Protein 5TQB (pdb70)

Foldseek 3Di:
DDKDFAAELQLHTPPDIGRQFCLLVADADFQLLVVLVWCPPDDFDSFFDFDDQDPHDAADLGRHDDWDDADDDPVVVVCCRHHGNRDTHTSDDPPVVVSVVSQLSNLSNLVNQQQDVVLLCLPADCPQQPHPVAEYELVCQQDLNQLAQVRLLSSCVSRRQVVQLVVQVPDVPQLSGEEEEEACVGSNCSNVNRCVPRPNYHYDYLLPDHCCNSAPVSGGHHNYYYYSVSSVCNNVSSVVD/DDQLLVLLVVLVVCVVVVNLVVSLVSLVVSCVVADLQGQQLQQSLLSNLVSCVVVVNLVSNLVSLVSLCVSPVQQPDDCSRSVGLVSLQSNLVSPPLHAPSSLVSLVSSLNRLVVVLVVLCVLVVDHPDNVVSVVVSLVSLQVNLVSLLVVLVSLVVVVVDPCSLVSNVVSLVSSVSCVLALLSLQSVLVSCVVVVNLVSSVVSLVSSCVNPVPDDPPPPRDDDLVSLLSSLVSDLSSDAPVSLVSLVVSCVVPVLDLSSLLSNLVSLLSVLVVLQVCLVVDPNNCVSLVSNVVSLVSLVSSLVSCVVVVPDPVVSNVVSVVSNVVSVVVD

Secondary structure (DSSP, 8-state):
--EEEEE-TTSSEEEEEEE--GGGGS---TTHHHHHT-----SS-TTEEPP--TTSPPPTTTT--S----PPP--TTT---S------EE-----HHHHHHHHHHHHHHHHHHTT-TTT---S---SS-SSSSEEE-GGGSSSTTS-SHHHHHHHHHHHT-HHHHHHHT------SS-EEEE-HHHH-SHHHHHHTTSSS-EEEEGGG--HHHHSGGG-----EEEEHHHHHHHHHHHHH-/---HHHHHHHHHHHHHTT-HHHHHHHHHHHHHTT-TTSTTHHHHHHHHHHHHHHTT-HHHHHHHHHHHHHHSTT--S-HHHH--THHHHHHHHH-SS-THHHHHHHHHHHHHHHHHHHH--TTTS--S-HHHHHHHHHHHHHHHHHHHHHHHHH--TTTT-TTHHHHHHHHHHHH---TT-HHHHHHHHHHHHHTT-HHHHHHHHHHHHTTTTTS-TT-TTSPPHHHHHHHHHHHHHT--HHHHHHHHHHHHH-TT-HHHHHHHHHHHHHHHHHHHHGGGTSS-TTHHHHHHHHHHHHHHHHHHHHHHHT---HHHHHHHHHHHHHHHHT-

Sequence (572 aa):
RPTVTVFGADGKPTGATEVLPKVFSAPIRPDIVKHVHTGAKNKRQPYAVSEKAGHQTSAESWGTGRAVARIPRVGAFGNCRSGRFAPTKIWRKWHVKINQGQKRFATASALAASAVAPLLARGHQVSTVPEVPLVVDSAAVAGDAVAKTAAAYKLLKAIGAGPDVEKVKKSHRQRRGPLIVYSPEHDGKELVKGFRNIPGVETCPVDALNLLQLAPGGHLGRFIVWTSAAIKQLDAVYESKSINPKELLDRATTLLEEGDIETAAKVARTAYEHIGENGRHAGAALTLLGQIHVELGDIDAARNYYAAAVKVDEDGSLPEELGGGPEKFLWLAQLSEEGGHDSVAWFERGATVLRAQIQSLDSLEQRPLSRGQVEAAIADKRRRLAETLCAVVEVYTDLSWEDDAEQRCEALITEATIAPEWPETWQTVANVRISQERTEEAREALRRSLGLWTHLPPEEDPGVPPFPSRVSLVRLLIEVDEEEALEVTERLIAEDDLSVEVWYLGGYARYRLGEKEREASGQASEPEAWKDTWRSSRKWLRQCLKVFEAEEYEDERLGEHAKELIASIIGEL

CATH classification: 1.25.40.10

Solvent-accessible surface area: 25660 Å² total

Radius of gyration: 25.78 Å; Cα contacts (8 Å, |Δi|>4): 983; chains: 2; bounding box: 70×64×56 Å

B-factor: mean 91.19, std 26.18, range [48.93, 215.61]

Organism: Chaetomium thermophilum (strain DSM 1495 / CBS 144.50 / IMI 039719) (NCBI:txid759272)

Nearest PDB structures (foldseek):
  5tqb-assembly1_A  TM=1.004E+00  e=6.049E-49  Thermochaetoides thermophila DSM 1495
  8pv2-assembly1_LC  TM=7.299E-01  e=1.194E-33  Thermochaetoides thermophila DSM 1495
  7r81-assembly1_F1  TM=7.187E-01  e=2.095E-29  Neurospora crassa
  9e7f-assembly1_AC  TM=6.862E-01  e=3.173E-18  Pyrobaculum calidifontis JCM 11548
  3jbn-assembly1_AF  TM=6.683E-01  e=9.476E-17  Plasmodium falciparum 3D7

InterPro domains:
  IPR002136 Large ribosomal subunit protein uL4 [PF00573] (21-267)
  IPR013000 Large ribosomal subunit protein uL4, eukaryota/archaea, conserved site [PS00939] (115-141)
  IPR023574 Large ribosomal subunit protein uL4 domain superfamily [G3DSA:3.40.1370.10] (1-301)
  IPR023574 Large ribosomal subunit protein uL4 domain superfamily [SSF52166] (6-267)
  IPR025755 Large ribosomal subunit protein uL4, C-terminal domain [PF14374] (273-348)
  IPR045240 Large ribosomal subunit protein uL4, eukaryota/archaea [PTHR19431] (1-345)

Structure (mmCIF, N/CA/C/O backbone):
data_5TQB
#
_entry.id   5TQB
#
_cell.length_a   121.000
_cell.length_b   127.900
_cell.length_c   42.700
_cell.angle_alpha   90.00
_cell.angle_beta   90.00
_cell.angle_gamma   90.00
#
_symmetry.space_group_name_H-M   'P 21 21 2'
#
loop_
_entity.id
_entity.type
_entity.pdbx_description
1 polymer '60S ribosomal protein L4-like protein'
2 polymer 'Assembly chaperone of ribosomal protein L4 (Acl4)'
3 non-polymer 1,2-ETHANEDIOL
4 non-polymer DI(HYDROXYETHYL)ETHER
5 water water
#
loop_
_atom_site.group_PDB
_atom_site.id
_atom_site.type_symbol
_atom_site.label_atom_id
_atom_site.label_alt_id
_atom_site.label_comp_id
_atom_site.label_asym_id
_atom_site.label_entity_id
_atom_site.label_seq_id
_atom_site.pdbx_PDB_ins_code
_atom_site.Cartn_x
_atom_site.Cartn_y
_atom_site.Cartn_z
_atom_site.occupancy
_atom_site.B_iso_or_equiv
_atom_site.auth_seq_id
_atom_site.auth_comp_id
_atom_site.auth_asym_id
_atom_site.auth_atom_id
_atom_site.pdbx_PDB_model_num
ATOM 1 N N . ARG A 1 4 ? 56.134 -9.146 8.046 1.00 127.29 4 ARG A N 1
ATOM 2 C CA . ARG A 1 4 ? 55.139 -9.538 9.039 1.00 125.68 4 ARG A CA 1
ATOM 3 C C . ARG A 1 4 ? 54.040 -8.483 9.167 1.00 117.89 4 ARG A C 1
ATOM 4 O O . ARG A 1 4 ? 54.261 -7.437 9.779 1.00 117.25 4 ARG A O 1
ATOM 24 N N . PRO A 1 5 ? 52.850 -8.749 8.596 1.00 110.10 5 PRO A N 1
ATOM 25 C CA . PRO A 1 5 ? 51.757 -7.777 8.729 1.00 104.58 5 PRO A CA 1
ATOM 26 C C . PRO A 1 5 ? 51.174 -7.754 10.141 1.00 101.01 5 PRO A C 1
ATOM 27 O O . PRO A 1 5 ? 50.946 -8.811 10.728 1.00 99.79 5 PRO A O 1
ATOM 38 N N . THR A 1 6 ? 50.942 -6.556 10.672 1.00 100.36 6 THR A N 1
ATOM 39 C CA . THR A 1 6 ? 50.408 -6.402 12.023 1.00 99.08 6 THR A CA 1
ATOM 40 C C . THR A 1 6 ? 49.234 -5.414 12.077 1.00 97.30 6 THR A C 1
ATOM 41 O O . THR A 1 6 ? 49.142 -4.484 11.270 1.00 95.20 6 THR A O 1
ATOM 52 N N . VAL A 1 7 ? 48.343 -5.639 13.039 1.00 95.03 7 VAL A N 1
ATOM 53 C CA . VAL A 1 7 ? 47.165 -4.802 13.239 1.00 93.70 7 VAL A CA 1
ATOM 54 C C . VAL A 1 7 ? 47.273 -4.106 14.591 1.00 92.32 7 VAL A C 1
ATOM 55 O O . VAL A 1 7 ? 47.675 -4.717 15.582 1.00 89.86 7 VAL A O 1
ATOM 68 N N . THR A 1 8 ? 46.926 -2.823 14.630 1.00 94.44 8 THR A N 1
ATOM 69 C CA . THR A 1 8 ? 47.025 -2.059 15.869 1.00 95.75 8 THR A CA 1
ATOM 70 C C . THR A 1 8 ? 45.816 -2.313 16.761 1.00 89.76 8 THR A C 1
ATOM 71 O O . THR A 1 8 ? 44.705 -2.515 16.278 1.00 85.42 8 THR A O 1
ATOM 82 N N . VAL A 1 9 ? 46.057 -2.307 18.068 1.00 91.49 9 VAL A N 1
ATOM 83 C CA . VAL A 1 9 ? 45.009 -2.510 19.059 1.00 91.98 9 VAL A CA 1
ATOM 84 C C . VAL A 1 9 ? 44.649 -1.173 19.697 1.00 94.51 9 VAL A C 1
ATOM 85 O O . VAL A 1 9 ? 45.522 -0.356 19.987 1.00 97.95 9 VAL A O 1
ATOM 98 N N . PHE A 1 10 ? 43.353 -0.961 19.905 1.00 92.76 10 PHE A N 1
ATOM 99 C CA . PHE A 1 10 ? 42.847 0.296 20.444 1.00 93.39 10 PHE A CA 1
ATOM 100 C C . PHE A 1 10 ? 42.335 0.106 21.868 1.00 96.35 10 PHE A C 1
ATOM 101 O O . PHE A 1 10 ? 41.860 -0.969 22.230 1.00 97.44 10 PHE A O 1
ATOM 118 N N . GLY A 1 11 ? 42.436 1.160 22.670 1.00 99.52 11 GLY A N 1
ATOM 119 C CA . GLY A 1 11 ? 41.976 1.125 24.045 1.00 102.72 11 GLY A CA 1
ATOM 120 C C . GLY A 1 11 ? 40.539 1.590 24.146 1.00 104.25 11 GLY A C 1
ATOM 121 O O . GLY A 1 11 ? 39.904 1.886 23.134 1.00 104.09 11 GLY A O 1
ATOM 125 N N . ALA A 1 12 ? 40.028 1.656 25.372 1.00 106.84 12 ALA A N 1
ATOM 126 C CA . ALA A 1 12 ? 38.657 2.091 25.616 1.00 107.97 12 ALA A CA 1
ATOM 127 C C . ALA A 1 12 ? 38.460 3.540 25.185 1.00 111.53 12 ALA A C 1
ATOM 128 O O . ALA A 1 12 ? 37.388 3.918 24.710 1.00 111.87 12 ALA A O 1
ATOM 135 N N . ASP A 1 13 ? 39.505 4.344 25.362 1.00 115.26 13 ASP A N 1
ATOM 136 C CA . ASP A 1 13 ? 39.475 5.760 24.998 1.00 116.87 13 ASP A CA 1
ATOM 137 C C . ASP A 1 13 ? 39.197 5.964 23.509 1.00 114.35 13 ASP A C 1
ATOM 138 O O . ASP A 1 13 ? 38.593 6.963 23.116 1.00 115.26 13 ASP A O 1
ATOM 147 N N . GLY A 1 14 ? 39.637 5.010 22.693 1.00 112.44 14 GLY A N 1
ATOM 148 C CA . GLY A 1 14 ? 39.435 5.062 21.255 1.00 109.48 14 GLY A CA 1
ATOM 149 C C . GLY A 1 14 ? 40.729 5.281 20.490 1.00 109.80 14 GLY A C 1
ATOM 150 O O . GLY A 1 14 ? 40.742 5.217 19.260 1.00 108.68 14 GLY A O 1
ATOM 154 N N . LYS A 1 15 ? 41.816 5.543 21.215 1.00 110.27 15 LYS A N 1
ATOM 155 C CA . LYS A 1 15 ? 43.125 5.759 20.600 1.00 108.46 15 LYS A CA 1
ATOM 156 C C . LYS A 1 15 ? 43.990 4.504 20.686 1.00 105.96 15 LYS A C 1
ATOM 157 O O . LYS A 1 15 ? 43.761 3.651 21.543 1.00 103.44 15 LYS A O 1
ATOM 176 N N . PRO A 1 16 ? 44.989 4.386 19.794 1.00 107.11 16 PRO A N 1
ATOM 177 C CA . PRO A 1 16 ? 45.931 3.263 19.866 1.00 107.95 16 PRO A CA 1
ATOM 178 C C . PRO A 1 16 ? 46.666 3.211 21.204 1.00 112.28 16 PRO A C 1
ATOM 179 O O . PRO A 1 16 ? 47.176 4.233 21.665 1.00 113.60 16 PRO A O 1
ATOM 190 N N . THR A 1 17 ? 46.718 2.028 21.810 1.00 114.53 17 THR A N 1
ATOM 191 C CA . THR A 1 17 ? 47.380 1.846 23.099 1.00 118.23 17 THR A CA 1
ATOM 192 C C . THR A 1 17 ? 48.892 1.714 22.938 1.00 121.81 17 THR A C 1
ATOM 193 O O . THR A 1 17 ? 49.615 1.551 23.922 1.00 123.32 17 THR A O 1
ATOM 204 N N . GLY A 1 18 ? 49.366 1.781 21.696 1.00 122.26 18 GLY A N 1
ATOM 205 C CA . GLY A 1 18 ? 50.775 1.599 21.400 1.00 122.78 18 GLY A CA 1
ATOM 206 C C . GLY A 1 18 ? 51.088 0.146 21.096 1.00 120.18 18 GLY A C 1
ATOM 207 O O . GLY A 1 18 ? 52.018 -0.156 20.347 1.00 119.94 18 GLY A O 1
ATOM 211 N N . ALA A 1 19 ? 50.300 -0.755 21.678 1.00 119.90 19 ALA A N 1
ATOM 212 C CA . ALA A 1 19 ? 50.469 -2.189 21.466 1.00 118.81 19 ALA A CA 1
ATOM 213 C C . ALA A 1 19 ? 50.023 -2.591 20.064 1.00 117.42 19 ALA A C 1
ATOM 214 O O . ALA A 1 19 ? 49.464 -1.782 19.322 1.00 116.46 19 ALA A O 1
ATOM 221 N N . THR A 1 20 ? 50.264 -3.851 19.715 1.00 115.95 20 THR A N 1
ATOM 222 C CA . THR A 1 20 ? 50.012 -4.342 18.366 1.00 112.39 20 THR A CA 1
ATOM 223 C C . THR A 1 20 ? 49.887 -5.862 18.383 1.00 109.12 20 THR A C 1
ATOM 224 O O . THR A 1 20 ? 50.445 -6.529 19.255 1.00 109.11 20 THR A O 1
ATOM 235 N N . GLU A 1 21 ? 49.140 -6.398 17.423 1.00 106.60 21 GLU A N 1
ATOM 236 C CA . GLU A 1 21 ? 48.962 -7.838 17.287 1.00 104.01 21 GLU A CA 1
ATOM 237 C C . GLU A 1 21 ? 49.349 -8.301 15.888 1.00 101.99 21 GLU A C 1
ATOM 238 O O . GLU A 1 21 ? 49.269 -7.538 14.923 1.00 100.26 21 GLU A O 1
ATOM 250 N N . VAL A 1 22 ? 49.785 -9.552 15.792 1.00 101.19 22 VAL A N 1
ATOM 251 C CA . VAL A 1 22 ? 50.074 -10.165 14.505 1.00 99.37 22 VAL A CA 1
ATOM 252 C C . VAL A 1 22 ? 48.758 -10.413 13.787 1.00 98.88 22 VAL A C 1
ATO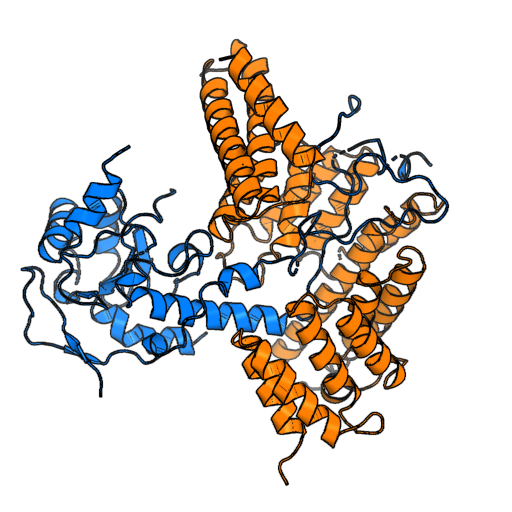M 253 O O . VAL A 1 22 ? 47.810 -10.934 14.376 1.00 96.44 22 VAL A O 1
ATOM 266 N N . LEU A 1 23 ? 48.700 -10.032 12.517 1.00 99.70 23 LEU A N 1
ATOM 267 C CA . LEU A 1 23 ? 47.525 -10.296 11.702 1.00 97.76 23 LEU A CA 1
ATOM 268 C C . LEU A 1 23 ? 47.440 -11.797 11.436 1.00 95.84 23 LEU A C 1
ATOM 269 O O . LEU A 1 23 ? 48.308 -12.346 10.756 1.00 94.59 23 LEU A O 1
ATOM 285 N N . PRO A 1 24 ? 46.402 -12.474 11.973 1.00 93.32 24 PRO A N 1
ATOM 286 C CA . PRO A 1 24 ? 46.347 -13.923 11.740 1.00 90.25 24 PRO A CA 1
ATOM 287 C C . PRO A 1 24 ? 46.222 -14.266 10.261 1.00 87.96 24 PRO A C 1
ATOM 288 O O . PRO A 1 24 ? 45.664 -13.494 9.484 1.00 85.15 24 PRO A O 1
ATOM 299 N N . LYS A 1 25 ? 46.757 -15.420 9.885 1.00 90.37 25 LYS A N 1
ATOM 300 C CA . LYS A 1 25 ? 46.927 -15.769 8.481 1.00 91.09 25 LYS A CA 1
ATOM 301 C C . LYS A 1 25 ? 45.598 -15.972 7.755 1.00 83.47 25 LYS A C 1
ATOM 302 O O . LYS A 1 25 ? 45.522 -15.802 6.538 1.00 80.63 25 LYS A O 1
ATOM 321 N N . VAL A 1 26 ? 44.553 -16.320 8.501 1.00 80.40 26 VAL A N 1
ATOM 322 C CA . VAL A 1 26 ? 43.250 -16.616 7.904 1.00 76.84 26 VAL A CA 1
ATOM 323 C C . VAL A 1 26 ? 42.700 -15.424 7.115 1.00 75.87 26 VAL A C 1
ATOM 324 O O . VAL A 1 26 ? 41.945 -15.598 6.156 1.00 77.62 26 VAL A O 1
ATOM 337 N N . PHE A 1 27 ? 43.086 -14.215 7.512 1.00 72.46 27 PHE A N 1
ATOM 338 C CA . PHE A 1 27 ? 42.642 -13.014 6.813 1.00 71.59 27 PHE A CA 1
ATOM 339 C C . PHE A 1 27 ? 43.228 -12.920 5.401 1.00 72.90 27 PHE A C 1
ATOM 340 O O . PHE A 1 27 ? 42.796 -12.092 4.595 1.00 71.76 27 PHE A O 1
ATOM 357 N N . SER A 1 28 ? 44.190 -13.790 5.099 1.00 73.93 28 SER A N 1
ATOM 358 C CA . SER A 1 28 ? 44.835 -13.811 3.791 1.00 76.60 28 SER A CA 1
ATOM 359 C C . SER A 1 28 ? 44.082 -14.686 2.793 1.00 75.29 28 SER A C 1
ATOM 360 O O . SER A 1 28 ? 44.347 -14.628 1.592 1.00 74.95 28 SER A O 1
ATOM 368 N N . ALA A 1 29 ? 43.145 -15.489 3.296 1.00 75.60 29 ALA A N 1
ATOM 369 C CA . ALA A 1 29 ? 42.395 -16.430 2.469 1.00 72.49 29 ALA A CA 1
ATOM 370 C C . ALA A 1 29 ? 41.717 -15.715 1.306 1.00 72.45 29 ALA A C 1
ATOM 371 O O . ALA A 1 29 ? 41.268 -14.580 1.456 1.00 74.24 29 ALA A O 1
ATOM 378 N N . PRO A 1 30 ? 41.639 -16.375 0.139 1.00 72.31 30 PRO A N 1
ATOM 379 C CA . PRO A 1 30 ? 40.995 -15.755 -1.025 1.00 72.25 30 PRO A CA 1
ATOM 380 C C . PRO A 1 30 ? 39.489 -15.601 -0.842 1.00 73.56 30 PRO A C 1
ATOM 381 O O . PRO A 1 30 ? 38.817 -16.521 -0.367 1.00 71.42 30 PRO A O 1
ATOM 392 N N . ILE A 1 31 ? 38.974 -14.439 -1.228 1.00 73.86 31 ILE A N 1
ATOM 393 C CA . ILE A 1 31 ? 37.567 -14.121 -1.063 1.00 72.20 31 ILE A CA 1
ATOM 394 C C . ILE A 1 31 ? 36.768 -14.532 -2.296 1.00 74.24 31 ILE A C 1
ATOM 395 O O . ILE A 1 31 ? 36.962 -13.987 -3.386 1.00 74.52 31 ILE A O 1
ATOM 411 N N . ARG A 1 32 ? 35.878 -15.504 -2.106 1.00 71.38 32 ARG A N 1
ATOM 412 C CA . ARG A 1 32 ? 34.995 -15.979 -3.163 1.00 71.47 32 ARG A CA 1
ATOM 413 C C . ARG A 1 32 ? 33.555 -15.644 -2.769 1.00 69.87 32 ARG A C 1
ATOM 414 O O . ARG A 1 32 ? 32.957 -16.345 -1.958 1.00 64.46 32 ARG A O 1
ATOM 435 N N . PRO A 1 33 ? 33.006 -14.551 -3.327 1.00 74.65 33 PRO A N 1
ATOM 436 C CA . PRO A 1 33 ? 31.723 -13.986 -2.887 1.00 77.23 33 PRO A CA 1
ATOM 437 C C . PRO A 1 33 ? 30.560 -14.974 -2.728 1.00 77.76 33 PRO A C 1
ATOM 438 O O . PRO A 1 33 ? 29.812 -14.850 -1.756 1.00 75.98 33 PRO A O 1
ATOM 449 N N . ASP A 1 34 ? 30.409 -15.925 -3.646 1.00 79.25 34 ASP A N 1
ATOM 450 C CA . ASP A 1 34 ? 29.256 -16.823 -3.611 1.00 83.76 34 ASP A CA 1
ATOM 451 C C . ASP A 1 34 ? 29.592 -18.237 -3.134 1.00 78.07 34 ASP A C 1
ATOM 452 O O . ASP A 1 34 ? 28.911 -19.193 -3.496 1.00 76.26 34 ASP A O 1
ATOM 461 N N . ILE A 1 35 ? 30.618 -18.371 -2.300 1.00 75.16 35 ILE A N 1
ATOM 462 C CA . ILE A 1 35 ? 30.999 -19.686 -1.799 1.00 73.42 35 ILE A CA 1
ATOM 463 C C . ILE A 1 35 ? 29.927 -20.252 -0.861 1.00 72.83 35 ILE A C 1
ATOM 464 O O . ILE A 1 35 ? 29.641 -21.449 -0.892 1.00 71.50 35 ILE A O 1
ATOM 480 N N . VAL A 1 36 ? 29.330 -19.397 -0.035 1.00 72.15 36 VAL A N 1
ATOM 481 C CA . VAL A 1 36 ? 28.316 -19.856 0.912 1.00 70.49 36 VAL A CA 1
ATOM 482 C C . VAL A 1 36 ? 27.033 -20.239 0.186 1.00 68.65 36 VAL A C 1
ATOM 483 O O . VAL A 1 36 ? 26.377 -21.214 0.549 1.00 68.25 36 VAL A O 1
ATOM 496 N N . LYS A 1 37 ? 26.674 -19.468 -0.837 1.00 69.77 37 LYS A N 1
ATOM 497 C CA . LYS A 1 37 ? 25.505 -19.792 -1.646 1.00 71.76 37 LYS A CA 1
ATOM 498 C C . LYS A 1 37 ? 25.745 -21.104 -2.382 1.00 70.28 37 LYS A C 1
ATOM 499 O O . LYS A 1 37 ? 24.818 -21.887 -2.592 1.00 72.39 37 LYS A O 1
ATOM 518 N N . HIS A 1 38 ? 26.993 -21.342 -2.770 1.00 65.71 38 HIS A N 1
ATOM 519 C CA . HIS A 1 38 ? 27.340 -22.573 -3.458 1.00 62.42 38 HIS A CA 1
ATOM 520 C C . HIS A 1 38 ? 27.183 -23.782 -2.544 1.00 56.48 38 HIS A C 1
ATOM 521 O O . HIS A 1 38 ? 26.714 -24.828 -2.972 1.00 55.38 38 HIS A O 1
ATOM 536 N N . VAL A 1 39 ? 27.584 -23.640 -1.288 1.00 54.48 39 VAL A N 1
ATOM 537 C CA . VAL A 1 39 ? 27.458 -24.727 -0.326 1.00 56.40 39 VAL A CA 1
ATOM 538 C C . VAL A 1 39 ? 26.004 -25.180 -0.172 1.00 57.75 39 VAL A C 1
ATOM 539 O O . VAL A 1 39 ? 25.740 -26.365 0.025 1.00 57.70 39 VAL A O 1
ATOM 552 N N . HIS A 1 40 ? 25.074 -24.232 -0.257 1.00 59.24 40 HIS A N 1
ATOM 553 C CA . HIS A 1 40 ? 23.663 -24.505 0.001 1.00 63.01 40 HIS A CA 1
ATOM 554 C C . HIS A 1 40 ? 22.852 -24.695 -1.278 1.00 65.72 40 HIS A C 1
ATOM 555 O O . HIS A 1 40 ? 21.639 -24.857 -1.225 1.00 65.80 40 HIS A O 1
ATOM 570 N N . THR A 1 41 ? 23.510 -24.674 -2.429 1.00 69.06 41 THR A N 1
ATOM 571 C CA . THR A 1 41 ? 22.791 -24.776 -3.689 1.00 72.97 41 THR A CA 1
ATOM 572 C C . THR A 1 41 ? 22.282 -26.196 -3.914 1.00 73.61 41 THR A C 1
ATOM 573 O O . THR A 1 41 ? 22.875 -27.165 -3.432 1.00 72.42 41 THR A O 1
ATOM 584 N N . GLY A 1 42 ? 21.174 -26.312 -4.638 1.00 71.52 42 GLY A N 1
ATOM 585 C CA . GLY A 1 42 ? 20.736 -27.598 -5.146 1.00 70.65 42 GLY A CA 1
ATOM 586 C C . GLY A 1 42 ? 21.483 -27.876 -6.435 1.00 71.64 42 GLY A C 1
ATOM 587 O O . GLY A 1 42 ? 22.707 -28.007 -6.436 1.00 75.79 42 GLY A O 1
ATOM 608 N N . ALA A 1 44 ? 23.076 -26.584 -9.694 1.00 73.96 44 ALA A N 1
ATOM 609 C CA . ALA A 1 44 ? 23.634 -25.336 -10.209 1.00 75.80 44 ALA A CA 1
ATOM 610 C C . ALA A 1 44 ? 22.873 -24.815 -11.431 1.00 79.34 44 ALA A C 1
ATOM 611 O O . ALA A 1 44 ? 22.443 -25.588 -12.293 1.00 79.73 44 ALA A O 1
ATOM 618 N N . LYS A 1 45 ? 22.723 -23.492 -11.474 1.00 81.69 45 LYS A N 1
ATOM 619 C CA . LYS A 1 45 ? 22.006 -22.766 -12.529 1.00 86.11 45 LYS A CA 1
ATOM 620 C C . LYS A 1 45 ? 20.685 -23.401 -12.983 1.00 85.11 45 LYS A C 1
ATOM 621 O O . LYS A 1 45 ? 20.368 -23.418 -14.174 1.00 86.78 45 LYS A O 1
ATOM 640 N N . ASN A 1 46 ? 19.917 -23.900 -12.016 1.00 81.21 46 ASN A N 1
ATOM 641 C CA . ASN A 1 46 ? 18.566 -24.388 -12.264 1.00 78.37 46 ASN A CA 1
ATOM 642 C C . ASN A 1 46 ? 17.555 -23.372 -11.753 1.00 75.60 46 ASN A C 1
ATOM 643 O O . ASN A 1 46 ? 17.588 -22.996 -10.580 1.00 72.28 46 ASN A O 1
ATOM 654 N N . LYS A 1 47 ? 16.656 -22.945 -12.636 1.00 76.95 47 LYS A N 1
ATOM 655 C CA . LYS A 1 47 ? 15.712 -21.873 -12.333 1.00 78.25 47 LYS A CA 1
ATOM 656 C C . LYS A 1 47 ? 14.266 -22.357 -12.209 1.00 79.91 47 LYS A C 1
ATOM 657 O O . LYS A 1 47 ? 13.359 -21.553 -11.987 1.00 82.91 47 LYS A O 1
ATOM 676 N N . ARG A 1 48 ? 14.051 -23.662 -12.353 1.00 77.94 48 ARG A N 1
ATOM 677 C CA . ARG A 1 48 ? 12.702 -24.227 -12.316 1.00 75.89 48 ARG A CA 1
ATOM 678 C C . ARG A 1 48 ? 12.408 -24.891 -10.973 1.00 72.04 48 ARG A C 1
ATOM 679 O O . ARG A 1 48 ? 11.510 -24.464 -10.243 1.00 70.72 48 ARG A O 1
ATOM 700 N N . GLN A 1 49 ? 13.161 -25.940 -10.662 1.00 72.42 49 GLN A N 1
ATOM 701 C CA . GLN A 1 49 ? 13.111 -26.581 -9.350 1.00 72.98 49 GLN A CA 1
ATOM 702 C C . GLN A 1 49 ? 14.526 -26.997 -8.955 1.00 72.61 49 GLN A C 1
ATOM 703 O O . GLN A 1 49 ? 14.944 -28.125 -9.208 1.00 73.14 49 GLN A O 1
ATOM 717 N N . PRO A 1 50 ? 15.280 -26.072 -8.345 1.00 70.72 50 PRO A N 1
ATOM 718 C CA . PRO A 1 50 ? 16.680 -26.370 -8.036 1.00 68.28 50 PRO A CA 1
ATOM 719 C C . PRO A 1 50 ? 16.891 -27.403 -6.929 1.00 64.01 50 PRO A C 1
ATOM 720 O O . PRO A 1 50 ? 17.981 -27.977 -6.875 1.00 63.16 50 PRO A O 1
ATOM 731 N N . TYR A 1 51 ? 15.896 -27.651 -6.079 1.00 57.48 51 TYR A N 1
ATOM 732 C CA . TYR A 1 51 ? 16.115 -28.529 -4.926 1.00 55.42 51 TYR A CA 1
ATOM 733 C C . TYR A 1 51 ? 15.567 -29.941 -5.125 1.00 56.83 51 TYR A C 1
ATOM 734 O O . TYR A 1 51 ? 15.571 -30.750 -4.196 1.00 58.25 51 TYR A O 1
ATOM 752 N N . ALA A 1 52 ? 15.143 -30.248 -6.347 1.00 56.94 52 ALA A N 1
ATOM 753 C CA . ALA A 1 52 ? 14.480 -31.516 -6.625 1.00 59.73 52 ALA A CA 1
ATOM 754 C C . ALA A 1 52 ? 14.795 -32.028 -8.015 1.00 62.42 52 ALA A C 1
ATOM 755 O O . ALA A 1 52 ? 14.841 -31.261 -8.971 1.00 68.89 52 ALA A O 1
ATOM 762 N N . VAL A 1 53 ? 14.993 -33.335 -8.125 1.00 61.55 53 VAL A N 1
ATOM 763 C CA . VAL A 1 53 ? 15.126 -33.972 -9.423 1.00 62.67 53 VAL A CA 1
ATOM 764 C C . VAL A 1 53 ? 13.751 -33.981 -10.074 1.00 63.95 53 VAL A C 1
ATOM 765 O O . VAL A 1 53 ? 12.765 -34.360 -9.445 1.00 64.05 53 VAL A O 1
ATOM 778 N N . SER A 1 54 ? 13.689 -33.568 -11.332 1.00 65.40 54 SER A N 1
ATOM 779 C CA . SER A 1 54 ? 12.417 -33.430 -12.016 1.00 67.75 54 SER A CA 1
ATOM 780 C C . SER A 1 54 ? 11.729 -34.785 -12.151 1.00 70.39 54 SER A C 1
ATOM 781 O O . SER A 1 54 ? 12.385 -35.818 -12.308 1.00 68.20 54 SER A O 1
ATOM 789 N N . GLU A 1 55 ? 10.401 -34.768 -12.075 1.00 68.21 55 GLU A N 1
ATOM 790 C CA . GLU A 1 55 ? 9.609 -35.984 -12.165 1.00 64.82 55 GLU A CA 1
ATOM 791 C C . GLU A 1 55 ? 9.556 -36.441 -13.617 1.00 67.13 55 GLU A C 1
ATOM 792 O O . GLU A 1 55 ? 9.404 -35.622 -14.525 1.00 67.26 55 GLU A O 1
ATOM 804 N N . LYS A 1 56 ? 9.702 -37.747 -13.829 1.00 69.99 56 LYS A N 1
ATOM 805 C CA . LYS A 1 56 ? 9.614 -38.333 -15.163 1.00 74.09 56 LYS A CA 1
ATOM 806 C C . LYS A 1 56 ? 8.334 -39.163 -15.247 1.00 79.09 56 LYS A C 1
ATOM 807 O O . LYS A 1 56 ? 8.226 -40.224 -14.631 1.00 76.72 56 LYS A O 1
ATOM 826 N N . ALA A 1 57 ? 7.362 -38.668 -16.007 1.00 86.48 57 ALA A N 1
ATOM 827 C CA . ALA A 1 57 ? 6.047 -39.295 -16.080 1.00 92.93 57 ALA A CA 1
ATOM 828 C C . ALA A 1 57 ? 6.043 -40.513 -16.996 1.00 98.51 57 ALA A C 1
ATOM 829 O O . ALA A 1 57 ? 5.185 -41.386 -16.870 1.00 100.54 57 ALA A O 1
ATOM 836 N N . GLY A 1 58 ? 7.001 -40.569 -17.916 1.00 100.32 58 GLY A N 1
ATOM 837 C CA . GLY A 1 58 ? 7.058 -41.641 -18.892 1.00 102.83 58 GLY A CA 1
ATOM 838 C C . GLY A 1 58 ? 5.868 -41.585 -19.831 1.00 106.99 58 GLY A C 1
ATOM 839 O O . GLY A 1 58 ? 5.491 -40.510 -20.299 1.00 108.16 58 GLY A O 1
ATOM 843 N N . HIS A 1 59 ? 5.270 -42.743 -20.097 1.00 107.75 59 HIS A N 1
ATOM 844 C CA . HIS A 1 59 ? 4.113 -42.827 -20.982 1.00 110.58 59 HIS A CA 1
ATOM 845 C C . HIS A 1 59 ? 2.819 -42.422 -20.277 1.00 109.36 59 HIS A C 1
ATOM 846 O O . HIS A 1 59 ? 1.739 -42.484 -20.867 1.00 111.43 59 HIS A O 1
ATOM 861 N N . GLN A 1 60 ? 2.934 -42.007 -19.018 1.00 105.85 60 GLN A N 1
ATOM 862 C CA . GLN A 1 60 ? 1.782 -41.571 -18.234 1.00 103.24 60 GLN A CA 1
ATOM 863 C C . GLN A 1 60 ? 1.625 -40.055 -18.312 1.00 102.57 60 GLN A C 1
ATOM 864 O O . GLN A 1 60 ? 2.431 -39.371 -18.944 1.00 101.63 60 GLN A O 1
ATOM 878 N N . THR A 1 61 ? 0.581 -39.541 -17.667 1.00 103.26 61 THR A N 1
ATOM 879 C CA . THR A 1 61 ? 0.329 -38.105 -17.618 1.00 104.09 61 THR A CA 1
ATOM 880 C C . THR A 1 61 ? 0.813 -37.544 -16.283 1.00 103.39 61 THR A C 1
ATOM 881 O O . THR A 1 61 ? 0.487 -38.080 -15.223 1.00 103.80 61 THR A O 1
ATOM 892 N N . SER A 1 62 ? 1.593 -36.466 -16.347 1.00 101.70 62 SER A N 1
ATOM 893 C CA . SER A 1 62 ? 2.223 -35.885 -15.161 1.00 97.77 62 SER A CA 1
ATOM 894 C C . SER A 1 62 ? 1.199 -35.371 -14.162 1.00 94.18 62 SER A C 1
ATOM 895 O O . SER A 1 62 ? 0.165 -34.830 -14.545 1.00 94.76 62 SER A O 1
ATOM 903 N N . ALA A 1 63 ? 1.496 -35.541 -12.878 1.00 90.72 63 ALA A N 1
ATOM 904 C CA . ALA A 1 63 ? 0.612 -35.066 -11.825 1.00 89.90 63 ALA A CA 1
ATOM 905 C C . ALA A 1 63 ? 0.644 -33.546 -11.776 1.00 92.70 63 ALA A C 1
ATOM 906 O O . ALA A 1 63 ? 1.547 -32.917 -12.331 1.00 95.04 63 ALA A O 1
ATOM 913 N N . GLU A 1 64 ? -0.342 -32.963 -11.103 1.00 94.29 64 GLU A N 1
ATOM 914 C CA . GLU A 1 64 ? -0.519 -31.518 -11.089 1.00 96.72 64 GLU A CA 1
ATOM 915 C C . GLU A 1 64 ? 0.631 -30.808 -10.376 1.00 93.58 64 GLU A C 1
ATOM 916 O O . GLU A 1 64 ? 1.196 -29.848 -10.900 1.00 92.96 64 GLU A O 1
ATOM 928 N N . SER A 1 65 ? 0.982 -31.294 -9.189 1.00 90.03 65 SER A N 1
ATOM 929 C CA . SER A 1 65 ? 1.952 -30.618 -8.331 1.00 86.49 65 SER A CA 1
ATOM 930 C C . SER A 1 65 ? 3.400 -30.738 -8.838 1.00 83.01 65 SER A C 1
ATOM 931 O O . SER A 1 65 ? 4.308 -30.110 -8.289 1.00 81.67 65 SER A O 1
ATOM 939 N N . TRP A 1 66 ? 3.611 -31.529 -9.887 1.00 79.77 66 TRP A N 1
ATOM 940 C CA . TRP A 1 66 ? 4.958 -31.758 -10.414 1.00 73.47 66 TRP A CA 1
ATOM 941 C C . TRP A 1 66 ? 5.471 -30.563 -11.214 1.00 74.39 66 TRP A C 1
ATOM 942 O O . TRP A 1 66 ? 4.715 -29.919 -11.937 1.00 78.69 66 TRP A O 1
ATOM 963 N N . GLY A 1 67 ? 6.762 -30.272 -11.080 1.00 73.17 67 GLY A N 1
ATOM 964 C CA . GLY A 1 67 ? 7.408 -29.259 -11.898 1.00 71.18 67 GLY A CA 1
ATOM 965 C C . GLY A 1 67 ? 7.267 -27.838 -11.382 1.00 68.41 67 GLY A C 1
ATOM 966 O O . GLY A 1 67 ? 7.574 -26.880 -12.093 1.00 69.12 67 GLY A O 1
ATOM 970 N N . THR A 1 68 ? 6.801 -27.698 -10.146 1.00 63.00 68 THR A N 1
ATOM 971 C CA . THR A 1 68 ? 6.659 -26.388 -9.531 1.00 60.99 68 THR A CA 1
ATOM 972 C C . THR A 1 68 ? 6.768 -26.525 -8.023 1.00 60.70 68 THR A C 1
ATOM 973 O O . THR A 1 68 ? 6.601 -27.616 -7.482 1.00 58.99 68 THR A O 1
ATOM 984 N N . GLY A 1 69 ? 7.062 -25.416 -7.353 1.00 65.10 69 GLY A N 1
ATOM 985 C CA . GLY A 1 69 ? 7.167 -25.397 -5.904 1.00 63.94 69 GLY A CA 1
ATOM 986 C C . GLY A 1 69 ? 5.882 -24.964 -5.213 1.00 61.49 69 GLY A C 1
ATOM 987 O O . GLY A 1 69 ? 5.766 -25.056 -3.992 1.00 63.23 69 GLY A O 1
ATOM 991 N N . ARG A 1 70 ? 4.906 -24.490 -5.974 1.00 58.68 70 ARG A N 1
ATOM 992 C CA . ARG A 1 70 ? 3.682 -23.999 -5.349 1.00 62.17 70 ARG A CA 1
ATOM 993 C C . ARG A 1 70 ? 2.836 -25.128 -4.758 1.00 64.65 70 ARG A C 1
ATOM 994 O O . ARG A 1 70 ? 2.808 -26.244 -5.279 1.00 63.18 70 ARG A O 1
ATOM 1015 N N . ALA A 1 71 ? 2.176 -24.825 -3.644 1.00 68.41 71 ALA A N 1
ATOM 1016 C CA . ALA A 1 71 ? 1.139 -25.684 -3.087 1.00 71.76 71 ALA A CA 1
ATOM 1017 C C . ALA A 1 71 ? -0.050 -25.726 -4.039 1.00 69.90 71 ALA A C 1
ATOM 1018 O O . ALA A 1 71 ? -0.294 -24.762 -4.768 1.00 68.05 71 ALA A O 1
ATOM 1025 N N . VAL A 1 72 ? -0.776 -26.844 -4.030 1.00 71.97 72 VAL A N 1
ATOM 1026 C CA . VAL A 1 72 ? -2.015 -26.989 -4.803 1.00 76.38 72 VAL A CA 1
ATOM 1027 C C . VAL A 1 72 ? -3.181 -27.335 -3.879 1.00 78.75 72 VAL A C 1
ATOM 1028 O O . VAL A 1 72 ? -2.968 -27.837 -2.775 1.00 78.65 72 VAL A O 1
ATOM 1041 N N . ALA A 1 73 ? -4.406 -27.067 -4.331 1.00 80.53 73 ALA A N 1
ATOM 1042 C CA . ALA A 1 73 ? -5.607 -27.368 -3.545 1.00 83.53 73 ALA A CA 1
ATOM 1043 C C . ALA A 1 73 ? -5.657 -28.837 -3.099 1.00 83.40 73 ALA A C 1
ATOM 1044 O O . ALA A 1 73 ? -5.164 -29.726 -3.801 1.00 76.67 73 ALA A O 1
ATOM 1051 N N . ARG A 1 74 ? -6.262 -29.078 -1.934 1.00 88.79 74 ARG A N 1
ATOM 1052 C CA . ARG A 1 74 ? -6.295 -30.414 -1.331 1.00 90.86 74 ARG A CA 1
ATOM 1053 C C . ARG A 1 74 ? -7.636 -30.714 -0.660 1.00 95.60 74 ARG A C 1
ATOM 1054 O O . ARG A 1 74 ? -8.248 -29.843 -0.043 1.00 97.26 74 ARG A O 1
ATOM 1075 N N . ILE A 1 75 ? -8.070 -31.966 -0.774 1.00 100.26 75 ILE A N 1
ATOM 1076 C CA . ILE A 1 75 ? -9.355 -32.416 -0.237 1.00 103.86 75 ILE A CA 1
ATOM 1077 C C . ILE A 1 75 ? -9.264 -32.637 1.278 1.00 105.53 75 ILE A C 1
ATOM 1078 O O . ILE A 1 75 ? -8.245 -33.127 1.764 1.00 107.80 75 ILE A O 1
ATOM 1094 N N . PRO A 1 76 ? -10.326 -32.280 2.033 1.00 107.92 76 PRO A N 1
ATOM 1095 C CA . PRO A 1 76 ? -10.311 -32.497 3.488 1.00 109.21 76 PRO A CA 1
ATOM 1096 C C . PRO A 1 76 ? -9.968 -33.935 3.899 1.00 110.85 76 PRO A C 1
ATOM 1097 O O . PRO A 1 76 ? -10.578 -34.886 3.403 1.00 112.51 76 PRO A O 1
ATOM 1108 N N . ARG A 1 77 ? -9.006 -34.074 4.808 1.00 108.75 77 ARG A N 1
ATOM 1109 C CA . ARG A 1 77 ? -8.500 -35.381 5.230 1.00 106.90 77 ARG A CA 1
ATOM 1110 C C . ARG A 1 77 ? -9.350 -35.987 6.349 1.00 113.25 77 ARG A C 1
ATOM 1111 O O . ARG A 1 77 ? -10.195 -35.311 6.938 1.00 113.90 77 ARG A O 1
ATOM 1132 N N . VAL A 1 78 ? -9.108 -37.262 6.645 1.00 117.74 78 VAL A N 1
ATOM 1133 C CA . VAL A 1 78 ? -9.856 -37.971 7.682 1.00 123.78 78 VAL A CA 1
ATOM 1134 C C . VAL A 1 78 ? -9.522 -37.449 9.079 1.00 124.95 78 VAL A C 1
ATOM 1135 O O . VAL A 1 78 ? -10.332 -37.556 10.003 1.00 128.34 78 VAL A O 1
ATOM 1148 N N . GLY A 1 89 ? -2.706 -48.763 -5.800 1.00 115.98 89 GLY A N 1
ATOM 1149 C CA . GLY A 1 89 ? -4.008 -48.410 -5.265 1.00 117.04 89 GLY A CA 1
ATOM 1150 C C . GLY A 1 89 ? -4.112 -46.933 -4.931 1.00 112.48 89 GLY A C 1
ATOM 1151 O O . GLY A 1 89 ? -3.566 -46.086 -5.641 1.00 111.06 89 GLY A O 1
ATOM 1154 N N . ALA A 1 90 ? -4.816 -46.627 -3.844 1.00 106.78 90 ALA A N 1
ATOM 1155 C CA . ALA A 1 90 ? -5.015 -45.248 -3.416 1.00 100.36 90 ALA A CA 1
ATOM 1156 C C . ALA A 1 90 ? -3.690 -44.566 -3.076 1.00 92.51 90 ALA A C 1
ATOM 1157 O O . ALA A 1 90 ? -3.598 -43.338 -3.089 1.00 90.01 90 ALA A O 1
ATOM 1164 N N . PHE A 1 91 ? -2.671 -45.368 -2.774 1.00 88.94 91 PHE A N 1
ATOM 1165 C CA . PHE A 1 91 ? -1.354 -44.848 -2.411 1.00 82.79 91 PHE A CA 1
ATOM 1166 C C . PHE A 1 91 ? -0.795 -43.945 -3.508 1.00 81.34 91 PHE A C 1
ATOM 1167 O O . PHE A 1 91 ? -0.454 -42.789 -3.255 1.00 78.53 91 PHE A O 1
ATOM 1184 N N . GLY A 1 92 ? -0.710 -44.478 -4.724 1.00 82.00 92 GLY A N 1
ATOM 1185 C CA . GLY A 1 92 ? -0.219 -43.720 -5.863 1.00 79.94 92 GLY A CA 1
ATOM 1186 C C . GLY A 1 92 ? -1.050 -42.484 -6.169 1.00 80.96 92 GLY A C 1
ATOM 1187 O O . GLY A 1 92 ? -0.510 -41.469 -6.611 1.00 79.48 92 GLY A O 1
ATOM 1191 N N . ASN A 1 93 ? -2.360 -42.565 -5.936 1.00 80.24 93 ASN A N 1
ATOM 1192 C CA . ASN A 1 93 ? -3.255 -41.436 -6.187 1.00 81.25 93 ASN A CA 1
ATOM 1193 C C . ASN A 1 93 ? -3.120 -40.346 -5.133 1.00 74.94 93 ASN A C 1
ATOM 1194 O O . ASN A 1 93 ? -3.213 -39.156 -5.447 1.00 72.97 93 ASN A O 1
ATOM 1222 N N . CYS A 1 95 ? -0.337 -39.687 -3.685 1.00 74.79 95 CYS A N 1
ATOM 1223 C CA . CYS A 1 95 ? 0.950 -39.071 -4.003 1.00 76.84 95 CYS A CA 1
ATOM 1224 C C . CYS A 1 95 ? 0.818 -37.978 -5.056 1.00 75.60 95 CYS A C 1
ATOM 1225 O O . CYS A 1 95 ? 1.395 -36.897 -4.920 1.00 70.21 95 CYS A O 1
ATOM 1233 N N . ARG A 1 96 ? 0.068 -38.276 -6.113 1.00 77.96 96 ARG A N 1
ATOM 1234 C CA . ARG A 1 96 ? -0.055 -37.361 -7.241 1.00 81.01 96 ARG A CA 1
ATOM 1235 C C . ARG A 1 96 ? -1.020 -36.210 -6.971 1.00 82.45 96 ARG A C 1
ATOM 1236 O O . ARG A 1 96 ? -0.684 -35.051 -7.224 1.00 85.37 96 ARG A O 1
ATOM 1257 N N . SER A 1 97 ? -2.207 -36.525 -6.454 1.00 79.68 97 SER A N 1
ATOM 1258 C CA . SER A 1 97 ? -3.275 -35.532 -6.340 1.00 81.60 97 SER A CA 1
ATOM 1259 C C . SER A 1 97 ? -3.954 -35.485 -4.970 1.00 80.70 97 SER A C 1
ATOM 1260 O O . SER A 1 97 ? -4.966 -34.807 -4.810 1.00 82.92 97 SER A O 1
ATOM 1268 N N . GLY A 1 98 ? -3.398 -36.188 -3.987 1.00 76.71 98 GLY A N 1
ATOM 1269 C CA . GLY A 1 98 ? -3.957 -36.189 -2.644 1.00 74.84 98 GLY A CA 1
ATOM 1270 C C . GLY A 1 98 ? -3.308 -35.199 -1.689 1.00 72.85 98 GLY A C 1
ATOM 1271 O O . GLY A 1 98 ? -3.765 -35.017 -0.558 1.00 69.35 98 GLY A O 1
ATOM 1275 N N . ARG A 1 99 ? -2.246 -34.546 -2.140 1.00 75.13 99 ARG A N 1
ATOM 1276 C CA . ARG A 1 99 ? -1.444 -33.724 -1.247 1.00 74.93 99 ARG A CA 1
ATOM 1277 C C . ARG A 1 99 ? -1.332 -32.279 -1.709 1.00 72.48 99 ARG A C 1
ATOM 1278 O O . ARG A 1 99 ? -1.337 -31.982 -2.904 1.00 74.80 99 ARG A O 1
ATOM 1316 N N . PHE A 1 101 ? 1.397 -30.604 -1.132 1.00 63.69 101 PHE A N 1
ATOM 1317 C CA . PHE A 1 101 ? 2.729 -30.695 -1.734 1.00 66.83 101 PHE A CA 1
ATOM 1318 C C . PHE A 1 101 ? 3.023 -32.155 -2.052 1.00 66.68 101 PHE A C 1
ATOM 1319 O O . PHE A 1 101 ? 3.112 -32.986 -1.148 1.00 65.98 101 PHE A O 1
ATOM 1336 N N . ALA A 1 102 ? 3.163 -32.473 -3.332 1.00 65.33 102 ALA A N 1
ATOM 1337 C CA . ALA A 1 102 ? 3.483 -33.836 -3.722 1.00 64.46 102 ALA A CA 1
ATOM 1338 C C . ALA A 1 102 ? 4.877 -34.215 -3.211 1.00 65.84 102 ALA A C 1
ATOM 1339 O O . ALA A 1 102 ? 5.721 -33.342 -2.981 1.00 61.87 102 ALA A O 1
ATOM 1346 N N . PRO A 1 103 ? 5.119 -35.521 -3.012 1.00 69.34 103 PRO A N 1
ATOM 1347 C CA . PRO A 1 103 ? 6.476 -35.951 -2.660 1.00 68.12 103 PRO A CA 1
ATOM 1348 C C . PRO A 1 103 ? 7.435 -35.627 -3.796 1.00 65.63 103 PRO A C 1
ATOM 1349 O O . PRO A 1 103 ? 7.034 -35.666 -4.962 1.00 65.15 103 PRO A O 1
ATOM 1360 N N . THR A 1 104 ? 8.677 -35.303 -3.455 1.00 64.86 104 THR A N 1
ATOM 1361 C CA . THR A 1 104 ? 9.680 -34.929 -4.446 1.00 63.55 104 THR A CA 1
ATOM 1362 C C . THR A 1 104 ? 10.942 -35.744 -4.266 1.00 62.10 104 THR A C 1
ATOM 1363 O O . THR A 1 104 ? 11.265 -36.172 -3.155 1.00 61.18 104 THR A O 1
ATOM 1374 N N . LYS A 1 105 ? 11.655 -35.946 -5.368 1.00 60.78 105 LYS A N 1
ATOM 1375 C CA . LYS A 1 105 ? 12.987 -36.524 -5.324 1.00 59.30 105 LYS A CA 1
ATOM 1376 C C . LYS A 1 105 ? 13.980 -35.437 -4.934 1.00 58.02 105 LYS A C 1
ATOM 1377 O O . LYS A 1 105 ? 14.317 -34.577 -5.746 1.00 56.56 105 LYS A O 1
ATOM 1396 N N . ILE A 1 106 ? 14.440 -35.474 -3.690 1.00 57.26 106 ILE A N 1
ATOM 1397 C CA . ILE A 1 106 ? 15.388 -34.485 -3.196 1.00 58.51 106 ILE A CA 1
ATOM 1398 C C . ILE A 1 106 ? 16.686 -34.524 -4.002 1.00 58.90 106 ILE A C 1
ATOM 1399 O O . ILE A 1 106 ? 17.220 -35.594 -4.293 1.00 59.80 106 ILE A O 1
ATOM 1415 N N . TRP A 1 107 ? 17.181 -33.349 -4.370 1.00 59.36 107 TRP A N 1
ATOM 1416 C CA . TRP A 1 107 ? 18.473 -33.248 -5.029 1.00 59.27 107 TRP A CA 1
ATOM 1417 C C . TRP A 1 107 ? 19.550 -33.464 -3.973 1.00 55.57 107 TRP A C 1
ATOM 1418 O O . TRP A 1 107 ? 19.751 -32.621 -3.101 1.00 54.93 107 TRP A O 1
ATOM 1439 N N . ARG A 1 108 ? 20.215 -34.613 -4.038 1.00 54.10 108 ARG A N 1
ATOM 1440 C CA . ARG A 1 108 ? 21.196 -34.996 -3.027 1.00 56.93 108 ARG A CA 1
ATOM 1441 C C . ARG A 1 108 ? 22.610 -34.919 -3.590 1.00 55.51 108 ARG A C 1
ATOM 1442 O O . ARG A 1 108 ? 22.916 -35.527 -4.616 1.00 52.64 108 ARG A O 1
ATOM 1463 N N . LYS A 1 109 ? 23.461 -34.159 -2.908 1.00 57.91 109 LYS A N 1
ATOM 1464 C CA . LYS A 1 109 ? 24.850 -33.985 -3.313 1.00 60.12 109 LYS A CA 1
ATOM 1465 C C . LYS A 1 109 ? 25.689 -35.055 -2.626 1.00 58.33 109 LYS A C 1
ATOM 1466 O O . LYS A 1 109 ? 26.105 -34.903 -1.479 1.00 61.31 109 LYS A O 1
ATOM 1485 N N . TRP A 1 110 ? 25.915 -36.151 -3.338 1.00 56.56 110 TRP A N 1
ATOM 1486 C CA . TRP A 1 110 ? 26.498 -37.349 -2.746 1.00 60.22 110 TRP A CA 1
ATOM 1487 C C . TRP A 1 110 ? 27.963 -37.198 -2.326 1.00 65.25 110 TRP A C 1
ATOM 1488 O O . TRP A 1 110 ? 28.415 -37.876 -1.404 1.00 68.16 110 TRP A O 1
ATOM 1509 N N . HIS A 1 111 ? 28.701 -36.319 -2.999 1.00 67.68 111 HIS A N 1
ATOM 1510 C CA . HIS A 1 111 ? 30.099 -36.060 -2.643 1.00 66.73 111 HIS A CA 1
ATOM 1511 C C . HIS A 1 111 ? 30.200 -35.189 -1.384 1.00 62.27 111 HIS A C 1
ATOM 1512 O O . HIS A 1 111 ? 30.587 -34.018 -1.446 1.00 64.69 111 HIS A O 1
ATOM 1527 N N . VAL A 1 112 ? 29.885 -35.791 -0.240 1.00 59.06 112 VAL A N 1
ATOM 1528 C CA . VAL A 1 112 ? 29.731 -35.067 1.022 1.00 65.19 112 VAL A CA 1
ATOM 1529 C C . VAL A 1 112 ? 30.998 -34.353 1.479 1.00 70.44 112 VAL A C 1
ATOM 1530 O O . VAL A 1 112 ? 30.942 -33.188 1.877 1.00 72.62 112 VAL A O 1
ATOM 1543 N N . LYS A 1 113 ? 32.126 -35.056 1.438 1.00 69.66 113 LYS A N 1
ATOM 1544 C CA . LYS A 1 113 ? 33.394 -34.506 1.906 1.00 70.47 113 LYS A CA 1
ATOM 1545 C C . LYS A 1 113 ? 33.792 -33.228 1.176 1.00 65.40 113 LYS A C 1
ATOM 1546 O O . LYS A 1 113 ? 34.359 -32.325 1.784 1.00 68.68 113 LYS A O 1
ATOM 1565 N N . ILE A 1 114 ? 33.501 -33.151 -0.118 1.00 61.99 114 ILE A N 1
ATOM 1566 C CA . ILE A 1 114 ? 33.756 -31.930 -0.872 1.00 65.32 114 ILE A CA 1
ATOM 1567 C C . ILE A 1 114 ? 32.939 -30.791 -0.275 1.00 65.77 114 ILE A C 1
ATOM 1568 O O . ILE A 1 114 ? 33.475 -29.727 0.035 1.00 66.64 114 ILE A O 1
ATOM 1584 N N . ASN A 1 115 ? 31.640 -31.025 -0.118 1.00 66.53 115 ASN A N 1
ATOM 1585 C CA . ASN A 1 115 ? 30.741 -30.023 0.440 1.00 67.04 115 ASN A CA 1
ATOM 1586 C C . ASN A 1 115 ? 31.186 -29.603 1.839 1.00 64.60 115 ASN A C 1
ATOM 1587 O O . ASN A 1 115 ? 31.121 -28.426 2.188 1.00 63.31 115 ASN A O 1
ATOM 1598 N N . GLN A 1 116 ? 31.646 -30.564 2.631 1.00 66.80 116 GLN A N 1
ATOM 1599 C CA . GLN A 1 116 ? 32.127 -30.272 3.975 1.00 73.32 116 GLN A CA 1
ATOM 1600 C C . GLN A 1 116 ? 33.388 -29.410 3.930 1.00 74.61 116 GLN A C 1
ATOM 1601 O O . GLN A 1 116 ? 33.542 -28.482 4.725 1.00 75.33 116 GLN A O 1
ATOM 1615 N N . GLY A 1 117 ? 34.287 -29.720 3.001 1.00 72.89 117 GLY A N 1
ATOM 1616 C CA . GLY A 1 117 ? 35.510 -28.954 2.838 1.00 71.08 117 GLY A CA 1
ATOM 1617 C C . GLY A 1 117 ? 35.212 -27.531 2.406 1.00 67.02 117 GLY A C 1
ATOM 1618 O O . GLY A 1 117 ? 35.862 -26.585 2.842 1.00 63.38 117 GLY A O 1
ATOM 1622 N N . GLN A 1 118 ? 34.214 -27.382 1.545 1.00 66.77 118 GLN A N 1
ATOM 1623 C CA . GLN A 1 118 ? 33.810 -26.066 1.071 1.00 65.55 118 GLN A CA 1
ATOM 1624 C C . GLN A 1 118 ? 33.248 -25.209 2.202 1.00 64.71 118 GLN A C 1
ATOM 1625 O O . GLN A 1 118 ? 33.462 -24.002 2.231 1.00 63.27 118 GLN A O 1
ATOM 1639 N N . LYS A 1 119 ? 32.532 -25.830 3.133 1.00 67.99 119 LYS A N 1
ATOM 1640 C CA . LYS A 1 119 ? 32.012 -25.108 4.288 1.00 69.67 119 LYS A CA 1
ATOM 1641 C C . LYS A 1 119 ? 33.155 -24.595 5.142 1.00 68.81 119 LYS A C 1
ATOM 1642 O O . LYS A 1 119 ? 33.095 -23.490 5.686 1.00 70.45 119 LYS A O 1
ATOM 1661 N N . ARG A 1 120 ? 34.195 -25.413 5.256 1.00 68.51 120 ARG A N 1
ATOM 1662 C CA . ARG A 1 120 ? 35.356 -25.081 6.064 1.00 70.59 120 ARG A CA 1
ATOM 1663 C C . ARG A 1 120 ? 36.076 -23.878 5.460 1.00 66.52 120 ARG A C 1
ATOM 1664 O O . ARG A 1 120 ? 36.438 -22.938 6.168 1.00 70.82 120 ARG A O 1
ATOM 1685 N N . PHE A 1 121 ? 36.271 -23.904 4.145 1.00 61.11 121 PHE A N 1
ATOM 1686 C CA . PHE A 1 121 ? 36.943 -22.811 3.459 1.00 62.92 121 PHE A CA 1
ATOM 1687 C C . PHE A 1 121 ? 36.096 -21.543 3.508 1.00 63.88 121 PHE A C 1
ATOM 1688 O O . PHE A 1 121 ? 36.615 -20.440 3.718 1.00 61.99 121 PHE A O 1
ATOM 1705 N N . ALA A 1 122 ? 34.793 -21.712 3.305 1.00 60.70 122 ALA A N 1
ATOM 1706 C CA . ALA A 1 122 ? 33.851 -20.603 3.328 1.00 59.90 122 ALA A CA 1
ATOM 1707 C C . ALA A 1 122 ? 33.992 -19.802 4.617 1.00 58.83 122 ALA A C 1
ATOM 1708 O O . ALA A 1 122 ? 33.909 -18.574 4.606 1.00 60.56 122 ALA A O 1
ATOM 1715 N N . THR A 1 123 ? 34.210 -20.503 5.724 1.00 57.76 123 THR A N 1
ATOM 1716 C CA . THR A 1 123 ? 34.415 -19.854 7.014 1.00 62.49 123 THR A CA 1
ATOM 1717 C C . THR A 1 123 ? 35.668 -18.977 6.999 1.00 64.71 123 THR A C 1
ATOM 1718 O O . THR A 1 123 ? 35.682 -17.892 7.576 1.00 65.84 123 THR A O 1
ATOM 1729 N N . ALA A 1 124 ? 36.720 -19.447 6.340 1.00 64.18 124 ALA A N 1
ATOM 1730 C CA . ALA A 1 124 ? 37.954 -18.673 6.247 1.00 62.45 124 ALA A CA 1
ATOM 1731 C C . ALA A 1 124 ? 37.745 -17.479 5.325 1.00 61.41 124 ALA A C 1
ATOM 1732 O O . ALA A 1 124 ? 38.254 -16.382 5.574 1.00 60.85 124 ALA A O 1
ATOM 1739 N N . SER A 1 125 ? 36.994 -17.715 4.254 1.00 56.55 125 SER A N 1
ATOM 1740 C CA . SER A 1 125 ? 36.758 -16.710 3.234 1.00 58.54 125 SER A CA 1
ATOM 1741 C C . SER A 1 125 ? 35.875 -15.595 3.799 1.00 64.06 125 SER A C 1
ATOM 1742 O O . SER A 1 125 ? 36.036 -14.425 3.452 1.00 66.63 125 SER A O 1
ATOM 1750 N N . ALA A 1 126 ? 34.958 -15.962 4.689 1.00 65.21 126 ALA A N 1
ATOM 1751 C CA . ALA A 1 126 ? 34.076 -14.992 5.325 1.00 64.09 126 ALA A CA 1
ATOM 1752 C C . ALA A 1 126 ? 34.859 -14.164 6.332 1.00 62.84 126 ALA A C 1
ATOM 1753 O O . ALA A 1 126 ? 34.579 -12.977 6.531 1.00 60.76 126 ALA A O 1
ATOM 1760 N N . LEU A 1 127 ? 35.844 -14.789 6.968 1.00 62.57 127 LEU A N 1
ATOM 1761 C CA . LEU A 1 127 ? 36.677 -14.080 7.930 1.00 63.66 127 LEU A CA 1
ATOM 1762 C C . LEU A 1 127 ? 37.498 -13.021 7.210 1.00 63.15 127 LEU A C 1
ATOM 1763 O O . LEU A 1 127 ? 37.625 -11.892 7.685 1.00 63.49 127 LEU A O 1
ATOM 1779 N N . ALA A 1 128 ? 38.039 -13.384 6.052 1.00 64.37 128 ALA A N 1
ATOM 1780 C CA . ALA A 1 128 ? 38.832 -12.456 5.255 1.00 64.47 128 ALA A CA 1
ATOM 1781 C C . ALA A 1 128 ? 37.967 -11.292 4.788 1.00 65.01 128 ALA A C 1
ATOM 1782 O O . ALA A 1 128 ? 38.381 -10.131 4.843 1.00 64.70 128 ALA A O 1
ATOM 1789 N N . ALA A 1 129 ? 36.760 -11.615 4.330 1.00 62.32 129 ALA A N 1
ATOM 1790 C CA . ALA A 1 129 ? 35.837 -10.616 3.808 1.00 59.79 129 ALA A CA 1
ATOM 1791 C C . ALA A 1 129 ? 35.507 -9.565 4.861 1.00 58.36 129 ALA A C 1
ATOM 1792 O O . ALA A 1 129 ? 35.296 -8.399 4.535 1.00 60.85 129 ALA A O 1
ATOM 1799 N N . SER A 1 130 ? 35.469 -9.983 6.122 1.00 58.30 130 SER A N 1
ATOM 1800 C CA . SER A 1 130 ? 35.141 -9.084 7.222 1.00 61.17 130 SER A CA 1
ATOM 1801 C C . SER A 1 130 ? 36.147 -7.935 7.378 1.00 64.46 130 SER A C 1
ATOM 1802 O O . SER A 1 130 ? 35.821 -6.903 7.958 1.00 63.30 130 SER A O 1
ATOM 1810 N N . ALA A 1 131 ? 37.363 -8.119 6.870 1.00 67.09 131 ALA A N 1
ATOM 1811 C CA . ALA A 1 131 ? 38.416 -7.107 7.005 1.00 66.54 131 ALA A CA 1
ATOM 1812 C C . ALA A 1 131 ? 38.635 -6.347 5.702 1.00 68.40 131 ALA A C 1
ATOM 1813 O O . ALA A 1 131 ? 39.719 -5.826 5.457 1.00 72.33 131 ALA A O 1
ATOM 1820 N N . VAL A 1 132 ? 37.601 -6.306 4.867 1.00 69.45 132 VAL A N 1
ATOM 1821 C CA . VAL A 1 132 ? 37.615 -5.524 3.633 1.00 71.83 132 VAL A CA 1
ATOM 1822 C C . VAL A 1 132 ? 36.475 -4.504 3.674 1.00 74.86 132 VAL A C 1
ATOM 1823 O O . VAL A 1 132 ? 35.299 -4.875 3.637 1.00 74.24 132 VAL A O 1
ATOM 1836 N N . ALA A 1 133 ? 36.832 -3.224 3.743 1.00 76.55 133 ALA A N 1
ATOM 1837 C CA . ALA A 1 133 ? 35.855 -2.155 3.950 1.00 78.60 133 ALA A CA 1
ATOM 1838 C C . ALA A 1 133 ? 34.793 -2.035 2.842 1.00 80.82 133 ALA A C 1
ATOM 1839 O O . ALA A 1 133 ? 33.607 -1.876 3.143 1.00 76.59 133 ALA A O 1
ATOM 1846 N N . PRO A 1 134 ? 35.208 -2.091 1.563 1.00 84.24 134 PRO A N 1
ATOM 1847 C CA . PRO A 1 134 ? 34.213 -2.089 0.481 1.00 83.20 134 PRO A CA 1
ATOM 1848 C C . PRO A 1 134 ? 33.165 -3.204 0.584 1.00 81.67 134 PRO A C 1
ATOM 1849 O O . PRO A 1 134 ? 32.004 -2.959 0.269 1.00 82.14 134 PRO A O 1
ATOM 1860 N N . LEU A 1 135 ? 33.558 -4.402 1.008 1.00 79.00 135 LEU A N 1
ATOM 1861 C CA . LEU A 1 135 ? 32.602 -5.495 1.157 1.00 77.11 135 LEU A CA 1
ATOM 1862 C C . LEU A 1 135 ? 31.641 -5.230 2.309 1.00 74.73 135 LEU A C 1
ATOM 1863 O O . LEU A 1 135 ? 30.469 -5.612 2.249 1.00 70.17 135 LEU A O 1
ATOM 1879 N N . LEU A 1 136 ? 32.141 -4.587 3.361 1.00 72.44 136 LEU A N 1
ATOM 1880 C CA . LEU A 1 136 ? 31.319 -4.299 4.528 1.00 69.54 136 LEU A CA 1
ATOM 1881 C C . LEU A 1 136 ? 30.263 -3.259 4.186 1.00 72.31 136 LEU A C 1
ATOM 1882 O O . LEU A 1 136 ? 29.113 -3.367 4.611 1.00 72.21 136 LEU A O 1
ATOM 1915 N N . ALA A 1 138 ? 29.124 -2.688 1.205 1.00 79.22 138 ALA A N 1
ATOM 1916 C CA . ALA A 1 138 ? 28.230 -3.325 0.247 1.00 78.99 138 ALA A CA 1
ATOM 1917 C C . ALA A 1 138 ? 27.139 -4.111 0.966 1.00 81.54 138 ALA A C 1
ATOM 1918 O O . ALA A 1 138 ? 26.022 -4.237 0.467 1.00 85.66 138 ALA A O 1
ATOM 1925 N N . ARG A 1 139 ? 27.470 -4.647 2.137 1.00 80.90 139 ARG A N 1
ATOM 1926 C CA . ARG A 1 139 ? 26.493 -5.352 2.956 1.00 81.19 139 ARG A CA 1
ATOM 1927 C C . ARG A 1 139 ? 25.657 -4.381 3.790 1.00 80.26 139 ARG A C 1
ATOM 1928 O O . ARG A 1 139 ? 24.734 -4.793 4.492 1.00 81.86 139 ARG A O 1
ATOM 1949 N N . GLY A 1 140 ? 25.987 -3.094 3.718 1.00 77.58 140 GLY A N 1
ATOM 1950 C CA . GLY A 1 140 ? 25.177 -2.067 4.350 1.00 75.26 140 GLY A CA 1
ATOM 1951 C C . GLY A 1 140 ? 25.656 -1.620 5.718 1.00 73.91 140 GLY A C 1
ATOM 1952 O O . GLY A 1 140 ? 24.953 -0.877 6.404 1.00 76.03 140 GLY A O 1
ATOM 1956 N N . HIS A 1 141 ? 26.840 -2.068 6.127 1.00 70.17 141 HIS A N 1
ATOM 1957 C CA . HIS A 1 141 ? 27.455 -1.554 7.347 1.00 69.82 141 HIS A CA 1
ATOM 1958 C C . HIS A 1 141 ? 27.992 -0.156 7.096 1.00 71.20 141 HIS A C 1
ATOM 1959 O O . HIS A 1 141 ? 28.458 0.148 6.000 1.00 72.86 141 HIS A O 1
ATOM 1974 N N . GLN A 1 142 ? 27.916 0.688 8.120 1.00 72.86 142 GLN A N 1
ATOM 1975 C CA . GLN A 1 142 ? 28.501 2.022 8.076 1.00 72.87 142 GLN A CA 1
ATOM 1976 C C . GLN A 1 142 ? 29.814 1.957 8.844 1.00 71.57 142 GLN A C 1
ATOM 1977 O O . GLN A 1 142 ? 29.808 1.829 10.069 1.00 73.26 142 GLN A O 1
ATOM 1991 N N . VAL A 1 143 ? 30.933 2.039 8.128 1.00 70.71 143 VAL A N 1
ATOM 1992 C CA . VAL A 1 143 ? 32.248 1.814 8.729 1.00 70.52 143 VAL A CA 1
ATOM 1993 C C . VAL A 1 143 ? 33.246 2.896 8.343 1.00 71.51 143 VAL A C 1
ATOM 1994 O O . VAL A 1 143 ? 34.452 2.695 8.451 1.00 74.73 143 VAL A O 1
ATOM 2007 N N . SER A 1 144 ? 32.740 4.040 7.896 1.00 73.03 144 SER A N 1
ATOM 2008 C CA . SER A 1 144 ? 33.593 5.157 7.501 1.00 74.86 144 SER A CA 1
ATOM 2009 C C . SER A 1 144 ? 34.346 5.750 8.694 1.00 75.06 144 SER A C 1
ATOM 2010 O O . SER A 1 144 ? 35.384 6.393 8.525 1.00 77.39 144 SER A O 1
ATOM 2018 N N . THR A 1 145 ? 33.816 5.524 9.895 1.00 73.96 145 THR A N 1
ATOM 2019 C CA . THR A 1 145 ? 34.375 6.086 11.123 1.00 75.15 145 THR A CA 1
ATOM 2020 C C . THR A 1 145 ? 35.281 5.084 11.850 1.00 74.57 145 THR A C 1
ATOM 2021 O O . THR A 1 145 ? 36.030 5.455 12.748 1.00 77.03 145 THR A O 1
ATOM 2032 N N . VAL A 1 146 ? 35.219 3.814 11.460 1.00 74.85 146 VAL A N 1
ATOM 2033 C CA . VAL A 1 146 ? 36.093 2.797 12.045 1.00 76.79 146 VAL A CA 1
ATOM 2034 C C . VAL A 1 146 ? 37.558 3.102 11.711 1.00 77.13 146 VAL A C 1
ATOM 2035 O O . VAL A 1 146 ? 37.904 3.271 10.544 1.00 76.32 146 VAL A O 1
ATOM 2048 N N . PRO A 1 147 ? 38.428 3.159 12.734 1.00 79.50 147 PRO A N 1
ATOM 2049 C CA . PRO A 1 147 ? 39.814 3.587 12.500 1.00 83.18 147 PRO A CA 1
ATOM 2050 C C . PRO A 1 147 ? 40.667 2.565 11.745 1.00 82.66 147 PRO A C 1
ATOM 2051 O O . PRO A 1 147 ? 41.596 2.957 11.038 1.00 85.19 147 PRO A O 1
ATOM 2062 N N . GLU A 1 148 ? 40.367 1.280 11.894 1.00 81.13 148 GLU A N 1
ATOM 2063 C CA . GLU A 1 148 ? 41.118 0.243 11.186 1.00 80.88 148 GLU A CA 1
ATOM 2064 C C . GLU A 1 148 ? 40.371 -1.085 11.098 1.00 75.98 148 GLU A C 1
ATOM 2065 O O . GLU A 1 148 ? 39.628 -1.448 12.010 1.00 73.35 148 GLU A O 1
ATOM 2077 N N . VAL A 1 149 ? 40.573 -1.792 9.985 1.00 76.92 149 VAL A N 1
ATOM 2078 C CA . VAL A 1 149 ? 40.103 -3.167 9.824 1.00 78.81 149 VAL A CA 1
ATOM 2079 C C . VAL A 1 149 ? 41.307 -4.097 9.603 1.00 81.49 149 VAL A C 1
ATOM 2080 O O . VAL A 1 149 ? 42.203 -3.771 8.826 1.00 81.51 149 VAL A O 1
ATOM 2093 N N . PRO A 1 150 ? 41.350 -5.248 10.302 1.00 83.25 150 PRO A N 1
ATOM 2094 C CA . PRO A 1 150 ? 40.396 -5.708 11.317 1.00 82.25 150 PRO A CA 1
ATOM 2095 C C . PRO A 1 150 ? 40.415 -4.790 12.528 1.00 81.02 150 PRO A C 1
ATOM 2096 O O . PRO A 1 150 ? 41.447 -4.202 12.848 1.00 83.05 150 PRO A O 1
ATOM 2107 N N . LEU A 1 151 ? 39.268 -4.655 13.176 1.00 78.07 151 LEU A N 1
ATOM 2108 C CA . LEU A 1 151 ? 39.127 -3.763 14.312 1.00 78.89 151 LEU A CA 1
ATOM 2109 C C . LEU A 1 151 ? 39.383 -4.530 15.599 1.00 79.93 151 LEU A C 1
ATOM 2110 O O . LEU A 1 151 ? 38.584 -5.382 15.997 1.00 81.13 151 LEU A O 1
ATOM 2126 N N . VAL A 1 152 ? 40.507 -4.225 16.237 1.00 80.52 152 VAL A N 1
ATOM 2127 C CA . VAL A 1 152 ? 40.937 -4.931 17.436 1.00 81.65 152 VAL A CA 1
ATOM 2128 C C . VAL A 1 152 ? 40.911 -3.992 18.639 1.00 85.51 152 VAL A C 1
ATOM 2129 O O . VAL A 1 152 ? 41.540 -2.930 18.626 1.00 85.17 152 VAL A O 1
ATOM 2142 N N . VAL A 1 153 ? 40.174 -4.394 19.671 1.00 88.64 153 VAL A N 1
ATOM 2143 C CA . VAL A 1 153 ? 40.136 -3.667 20.937 1.00 91.25 153 VAL A CA 1
ATOM 2144 C C . VAL A 1 153 ? 40.971 -4.412 21.982 1.00 94.87 153 VAL A C 1
ATOM 2145 O O . VAL A 1 153 ? 40.982 -5.644 22.017 1.00 94.33 153 VAL A O 1
ATOM 2158 N N . ASP A 1 154 ? 41.677 -3.657 22.822 1.00 99.75 154 ASP A N 1
ATOM 2159 C CA . ASP A 1 154 ? 42.487 -4.236 23.891 1.00 102.87 154 ASP A CA 1
ATOM 2160 C C . ASP A 1 154 ? 41.578 -4.962 24.873 1.00 102.69 154 ASP A C 1
ATOM 2161 O O . ASP A 1 154 ? 40.585 -4.402 25.342 1.00 103.13 154 ASP A O 1
ATOM 2170 N N . SER A 1 155 ? 41.919 -6.212 25.174 1.00 101.66 155 SER A N 1
ATOM 2171 C CA . SER A 1 155 ? 41.097 -7.042 26.049 1.00 103.20 155 SER A CA 1
ATOM 2172 C C . SER A 1 155 ? 41.011 -6.472 27.464 1.00 107.02 155 SER A C 1
ATOM 2173 O O . SER A 1 155 ? 40.105 -6.820 28.222 1.00 108.74 155 SER A O 1
ATOM 2181 N N . ALA A 1 156 ? 41.949 -5.595 27.814 1.00 108.21 156 ALA A N 1
ATOM 2182 C CA . ALA A 1 156 ? 41.926 -4.925 29.109 1.00 110.14 156 ALA A CA 1
ATOM 2183 C C . ALA A 1 156 ? 40.674 -4.061 29.245 1.00 110.44 156 ALA A C 1
ATOM 2184 O O . ALA A 1 156 ? 40.242 -3.748 30.355 1.00 110.92 156 ALA A O 1
ATOM 2191 N N . ALA A 1 157 ? 40.098 -3.680 28.108 1.00 112.56 157 ALA A N 1
ATOM 2192 C CA . ALA A 1 157 ? 38.878 -2.879 28.089 1.00 117.16 157 ALA A CA 1
ATOM 2193 C C . ALA A 1 157 ? 37.636 -3.736 28.335 1.00 120.84 157 ALA A C 1
ATOM 2194 O O . ALA A 1 157 ? 36.526 -3.214 28.439 1.00 120.81 157 ALA A O 1
ATOM 2201 N N . VAL A 1 158 ? 37.828 -5.049 28.421 1.00 125.22 158 VAL A N 1
ATOM 2202 C CA . VAL A 1 158 ? 36.729 -5.977 28.662 1.00 130.08 158 VAL A CA 1
ATOM 2203 C C . VAL A 1 158 ? 37.198 -7.154 29.515 1.00 134.16 158 VAL A C 1
ATOM 2204 O O . VAL A 1 158 ? 36.607 -8.233 29.481 1.00 134.07 158 VAL A O 1
ATOM 2217 N N . ALA A 1 159 ? 38.262 -6.930 30.283 1.00 137.90 159 ALA A N 1
ATOM 2218 C CA . ALA A 1 159 ? 38.915 -7.990 31.046 1.00 139.68 159 ALA A CA 1
ATOM 2219 C C . ALA A 1 159 ? 37.943 -8.738 31.953 1.00 139.94 159 ALA A C 1
ATOM 2220 O O . ALA A 1 159 ? 37.970 -9.967 32.023 1.00 138.73 159 ALA A O 1
ATOM 2227 N N . GLY A 1 160 ? 37.089 -7.989 32.643 1.00 140.49 160 GLY A N 1
ATOM 2228 C CA . GLY A 1 160 ? 36.112 -8.573 33.543 1.00 139.78 160 GLY A CA 1
ATOM 2229 C C . GLY A 1 160 ? 34.833 -7.763 33.574 1.00 137.33 160 GLY A C 1
ATOM 2230 O O . GLY A 1 160 ? 34.093 -7.714 32.590 1.00 134.90 160 GLY A O 1
ATOM 2234 N N . ASP A 1 161 ? 34.581 -7.115 34.707 1.00 139.02 161 ASP A N 1
ATOM 2235 C CA . ASP A 1 161 ? 33.390 -6.288 34.870 1.00 139.43 161 ASP A CA 1
ATOM 2236 C C . ASP A 1 161 ? 33.634 -4.864 34.368 1.00 136.86 161 ASP A C 1
ATOM 2237 O O . ASP A 1 161 ? 33.068 -3.904 34.893 1.00 136.67 161 ASP A O 1
ATOM 2246 N N . ALA A 1 162 ? 34.478 -4.737 33.348 1.00 132.97 162 ALA A N 1
ATOM 2247 C CA . ALA A 1 162 ? 34.739 -3.446 32.727 1.00 130.83 162 ALA A CA 1
ATOM 2248 C C . ALA A 1 162 ? 33.504 -3.000 31.958 1.00 128.83 162 ALA A C 1
ATOM 2249 O O . ALA A 1 162 ? 32.971 -1.915 32.190 1.00 129.37 162 ALA A O 1
ATOM 2256 N N . VAL A 1 163 ? 33.054 -3.859 31.048 1.00 129.21 163 VAL A N 1
ATOM 2257 C CA . VAL A 1 163 ? 31.874 -3.587 30.236 1.00 130.65 163 VAL A CA 1
ATOM 2258 C C . VAL A 1 163 ? 30.727 -4.525 30.608 1.00 132.14 163 VAL A C 1
ATOM 2259 O O . VAL A 1 163 ? 29.946 -4.942 29.751 1.00 131.41 163 VAL A O 1
ATOM 2272 N N . ALA A 1 164 ? 30.636 -4.858 31.892 1.00 133.90 164 ALA A N 1
ATOM 2273 C CA . ALA A 1 164 ? 29.503 -5.619 32.401 1.00 132.37 164 ALA A CA 1
ATOM 2274 C C . ALA A 1 164 ? 28.261 -4.737 32.350 1.00 130.29 164 ALA A C 1
ATOM 2275 O O . ALA A 1 164 ? 27.164 -5.200 32.037 1.00 129.18 164 ALA A O 1
ATOM 2282 N N . LYS A 1 165 ? 28.451 -3.457 32.653 1.00 128.00 165 LYS A N 1
ATOM 2283 C CA . LYS A 1 165 ? 27.370 -2.485 32.603 1.00 125.65 165 LYS A CA 1
ATOM 2284 C C . LYS A 1 165 ? 27.070 -2.134 31.149 1.00 124.21 165 LYS A C 1
ATOM 2285 O O . LYS A 1 165 ? 27.968 -2.128 30.306 1.00 122.51 165 LYS A O 1
ATOM 2304 N N . THR A 1 166 ? 25.804 -1.848 30.860 1.00 125.38 166 THR A N 1
ATOM 2305 C CA . THR A 1 166 ? 25.376 -1.532 29.501 1.00 122.80 166 THR A CA 1
ATOM 2306 C C . THR A 1 166 ? 25.820 -0.134 29.070 1.00 121.07 166 THR A C 1
ATOM 2307 O O . THR A 1 166 ? 25.985 0.134 27.881 1.00 117.60 166 THR A O 1
ATOM 2318 N N . ALA A 1 167 ? 26.008 0.755 30.039 1.00 123.89 167 ALA A N 1
ATOM 2319 C CA . ALA A 1 167 ? 26.476 2.106 29.752 1.00 125.38 167 ALA A CA 1
ATOM 2320 C C . ALA A 1 167 ? 27.939 2.083 29.314 1.00 125.37 167 ALA A C 1
ATOM 2321 O O . ALA A 1 167 ? 28.353 2.858 28.452 1.00 124.86 167 ALA A O 1
ATOM 2328 N N . ALA A 1 168 ? 28.715 1.183 29.911 1.00 126.46 168 ALA A N 1
ATOM 2329 C CA . ALA A 1 168 ? 30.138 1.057 29.605 1.00 126.62 168 ALA A CA 1
ATOM 2330 C C . ALA A 1 168 ? 30.371 0.423 28.232 1.00 125.14 168 ALA A C 1
ATOM 2331 O O . ALA A 1 168 ? 31.276 0.828 27.501 1.00 124.55 168 ALA A O 1
ATOM 2338 N N . ALA A 1 169 ? 29.560 -0.574 27.891 1.00 123.28 169 ALA A N 1
ATOM 2339 C CA . ALA A 1 169 ? 29.673 -1.242 26.598 1.00 120.45 169 ALA A CA 1
ATOM 2340 C C . ALA A 1 169 ? 29.302 -0.289 25.465 1.00 119.55 169 ALA A C 1
ATOM 2341 O O . ALA A 1 169 ? 30.014 -0.191 24.465 1.00 117.83 169 ALA A O 1
ATOM 2348 N N . TYR A 1 170 ? 28.186 0.414 25.633 1.00 120.31 170 TYR A N 1
ATOM 2349 C CA . TYR A 1 170 ? 27.698 1.343 24.621 1.00 119.12 170 TYR A CA 1
ATOM 2350 C C . TYR A 1 170 ? 28.699 2.475 24.405 1.00 116.09 170 TYR A C 1
ATOM 2351 O O . TYR A 1 170 ? 28.887 2.944 23.283 1.00 114.31 170 TYR A O 1
ATOM 2369 N N . LYS A 1 171 ? 29.342 2.907 25.487 1.00 115.59 171 LYS A N 1
ATOM 2370 C CA . LYS A 1 171 ? 30.351 3.960 25.415 1.00 114.34 171 LYS A CA 1
ATOM 2371 C C . LYS A 1 171 ? 31.586 3.482 24.656 1.00 109.83 171 LYS A C 1
ATOM 2372 O O . LYS A 1 171 ? 32.228 4.256 23.943 1.00 108.05 171 LYS A O 1
ATOM 2391 N N . LEU A 1 172 ? 31.913 2.203 24.813 1.00 107.86 172 LEU A N 1
ATOM 2392 C CA . LEU A 1 172 ? 33.057 1.611 24.131 1.00 105.93 172 LEU A CA 1
ATOM 2393 C C . LEU A 1 172 ? 32.851 1.572 22.617 1.00 103.26 172 LEU A C 1
ATOM 2394 O O . LEU A 1 172 ? 33.766 1.876 21.859 1.00 103.26 172 LEU A O 1
ATOM 2410 N N . LEU A 1 173 ? 31.650 1.202 22.179 1.00 100.17 173 LEU A N 1
ATOM 2411 C CA . LEU A 1 173 ? 31.350 1.102 20.750 1.00 96.39 173 LEU A CA 1
ATOM 2412 C C . LEU A 1 173 ? 31.416 2.451 20.027 1.00 94.94 173 LEU A C 1
ATOM 2413 O O . LEU A 1 173 ? 31.806 2.518 18.860 1.00 93.12 173 LEU A O 1
ATOM 2429 N N . LYS A 1 174 ? 31.029 3.521 20.713 1.00 95.11 174 LYS A N 1
ATOM 2430 C CA . LYS A 1 174 ? 31.073 4.846 20.111 1.00 97.24 174 LYS A CA 1
ATOM 2431 C C . LYS A 1 174 ? 32.513 5.288 19.880 1.00 94.78 174 LYS A C 1
ATOM 2432 O O . LYS A 1 174 ? 32.863 5.734 18.788 1.00 93.60 174 LYS A O 1
ATOM 2451 N N . ALA A 1 175 ? 33.344 5.157 20.909 1.00 94.83 175 ALA A N 1
ATOM 2452 C CA . ALA A 1 175 ? 34.733 5.612 20.845 1.00 96.16 175 ALA A CA 1
ATOM 2453 C C . ALA A 1 175 ? 35.552 4.832 19.815 1.00 94.01 175 ALA A C 1
ATOM 2454 O O . ALA A 1 175 ? 36.558 5.324 19.302 1.00 95.19 175 ALA A O 1
ATOM 2461 N N . ILE A 1 176 ? 35.110 3.618 19.515 1.00 91.52 176 ILE A N 1
ATOM 2462 C CA . ILE A 1 176 ? 35.816 2.732 18.594 1.00 90.72 176 ILE A CA 1
ATOM 2463 C C . ILE A 1 176 ? 35.338 2.941 17.147 1.00 89.30 176 ILE A C 1
ATOM 2464 O O . ILE A 1 176 ? 35.987 2.503 16.194 1.00 86.68 176 ILE A O 1
ATOM 2480 N N . GLY A 1 177 ? 34.207 3.628 16.995 1.00 90.15 177 GLY A N 1
ATOM 2481 C CA . GLY A 1 177 ? 33.706 4.020 15.688 1.00 87.12 177 GLY A CA 1
ATOM 2482 C C . GLY A 1 177 ? 32.530 3.181 15.228 1.00 84.09 177 GLY A C 1
ATOM 2483 O O . GLY A 1 177 ? 32.071 3.315 14.097 1.00 82.92 177 GLY A O 1
ATOM 2487 N N . ALA A 1 178 ? 32.035 2.315 16.103 1.00 83.86 178 ALA A N 1
ATOM 2488 C CA . ALA A 1 178 ? 30.920 1.450 15.749 1.00 86.51 178 ALA A CA 1
ATOM 2489 C C . ALA A 1 178 ? 29.596 2.193 15.886 1.00 89.08 178 ALA A C 1
ATOM 2490 O O . ALA A 1 178 ? 28.545 1.670 15.514 1.00 87.78 178 ALA A O 1
ATOM 2497 N N . GLY A 1 179 ? 29.662 3.415 16.411 1.00 91.78 179 GLY A N 1
ATOM 2498 C CA . GLY A 1 179 ? 28.481 4.222 16.670 1.00 90.29 179 GLY A CA 1
ATOM 2499 C C . GLY A 1 179 ? 27.475 4.286 15.532 1.00 87.27 179 GLY A C 1
ATOM 2500 O O . GLY A 1 179 ? 26.327 3.876 15.699 1.00 85.40 179 GLY A O 1
ATOM 2504 N N . PRO A 1 180 ? 27.896 4.812 14.371 1.00 86.17 180 PRO A N 1
ATOM 2505 C CA . PRO A 1 180 ? 27.000 4.969 13.218 1.00 85.82 180 PRO A CA 1
ATOM 2506 C C . PRO A 1 180 ? 26.329 3.669 12.768 1.00 89.02 180 PRO A C 1
ATOM 2507 O O . PRO A 1 180 ? 25.213 3.722 12.248 1.00 92.33 180 PRO A O 1
ATOM 2518 N N . ASP A 1 181 ? 26.981 2.527 12.969 1.00 89.14 181 ASP A N 1
ATOM 2519 C CA . ASP A 1 181 ? 26.400 1.253 12.549 1.00 88.46 181 ASP A CA 1
ATOM 2520 C C . ASP A 1 181 ? 25.385 0.747 13.572 1.00 90.21 181 ASP A C 1
ATOM 2521 O O . ASP A 1 181 ? 24.412 0.087 13.213 1.00 90.83 181 ASP A O 1
ATOM 2530 N N . VAL A 1 182 ? 25.619 1.049 14.845 1.00 91.79 182 VAL A N 1
ATOM 2531 C CA . VAL A 1 182 ? 24.680 0.678 15.897 1.00 94.46 182 VAL A CA 1
ATOM 2532 C C . VAL A 1 182 ? 23.423 1.536 15.782 1.00 97.99 182 VAL A C 1
ATOM 2533 O O . VAL A 1 182 ? 22.308 1.040 15.941 1.00 99.52 182 VAL A O 1
ATOM 2546 N N . GLU A 1 183 ? 23.609 2.824 15.503 1.00 99.85 183 GLU A N 1
ATOM 2547 C CA . GLU A 1 183 ? 22.488 3.749 15.376 1.00 100.86 183 GLU A CA 1
ATOM 2548 C C . GLU A 1 183 ? 21.659 3.444 14.132 1.00 100.98 183 GLU A C 1
ATOM 2549 O O . GLU A 1 183 ? 20.445 3.632 14.131 1.00 103.63 183 GLU A O 1
ATOM 2561 N N . LYS A 1 184 ? 22.325 2.995 13.072 1.00 99.82 184 LYS A N 1
ATOM 2562 C CA . LYS A 1 184 ? 21.649 2.597 11.842 1.00 100.64 184 LYS A CA 1
ATOM 2563 C C . LYS A 1 184 ? 20.516 1.630 12.162 1.00 103.75 184 LYS A C 1
ATOM 2564 O O . LYS A 1 184 ? 19.405 1.763 11.649 1.00 103.14 184 LYS A O 1
ATOM 2583 N N . VAL A 1 185 ? 20.815 0.659 13.021 1.00 108.91 185 VAL A N 1
ATOM 2584 C CA . VAL A 1 185 ? 19.845 -0.347 13.438 1.00 112.39 185 VAL A CA 1
ATOM 2585 C C . VAL A 1 185 ? 18.701 0.299 14.218 1.00 117.72 185 VAL A C 1
ATOM 2586 O O . VAL A 1 185 ? 17.568 -0.178 14.179 1.00 117.47 185 VAL A O 1
ATOM 2599 N N . LYS A 1 186 ? 18.998 1.395 14.911 1.00 123.33 186 LYS A N 1
ATOM 2600 C CA . LYS A 1 186 ? 18.002 2.066 15.743 1.00 129.41 186 LYS A CA 1
ATOM 2601 C C . LYS A 1 186 ? 16.823 2.588 14.916 1.00 134.33 186 LYS A C 1
ATOM 2602 O O . LYS A 1 186 ? 15.787 2.957 15.469 1.00 136.36 186 LYS A O 1
ATOM 2621 N N . LYS A 1 187 ? 16.984 2.620 13.596 1.00 136.52 187 LYS A N 1
ATOM 2622 C CA . LYS A 1 187 ? 15.891 2.987 12.702 1.00 139.49 187 LYS A CA 1
ATOM 2623 C C . LYS A 1 187 ? 15.027 1.767 12.396 1.00 141.41 187 LYS A C 1
ATOM 2624 O O . LYS A 1 187 ? 15.544 0.701 12.057 1.00 140.22 187 LYS A O 1
ATOM 2643 N N . SER A 1 188 ? 13.712 1.935 12.515 1.00 144.36 188 SER A N 1
ATOM 2644 C CA . SER A 1 188 ? 12.756 0.868 12.226 1.00 145.07 188 SER A CA 1
ATOM 2645 C C . SER A 1 188 ? 13.040 -0.385 13.049 1.00 143.48 188 SER A C 1
ATOM 2646 O O . SER A 1 188 ? 12.464 -1.445 12.803 1.00 142.10 188 SER A O 1
ATOM 2654 N N . HIS A 1 203 ? 17.958 -12.530 18.258 1.00 149.66 203 HIS A N 1
ATOM 2655 C CA . HIS A 1 203 ? 16.746 -12.483 17.449 1.00 150.45 203 HIS A CA 1
ATOM 2656 C C . HIS A 1 203 ? 17.097 -12.491 15.954 1.00 150.20 203 HIS A C 1
ATOM 2657 O O . HIS A 1 203 ? 17.453 -13.536 15.407 1.00 149.45 203 HIS A O 1
ATOM 2671 N N . ARG A 1 204 ? 17.006 -11.333 15.303 1.00 150.15 204 ARG A N 1
ATOM 2672 C CA . ARG A 1 204 ? 17.295 -11.219 13.876 1.00 147.41 204 ARG A CA 1
ATOM 2673 C C . ARG A 1 204 ? 18.081 -9.937 13.625 1.00 146.87 204 ARG A C 1
ATOM 2674 O O . ARG A 1 204 ? 17.633 -9.045 12.900 1.00 147.57 204 ARG A O 1
ATOM 2695 N N . GLN A 1 205 ? 19.256 -9.855 14.242 1.00 145.36 205 GLN A N 1
ATOM 2696 C CA . GLN A 1 205 ? 20.103 -8.675 14.142 1.00 143.75 205 GLN A CA 1
ATOM 2697 C C . GLN A 1 205 ? 21.482 -9.039 13.605 1.00 137.08 205 GLN A C 1
ATOM 2698 O O . GLN A 1 205 ? 22.496 -8.835 14.277 1.00 138.93 205 GLN A O 1
ATOM 2712 N N . ARG A 1 206 ? 21.507 -9.585 12.393 1.00 126.79 206 ARG A N 1
ATOM 2713 C CA . ARG A 1 206 ? 22.755 -9.796 11.672 1.00 116.41 206 ARG A CA 1
ATOM 2714 C C . ARG A 1 206 ? 23.129 -8.525 10.910 1.00 107.06 206 ARG A C 1
ATOM 2715 O O . ARG A 1 206 ? 24.068 -8.519 10.113 1.00 106.12 206 ARG A O 1
ATOM 2736 N N . ARG A 1 207 ? 22.393 -7.448 11.170 1.00 97.82 207 ARG A N 1
ATOM 2737 C CA . ARG A 1 207 ? 22.633 -6.174 10.510 1.00 89.79 207 ARG A CA 1
ATOM 2738 C C . ARG A 1 207 ? 23.724 -5.367 11.216 1.00 80.34 207 ARG A C 1
ATOM 2739 O O . ARG A 1 207 ? 24.383 -4.529 10.600 1.00 78.94 207 ARG A O 1
ATOM 2760 N N . GLY A 1 208 ? 23.909 -5.627 12.507 1.00 72.97 208 GLY A N 1
ATOM 2761 C CA . GLY A 1 208 ? 24.839 -4.865 13.319 1.00 72.03 208 GLY A CA 1
ATOM 2762 C C . GLY A 1 208 ? 26.187 -5.540 13.486 1.00 71.70 208 GLY A C 1
ATOM 2763 O O . GLY A 1 208 ? 26.437 -6.601 12.906 1.00 69.67 208 GLY A O 1
ATOM 2767 N N . PRO A 1 209 ? 27.068 -4.924 14.288 1.00 71.59 209 PRO A N 1
ATOM 2768 C CA . PRO A 1 209 ? 28.412 -5.457 14.538 1.00 74.31 209 PRO A CA 1
ATOM 2769 C C . PRO A 1 209 ? 28.425 -6.726 15.403 1.00 77.74 209 PRO A C 1
ATOM 2770 O O . PRO A 1 209 ? 27.602 -6.881 16.306 1.00 78.61 209 PRO A O 1
ATOM 2781 N N . LEU A 1 210 ? 29.364 -7.622 15.109 1.00 77.31 210 LEU A N 1
ATOM 2782 C CA . LEU A 1 210 ? 29.540 -8.858 15.863 1.00 75.47 210 LEU A CA 1
ATOM 2783 C C . LEU A 1 210 ? 30.742 -8.736 16.794 1.00 76.26 210 LEU A C 1
ATOM 2784 O O . LEU A 1 210 ? 31.869 -8.552 16.339 1.00 74.43 210 LEU A O 1
ATOM 2800 N N . ILE A 1 211 ? 30.498 -8.834 18.097 1.00 78.47 211 ILE A N 1
ATOM 2801 C CA . ILE A 1 211 ? 31.572 -8.771 19.082 1.00 81.60 211 ILE A CA 1
ATOM 2802 C C . ILE A 1 211 ? 32.149 -10.169 19.313 1.00 85.92 211 ILE A C 1
ATOM 2803 O O . ILE A 1 211 ? 31.479 -11.042 19.869 1.00 86.91 211 ILE A O 1
ATOM 2819 N N . VAL A 1 212 ? 33.387 -10.377 18.876 1.00 88.92 212 VAL A N 1
ATOM 2820 C CA . VAL A 1 212 ? 34.055 -11.669 19.024 1.00 90.46 212 VAL A CA 1
ATOM 2821 C C . VAL A 1 212 ? 35.067 -11.611 20.165 1.00 97.65 212 VAL A C 1
ATOM 2822 O O . VAL A 1 212 ? 35.997 -10.805 20.139 1.00 100.31 212 VAL A O 1
ATOM 2835 N N . TYR A 1 213 ? 34.877 -12.476 21.159 1.00 101.90 213 TYR A N 1
ATOM 2836 C CA . TYR A 1 213 ? 35.680 -12.453 22.380 1.00 107.81 213 TYR A CA 1
ATOM 2837 C C . TYR A 1 213 ? 36.192 -13.841 22.742 1.00 109.74 213 TYR A C 1
ATOM 2838 O O . TYR A 1 213 ? 35.579 -14.848 22.393 1.00 109.53 213 TYR A O 1
ATOM 2856 N N . SER A 1 214 ? 37.311 -13.882 23.457 1.00 112.34 214 SER A N 1
ATOM 2857 C CA . SER A 1 214 ? 37.870 -15.135 23.950 1.00 113.60 214 SER A CA 1
ATOM 2858 C C . SER A 1 214 ? 37.310 -15.463 25.340 1.00 114.43 214 SER A C 1
ATOM 2859 O O . SER A 1 214 ? 37.564 -14.726 26.293 1.00 114.12 214 SER A O 1
ATOM 2867 N N . PRO A 1 215 ? 36.544 -16.565 25.465 1.00 115.07 215 PRO A N 1
ATOM 2868 C CA . PRO A 1 215 ? 35.950 -16.902 26.768 1.00 118.47 215 PRO A CA 1
ATOM 2869 C C . PRO A 1 215 ? 36.979 -17.120 27.877 1.00 122.44 215 PRO A C 1
ATOM 2870 O O . PRO A 1 215 ? 36.760 -16.708 29.018 1.00 124.44 215 PRO A O 1
ATOM 2881 N N . GLU A 1 216 ? 38.092 -17.760 27.534 1.00 123.05 216 GLU A N 1
ATOM 2882 C CA . GLU A 1 216 ? 39.083 -18.168 28.521 1.00 126.35 216 GLU A CA 1
ATOM 2883 C C . GLU A 1 216 ? 39.752 -16.987 29.229 1.00 127.81 216 GLU A C 1
ATOM 2884 O O . GLU A 1 216 ? 40.234 -17.134 30.352 1.00 129.97 216 GLU A O 1
ATOM 2896 N N . HIS A 1 217 ? 39.775 -15.825 28.578 1.00 126.92 217 HIS A N 1
ATOM 2897 C CA . HIS A 1 217 ? 40.501 -14.661 29.098 1.00 128.54 217 HIS A CA 1
ATOM 2898 C C . HIS A 1 217 ? 39.602 -13.447 29.331 1.00 127.89 217 HIS A C 1
ATOM 2899 O O . HIS A 1 217 ? 39.703 -12.780 30.363 1.00 128.82 217 HIS A O 1
ATOM 2914 N N . ASP A 1 218 ? 38.731 -13.157 28.370 1.00 126.31 218 ASP A N 1
ATOM 2915 C CA . ASP A 1 218 ? 37.857 -11.990 28.456 1.00 127.09 218 ASP A CA 1
ATOM 2916 C C . ASP A 1 218 ? 36.709 -12.227 29.440 1.00 130.67 218 ASP A C 1
ATOM 2917 O O . ASP A 1 218 ? 36.189 -11.283 30.036 1.00 132.94 218 ASP A O 1
ATOM 2926 N N . GLY A 1 219 ? 36.318 -13.490 29.599 1.00 131.33 219 GLY A N 1
ATOM 2927 C CA . GLY A 1 219 ? 35.264 -13.863 30.528 1.00 132.65 219 GLY A CA 1
ATOM 2928 C C . GLY A 1 219 ? 33.903 -13.945 29.863 1.00 131.31 219 GLY A C 1
ATOM 2929 O O . GLY A 1 219 ? 33.810 -14.076 28.642 1.00 129.15 219 GLY A O 1
ATOM 2933 N N . LYS A 1 220 ? 32.851 -13.875 30.677 1.00 132.79 220 LYS A N 1
ATOM 2934 C CA . LYS A 1 220 ? 31.471 -13.913 30.194 1.00 131.23 220 LYS A CA 1
ATOM 2935 C C . LYS A 1 220 ? 30.724 -12.636 30.572 1.00 131.59 220 LYS A C 1
ATOM 2936 O O . LYS A 1 220 ? 29.595 -12.416 30.129 1.00 129.66 220 LYS A O 1
ATOM 2955 N N . GLU A 1 221 ? 31.354 -11.806 31.399 1.00 135.12 221 GLU A N 1
ATOM 2956 C CA . GLU A 1 221 ? 30.728 -10.587 31.910 1.00 138.67 221 GLU A CA 1
ATOM 2957 C C . GLU A 1 221 ? 30.335 -9.614 30.801 1.00 135.08 221 GLU A C 1
ATOM 2958 O O . GLU A 1 221 ? 29.262 -9.008 30.848 1.00 136.32 221 GLU A O 1
ATOM 2970 N N . LEU A 1 222 ? 31.209 -9.467 29.809 1.00 129.81 222 LEU A N 1
ATOM 2971 C CA . LEU A 1 222 ? 31.007 -8.500 28.734 1.00 124.53 222 LEU A CA 1
ATOM 2972 C C . LEU A 1 222 ? 29.728 -8.764 27.940 1.00 121.31 222 LEU A C 1
ATOM 2973 O O . LEU A 1 222 ? 29.097 -7.828 27.445 1.00 120.29 222 LEU A O 1
ATOM 2989 N N . VAL A 1 223 ? 29.346 -10.033 27.829 1.00 119.11 223 VAL A N 1
ATOM 2990 C CA . VAL A 1 223 ? 28.140 -10.410 27.098 1.00 116.00 223 VAL A CA 1
ATOM 2991 C C . VAL A 1 223 ? 26.909 -9.827 27.783 1.00 119.41 223 VAL A C 1
ATOM 2992 O O . VAL A 1 223 ? 25.959 -9.404 27.125 1.00 118.40 223 VAL A O 1
ATOM 3005 N N . LYS A 1 224 ? 26.938 -9.802 29.111 1.00 124.88 224 LYS A N 1
ATOM 3006 C CA . LYS A 1 224 ? 25.804 -9.324 29.892 1.00 129.92 224 LYS A CA 1
ATOM 3007 C C . LYS A 1 224 ? 25.583 -7.831 29.674 1.00 132.71 224 LYS A C 1
ATOM 3008 O O . LYS A 1 224 ? 24.485 -7.321 29.893 1.00 134.59 224 LYS A O 1
ATOM 3027 N N . GLY A 1 225 ? 26.631 -7.138 29.241 1.00 133.70 225 GLY A N 1
ATOM 3028 C CA . GLY A 1 225 ? 26.550 -5.713 28.980 1.00 136.10 225 GLY A CA 1
ATOM 3029 C C . GLY A 1 225 ? 26.121 -5.410 27.556 1.00 136.00 225 GLY A C 1
ATOM 3030 O O . GLY A 1 225 ? 25.370 -4.463 27.316 1.00 137.60 225 GLY A O 1
ATOM 3034 N N . PHE A 1 226 ? 26.598 -6.217 26.612 1.00 133.71 226 PHE A N 1
ATOM 3035 C CA . PHE A 1 226 ? 26.314 -6.002 25.194 1.00 130.75 226 PHE A CA 1
ATOM 3036 C C . PHE A 1 226 ? 24.928 -6.489 24.791 1.00 131.65 226 PHE A C 1
ATOM 3037 O O . PHE A 1 226 ? 24.323 -5.944 23.868 1.00 130.56 226 PHE A O 1
ATOM 3054 N N . ARG A 1 227 ? 24.433 -7.518 25.472 1.00 134.65 227 ARG A N 1
ATOM 3055 C CA . ARG A 1 227 ? 23.132 -8.092 25.145 1.00 136.29 227 ARG A CA 1
ATOM 3056 C C . ARG A 1 227 ? 22.035 -7.037 25.246 1.00 136.00 227 ARG A C 1
ATOM 3057 O O . ARG A 1 227 ? 21.025 -7.104 24.546 1.00 134.55 227 ARG A O 1
ATOM 3078 N N . ASN A 1 228 ? 22.251 -6.056 26.116 1.00 137.33 228 ASN A N 1
ATOM 3079 C CA . ASN A 1 228 ? 21.302 -4.970 26.300 1.00 138.14 228 ASN A CA 1
ATOM 3080 C C . ASN A 1 228 ? 21.197 -4.103 25.050 1.00 134.27 228 ASN A C 1
ATOM 3081 O O . ASN A 1 228 ? 20.113 -3.641 24.695 1.00 134.94 228 ASN A O 1
ATOM 3092 N N . ILE A 1 229 ? 22.328 -3.886 24.384 1.00 129.66 229 ILE A N 1
ATOM 3093 C CA . ILE A 1 229 ? 22.369 -3.026 23.203 1.00 125.72 229 ILE A CA 1
ATOM 3094 C C . ILE A 1 229 ? 21.700 -3.706 22.008 1.00 122.37 229 ILE A C 1
ATOM 3095 O O . ILE A 1 229 ? 21.977 -4.872 21.724 1.00 122.36 229 ILE A O 1
ATOM 3111 N N . PRO A 1 230 ? 20.815 -2.982 21.299 1.00 119.22 230 PRO A N 1
ATOM 3112 C CA . PRO A 1 230 ? 20.196 -3.564 20.103 1.00 115.78 230 PRO A CA 1
ATOM 3113 C C . PRO A 1 230 ? 21.101 -3.450 18.878 1.00 112.20 230 PRO A C 1
ATOM 3114 O O . PRO A 1 230 ? 21.803 -2.450 18.724 1.00 112.02 230 PRO A O 1
ATOM 3125 N N . GLY A 1 231 ? 21.078 -4.468 18.023 1.00 108.23 231 GLY A N 1
ATOM 3126 C CA . GLY A 1 231 ? 21.881 -4.473 16.814 1.00 105.09 231 GLY A CA 1
ATOM 3127 C C . GLY A 1 231 ? 23.149 -5.289 16.968 1.00 102.00 231 GLY A C 1
ATOM 3128 O O . GLY A 1 231 ? 23.454 -6.138 16.127 1.00 98.87 231 GLY A O 1
ATOM 3132 N N . VAL A 1 232 ? 23.888 -5.038 18.046 1.00 102.01 232 VAL A N 1
ATOM 3133 C CA . VAL A 1 232 ? 25.140 -5.745 18.283 1.00 100.99 232 VAL A CA 1
ATOM 3134 C C . VAL A 1 232 ? 24.855 -7.199 18.623 1.00 101.25 232 VAL A C 1
ATOM 3135 O O . VAL A 1 232 ? 23.866 -7.507 19.286 1.00 103.65 232 VAL A O 1
ATOM 3148 N N . GLU A 1 233 ? 25.727 -8.086 18.158 1.00 101.10 233 GLU A N 1
ATOM 3149 C CA . GLU A 1 233 ? 25.604 -9.508 18.437 1.00 100.54 233 GLU A CA 1
ATOM 3150 C C . GLU A 1 233 ? 26.848 -9.996 19.163 1.00 103.00 233 GLU A C 1
ATOM 3151 O O . GLU A 1 233 ? 27.939 -9.453 18.982 1.00 103.55 233 GLU A O 1
ATOM 3163 N N . THR A 1 234 ? 26.669 -11.024 19.985 1.00 105.68 234 THR A N 1
ATOM 3164 C CA . THR A 1 234 ? 27.752 -11.583 20.784 1.00 108.04 234 THR A CA 1
ATOM 3165 C C . THR A 1 234 ? 28.076 -13.000 20.324 1.00 105.02 234 THR A C 1
ATOM 3166 O O . THR A 1 234 ? 27.188 -13.748 19.913 1.00 104.86 234 THR A O 1
ATOM 3177 N N . CYS A 1 235 ? 29.352 -13.363 20.393 1.00 102.15 235 CYS A N 1
ATOM 3178 C CA . CYS A 1 235 ? 29.791 -14.695 19.991 1.00 99.21 235 CYS A CA 1
ATOM 3179 C C . CYS A 1 235 ? 31.234 -14.941 20.438 1.00 99.22 235 CYS A C 1
ATOM 3180 O O . CYS A 1 235 ? 32.068 -14.043 20.338 1.00 99.73 235 CYS A O 1
ATOM 3188 N N . PRO A 1 236 ? 31.536 -16.154 20.942 1.00 97.44 236 PRO A N 1
ATOM 3189 C CA . PRO A 1 236 ? 32.929 -16.465 21.287 1.00 96.16 236 PRO A CA 1
ATOM 3190 C C . PRO A 1 236 ? 33.716 -16.993 20.087 1.00 91.89 236 PRO A C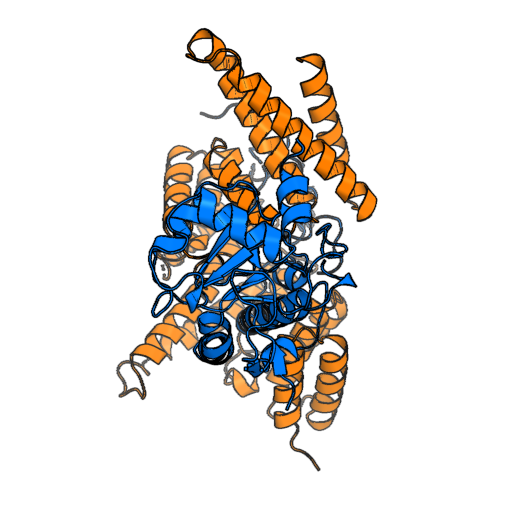 1
ATOM 3191 O O . PRO A 1 236 ? 33.111 -17.505 19.146 1.00 87.51 236 PRO A O 1
ATOM 3202 N N . VAL A 1 237 ? 35.041 -16.876 20.132 1.00 93.44 237 VAL A N 1
ATOM 3203 C CA . VAL A 1 237 ? 35.888 -17.159 18.969 1.00 94.36 237 VAL A CA 1
ATOM 3204 C C . VAL A 1 237 ? 35.708 -18.589 18.469 1.00 94.11 237 VAL A C 1
ATOM 3205 O O . VAL A 1 237 ? 35.675 -18.835 17.263 1.00 92.72 237 VAL A O 1
ATOM 3218 N N . ASP A 1 238 ? 35.603 -19.526 19.404 1.00 97.90 238 ASP A N 1
ATOM 3219 C CA . ASP A 1 238 ? 35.481 -20.944 19.072 1.00 101.21 238 ASP A CA 1
ATOM 3220 C C . ASP A 1 238 ? 34.150 -21.304 18.405 1.00 98.96 238 ASP A C 1
ATOM 3221 O O . ASP A 1 238 ? 34.074 -22.288 17.670 1.00 98.45 238 ASP A O 1
ATOM 3230 N N . ALA A 1 239 ? 33.117 -20.501 18.650 1.00 97.47 239 ALA A N 1
ATOM 3231 C CA . ALA A 1 239 ? 31.766 -20.812 18.187 1.00 95.98 239 ALA A CA 1
ATOM 3232 C C . ALA A 1 239 ? 31.357 -19.996 16.961 1.00 94.85 239 ALA A C 1
ATOM 3233 O O . ALA A 1 239 ? 30.171 -19.734 16.756 1.00 92.31 239 ALA A O 1
ATOM 3240 N N . LEU A 1 240 ? 32.332 -19.599 16.147 1.00 95.41 240 LEU A N 1
ATOM 3241 C CA . LEU A 1 240 ? 32.038 -18.815 14.949 1.00 91.85 240 LEU A CA 1
ATOM 3242 C C . LEU A 1 240 ? 31.414 -19.676 13.854 1.00 86.80 240 LEU A C 1
ATOM 3243 O O . LEU A 1 240 ? 31.940 -20.736 13.509 1.00 85.82 240 LEU A O 1
ATOM 3259 N N . ASN A 1 241 ? 30.292 -19.204 13.313 1.00 80.78 241 ASN A N 1
ATOM 3260 C CA . ASN A 1 241 ? 29.591 -19.901 12.241 1.00 73.41 241 ASN A CA 1
ATOM 3261 C C . ASN A 1 241 ? 29.261 -18.985 11.064 1.00 65.97 241 ASN A C 1
ATOM 3262 O O . ASN A 1 241 ? 29.354 -17.762 11.169 1.00 66.92 241 ASN A O 1
ATOM 3273 N N . LEU A 1 242 ? 28.868 -19.590 9.947 1.00 58.27 242 LEU A N 1
ATOM 3274 C CA . LEU A 1 242 ? 28.568 -18.852 8.722 1.00 58.81 242 LEU A CA 1
ATOM 3275 C C . LEU A 1 242 ? 27.288 -18.027 8.802 1.00 60.31 242 LEU A C 1
ATOM 3276 O O . LEU A 1 242 ? 27.064 -17.149 7.968 1.00 58.23 242 LEU A O 1
ATOM 3292 N N . LEU A 1 243 ? 26.441 -18.313 9.786 1.00 63.24 243 LEU A N 1
ATOM 3293 C CA . LEU A 1 243 ? 25.213 -17.544 9.958 1.00 66.76 243 LEU A CA 1
ATOM 3294 C C . LEU A 1 243 ? 25.535 -16.111 10.394 1.00 67.47 243 LEU A C 1
ATOM 3295 O O . LEU A 1 243 ? 24.862 -15.166 9.988 1.00 67.42 243 LEU A O 1
ATOM 3311 N N . GLN A 1 244 ? 26.581 -15.959 11.201 1.00 69.17 244 GLN A N 1
ATOM 3312 C CA . GLN A 1 244 ? 26.987 -14.653 11.712 1.00 70.25 244 GLN A CA 1
ATOM 3313 C C . GLN A 1 244 ? 28.044 -13.993 10.832 1.00 66.80 244 GLN A C 1
ATOM 3314 O O . GLN A 1 244 ? 28.061 -12.771 10.676 1.00 64.86 244 GLN A O 1
ATOM 3328 N N . LEU A 1 245 ? 28.927 -14.812 10.270 1.00 66.58 245 LEU A N 1
ATOM 3329 C CA . LEU A 1 245 ? 30.013 -14.334 9.416 1.00 65.41 245 LEU A CA 1
ATOM 3330 C C . LEU A 1 245 ? 29.536 -14.004 8.001 1.00 62.91 245 LEU A C 1
ATOM 3331 O O . LEU A 1 245 ? 30.147 -13.182 7.308 1.00 61.73 245 LEU A O 1
ATOM 3347 N N . ALA A 1 246 ? 28.455 -14.652 7.575 1.00 58.11 246 ALA A N 1
ATOM 3348 C CA . ALA A 1 246 ? 27.910 -14.437 6.240 1.00 57.81 246 ALA A CA 1
ATOM 3349 C C . ALA A 1 246 ? 26.378 -14.511 6.234 1.00 62.16 246 ALA A C 1
ATOM 3350 O O . ALA A 1 246 ? 25.799 -15.458 5.693 1.00 62.48 246 ALA A O 1
ATOM 3357 N N . PRO A 1 247 ? 25.715 -13.503 6.826 1.00 62.89 247 PRO A N 1
ATOM 3358 C CA . PRO A 1 247 ? 24.247 -13.501 6.905 1.00 60.52 247 PRO A CA 1
ATOM 3359 C C . PRO A 1 247 ? 23.601 -13.548 5.524 1.00 56.82 247 PRO A C 1
ATOM 3360 O O . PRO A 1 247 ? 23.996 -12.793 4.638 1.00 55.85 247 PRO A O 1
ATOM 3371 N N . GLY A 1 248 ? 22.636 -14.445 5.347 1.00 57.90 248 GLY A N 1
ATOM 3372 C CA . GLY A 1 248 ? 21.929 -14.584 4.084 1.00 56.50 248 GLY A CA 1
ATOM 3373 C C . GLY A 1 248 ? 22.792 -15.172 2.987 1.00 53.03 248 GLY A C 1
ATOM 3374 O O . GLY A 1 248 ? 22.398 -15.202 1.817 1.00 51.21 248 GLY A O 1
ATOM 3378 N N . GLY A 1 249 ? 23.972 -15.650 3.369 1.00 55.70 249 GLY A N 1
ATOM 3379 C CA . GLY A 1 249 ? 24.919 -16.192 2.417 1.00 58.76 249 GLY A CA 1
ATOM 3380 C C . GLY A 1 249 ? 25.719 -15.107 1.724 1.00 60.90 249 GLY A C 1
ATOM 3381 O O . GLY A 1 249 ? 26.224 -15.317 0.624 1.00 64.97 249 GLY A O 1
ATOM 3385 N N . HIS A 1 250 ? 25.832 -13.948 2.370 1.00 62.52 250 HIS A N 1
ATOM 3386 C CA . HIS A 1 250 ? 26.627 -12.831 1.851 1.00 63.26 250 HIS A CA 1
ATOM 3387 C C . HIS A 1 250 ? 27.810 -12.515 2.775 1.00 62.66 250 HIS A C 1
ATOM 3388 O O . HIS A 1 250 ? 27.627 -12.212 3.953 1.00 62.35 250 HIS A O 1
ATOM 3403 N N . LEU A 1 251 ? 29.023 -12.589 2.235 1.00 64.02 251 LEU A N 1
ATOM 3404 C CA . LEU A 1 251 ? 30.233 -12.341 3.020 1.00 62.91 251 LEU A CA 1
ATOM 3405 C C . LEU A 1 251 ? 30.375 -10.865 3.373 1.00 63.33 251 LEU A C 1
ATOM 3406 O O . LEU A 1 251 ? 30.010 -9.997 2.583 1.00 66.78 251 LEU A O 1
ATOM 3422 N N . GLY A 1 252 ? 30.896 -10.582 4.564 1.00 65.79 252 GLY A N 1
ATOM 3423 C CA . GLY A 1 252 ? 31.210 -9.217 4.953 1.00 67.20 252 GLY A CA 1
ATOM 3424 C C . GLY A 1 252 ? 30.525 -8.736 6.218 1.00 65.44 252 GLY A C 1
ATOM 3425 O O . GLY A 1 252 ? 29.741 -7.783 6.189 1.00 64.95 252 GLY A O 1
ATOM 3429 N N . ARG A 1 253 ? 30.839 -9.381 7.338 1.00 63.31 253 ARG A N 1
ATOM 3430 C CA . ARG A 1 253 ? 30.298 -8.977 8.630 1.00 62.71 253 ARG A CA 1
ATOM 3431 C C . ARG A 1 253 ? 31.220 -7.972 9.308 1.00 65.59 253 ARG A C 1
ATOM 3432 O O . ARG A 1 253 ? 32.440 -8.113 9.272 1.00 64.32 253 ARG A O 1
ATOM 3453 N N . PHE A 1 254 ? 30.622 -6.956 9.920 1.00 67.53 254 PHE A N 1
ATOM 3454 C CA . PHE A 1 254 ? 31.360 -5.999 10.729 1.00 68.92 254 PHE A CA 1
ATOM 3455 C C . PHE A 1 254 ? 31.652 -6.653 12.076 1.00 68.83 254 PHE A C 1
ATOM 3456 O O . PHE A 1 254 ? 30.734 -6.925 12.846 1.00 67.30 254 PHE A O 1
ATOM 3473 N N . ILE A 1 255 ? 32.930 -6.904 12.349 1.00 71.22 255 ILE A N 1
ATOM 3474 C CA . ILE A 1 255 ? 33.347 -7.631 13.548 1.00 70.66 255 ILE A CA 1
ATOM 3475 C C . ILE A 1 255 ? 34.257 -6.779 14.421 1.00 71.67 255 ILE A C 1
ATOM 3476 O O . ILE A 1 255 ? 35.223 -6.197 13.936 1.00 73.51 255 ILE A O 1
ATOM 3492 N N . VAL A 1 256 ? 33.944 -6.715 15.711 1.00 72.33 256 VAL A N 1
ATOM 3493 C CA . VAL A 1 256 ? 34.843 -6.110 16.684 1.00 76.80 256 VAL A CA 1
ATOM 3494 C C . VAL A 1 256 ? 35.563 -7.228 17.436 1.00 78.56 256 VAL A C 1
ATOM 3495 O O . VAL A 1 256 ? 34.941 -7.994 18.175 1.00 78.88 256 VAL A O 1
ATOM 3508 N N . TRP A 1 257 ? 36.873 -7.327 17.223 1.00 79.53 257 TRP A N 1
ATOM 3509 C CA . TRP A 1 257 ? 37.694 -8.341 17.875 1.00 79.95 257 TRP A CA 1
ATOM 3510 C C . TRP A 1 257 ? 38.276 -7.831 19.188 1.00 82.33 257 TRP A C 1
ATOM 3511 O O . TRP A 1 257 ? 38.676 -6.671 19.287 1.00 83.27 257 TRP A O 1
ATOM 3532 N N . THR A 1 258 ? 38.331 -8.704 20.191 1.00 86.16 258 THR A N 1
ATOM 3533 C CA . THR A 1 258 ? 39.131 -8.447 21.385 1.00 88.29 258 THR A CA 1
ATOM 3534 C C . THR A 1 258 ? 40.535 -8.959 21.109 1.00 90.73 258 THR A C 1
ATOM 3535 O O . THR A 1 258 ? 40.707 -9.934 20.377 1.00 88.04 258 THR A O 1
ATOM 3546 N N . SER A 1 259 ? 41.534 -8.298 21.686 1.00 97.48 259 SER A N 1
ATOM 3547 C CA . SER A 1 259 ? 42.930 -8.668 21.461 1.00 101.71 259 SER A CA 1
ATOM 3548 C C . SER A 1 259 ? 43.169 -10.145 21.764 1.00 102.03 259 SER A C 1
ATOM 3549 O O . SER A 1 259 ? 43.902 -10.826 21.043 1.00 102.07 259 SER A O 1
ATOM 3557 N N . ALA A 1 260 ? 42.533 -10.637 22.823 1.00 101.48 260 ALA A N 1
ATOM 3558 C CA . ALA A 1 260 ? 42.666 -12.034 23.216 1.00 101.61 260 ALA A CA 1
ATOM 3559 C C . ALA A 1 260 ? 42.122 -12.957 22.129 1.00 97.30 260 ALA A C 1
ATOM 3560 O O . ALA A 1 260 ? 42.669 -14.034 21.885 1.00 95.60 260 ALA A O 1
ATOM 3567 N N . ALA A 1 261 ? 41.048 -12.522 21.475 1.00 95.08 261 ALA A N 1
ATOM 3568 C CA . ALA A 1 261 ? 40.381 -13.333 20.460 1.00 92.02 261 ALA A CA 1
ATOM 3569 C C . ALA A 1 261 ? 41.232 -13.479 19.199 1.00 92.31 261 ALA A C 1
ATOM 3570 O O . ALA A 1 261 ? 41.316 -14.565 18.628 1.00 90.09 261 ALA A O 1
ATOM 3577 N N . ILE A 1 262 ? 41.853 -12.383 18.772 1.00 95.80 262 ILE A N 1
ATOM 3578 C CA . ILE A 1 262 ? 42.696 -12.375 17.574 1.00 99.11 262 ILE A CA 1
ATOM 3579 C C . ILE A 1 262 ? 43.830 -13.394 17.652 1.00 102.29 262 ILE A C 1
ATOM 3580 O O . ILE A 1 262 ? 44.082 -14.123 16.692 1.00 100.94 262 ILE A O 1
ATOM 3596 N N . LYS A 1 263 ? 44.521 -13.427 18.787 1.00 107.62 263 LYS A N 1
ATOM 3597 C CA . LYS A 1 263 ? 45.642 -14.343 18.974 1.00 111.52 263 LYS A CA 1
ATOM 3598 C C . LYS A 1 263 ? 45.218 -15.804 18.814 1.00 111.54 263 LYS A C 1
ATOM 3599 O O . LYS A 1 263 ? 45.843 -16.562 18.071 1.00 111.98 263 LYS A O 1
ATOM 3618 N N . GLN A 1 264 ? 44.156 -16.190 19.513 1.00 111.34 264 GLN A N 1
ATOM 3619 C CA . GLN A 1 264 ? 43.662 -17.561 19.470 1.00 111.70 264 GLN A CA 1
ATOM 3620 C C . GLN A 1 264 ? 43.059 -17.900 18.114 1.00 108.38 264 GLN A C 1
ATOM 3621 O O . GLN A 1 264 ? 43.117 -19.050 17.673 1.00 107.22 264 GLN A O 1
ATOM 3635 N N . LEU A 1 265 ? 42.483 -16.888 17.471 1.00 106.67 265 LEU A N 1
ATOM 3636 C CA . LEU A 1 265 ? 41.724 -17.053 16.232 1.00 103.98 265 LEU A CA 1
ATOM 3637 C C . LEU A 1 265 ? 42.406 -17.986 15.235 1.00 105.18 265 LEU A C 1
ATOM 3638 O O . LEU A 1 265 ? 41.754 -18.831 14.622 1.00 103.79 265 LEU A O 1
ATOM 3654 N N . ASP A 1 266 ? 43.718 -17.847 15.094 1.00 108.65 266 ASP A N 1
ATOM 3655 C CA . ASP A 1 266 ? 44.465 -18.627 14.115 1.00 112.31 266 ASP A CA 1
ATOM 3656 C C . ASP A 1 266 ? 44.564 -20.094 14.540 1.00 111.33 266 ASP A C 1
ATOM 3657 O O . ASP A 1 266 ? 44.550 -20.996 13.700 1.00 109.35 266 ASP A O 1
ATOM 3666 N N . ALA A 1 267 ? 44.654 -20.328 15.846 1.00 110.61 267 ALA A N 1
ATOM 3667 C CA . ALA A 1 267 ? 44.773 -21.681 16.379 1.00 107.33 267 ALA A CA 1
ATOM 3668 C C . ALA A 1 267 ? 43.433 -22.417 16.351 1.00 103.61 267 ALA A C 1
ATOM 3669 O O . ALA A 1 267 ? 43.374 -23.610 16.051 1.00 101.14 267 ALA A O 1
ATOM 3676 N N . VAL A 1 268 ? 42.362 -21.696 16.671 1.00 101.71 268 VAL A N 1
ATOM 3677 C CA . VAL A 1 268 ? 41.022 -22.276 16.745 1.00 99.22 268 VAL A CA 1
ATOM 3678 C C . VAL A 1 268 ? 40.555 -22.832 15.401 1.00 100.50 268 VAL A C 1
ATOM 3679 O O . VAL A 1 268 ? 40.003 -23.931 15.331 1.00 100.12 268 VAL A O 1
ATOM 3692 N N . TYR A 1 269 ? 40.763 -22.061 14.339 1.00 103.06 269 TYR A N 1
ATOM 3693 C CA . TYR A 1 269 ? 40.354 -22.468 13.000 1.00 104.41 269 TYR A CA 1
ATOM 3694 C C . TYR A 1 269 ? 41.137 -23.697 12.534 1.00 111.20 269 TYR A C 1
ATOM 3695 O O . TYR A 1 269 ? 40.610 -24.546 11.811 1.00 109.68 269 TYR A O 1
ATOM 3713 N N . GLU A 1 270 ? 42.393 -23.788 12.960 1.00 119.52 270 GLU A N 1
ATOM 3714 C CA . GLU A 1 270 ? 43.254 -24.912 12.609 1.00 125.86 270 GLU A CA 1
ATOM 3715 C C . GLU A 1 270 ? 42.931 -26.135 13.462 1.00 128.48 270 GLU A C 1
ATOM 3716 O O . GLU A 1 270 ? 43.213 -27.269 13.071 1.00 127.12 270 GLU A O 1
ATOM 3728 N N . SER A 1 271 ? 42.340 -25.897 14.629 1.00 132.06 271 SER A N 1
ATOM 3729 C CA . SER A 1 271 ? 41.966 -26.972 15.538 1.00 135.40 271 SER A CA 1
ATOM 3730 C C . SER A 1 271 ? 40.901 -27.859 14.903 1.00 139.65 271 SER A C 1
ATOM 3731 O O . SER A 1 271 ? 41.031 -29.083 14.881 1.00 141.27 271 SER A O 1
ATOM 3739 N N . LYS A 1 272 ? 39.852 -27.231 14.383 1.00 142.03 272 LYS A N 1
ATOM 3740 C CA . LYS A 1 272 ? 38.754 -27.959 13.760 1.00 144.25 272 LYS A CA 1
ATOM 3741 C C . LYS A 1 272 ? 39.148 -28.444 12.368 1.00 143.27 272 LYS A C 1
ATOM 3742 O O . LYS A 1 272 ? 38.442 -28.199 11.390 1.00 141.75 272 LYS A O 1
ATOM 3761 N N . SER B 2 1 ? 57.678 -37.403 -15.560 1.00 112.86 27 SER B N 1
ATOM 3762 C CA . SER B 2 1 ? 57.205 -36.107 -15.088 1.00 109.74 27 SER B CA 1
ATOM 3763 C C . SER B 2 1 ? 56.519 -36.260 -13.732 1.00 105.05 27 SER B C 1
ATOM 3764 O O . SER B 2 1 ? 56.859 -37.154 -12.961 1.00 106.00 27 SER B O 1
ATOM 3771 N N . ILE B 2 2 ? 55.561 -35.385 -13.441 1.00 101.00 28 ILE B N 1
ATOM 3772 C CA . ILE B 2 2 ? 54.848 -35.420 -12.166 1.00 98.75 28 ILE B CA 1
ATOM 3773 C C . ILE B 2 2 ? 53.855 -36.581 -12.114 1.00 91.22 28 ILE B C 1
ATOM 3774 O O . ILE B 2 2 ? 53.310 -36.984 -13.139 1.00 91.82 28 ILE B O 1
ATOM 3790 N N . ASN B 2 3 ? 53.624 -37.112 -10.917 1.00 84.48 29 ASN B N 1
ATOM 3791 C CA . ASN B 2 3 ? 52.663 -38.194 -10.726 1.00 78.14 29 ASN B CA 1
ATOM 3792 C C . ASN B 2 3 ? 51.223 -37.677 -10.867 1.00 77.46 29 ASN B C 1
ATOM 3793 O O . ASN B 2 3 ? 50.860 -36.693 -10.221 1.00 75.14 29 ASN B O 1
ATOM 3804 N N . PRO B 2 4 ? 50.395 -38.339 -11.706 1.00 77.10 30 PRO B N 1
ATOM 3805 C CA . PRO B 2 4 ? 49.003 -37.902 -11.896 1.00 70.53 30 PRO B CA 1
ATOM 3806 C C . PRO B 2 4 ? 48.149 -37.964 -10.634 1.00 69.59 30 PRO B C 1
ATOM 3807 O O . PRO B 2 4 ? 47.139 -37.261 -10.551 1.00 70.37 30 PRO B O 1
ATOM 3818 N N . LYS B 2 5 ? 48.520 -38.807 -9.677 1.00 71.03 31 LYS B N 1
ATOM 3819 C CA . LYS B 2 5 ? 47.760 -38.909 -8.434 1.00 72.65 31 LYS B CA 1
ATOM 3820 C C . LYS B 2 5 ? 47.861 -37.598 -7.653 1.00 72.08 31 LYS B C 1
ATOM 3821 O O . LYS B 2 5 ? 46.908 -37.192 -6.986 1.00 71.70 31 LYS B O 1
ATOM 3840 N N . GLU B 2 6 ? 49.011 -36.934 -7.757 1.00 69.77 32 GLU B N 1
ATOM 3841 C CA . GLU B 2 6 ? 49.213 -35.637 -7.120 1.00 67.94 32 GLU B CA 1
ATOM 3842 C C . GLU B 2 6 ? 48.303 -34.594 -7.752 1.00 66.53 32 GLU B C 1
ATOM 3843 O O . GLU B 2 6 ? 47.777 -33.719 -7.064 1.00 66.85 32 GLU B O 1
ATOM 3855 N N . LEU B 2 7 ? 48.111 -34.691 -9.064 1.00 66.96 33 LEU B N 1
ATOM 3856 C CA . LEU B 2 7 ? 47.182 -33.806 -9.763 1.00 69.24 33 LEU B CA 1
ATOM 3857 C C . LEU B 2 7 ? 45.735 -34.015 -9.321 1.00 66.77 33 LEU B C 1
ATOM 3858 O O . LEU B 2 7 ? 44.961 -33.061 -9.267 1.00 68.37 33 LEU B O 1
ATOM 3874 N N . LEU B 2 8 ? 45.364 -35.256 -9.015 1.00 65.41 34 LEU B N 1
ATOM 3875 C CA . LEU B 2 8 ? 44.013 -35.541 -8.529 1.00 65.41 34 LEU B CA 1
ATOM 3876 C C . LEU B 2 8 ? 43.791 -34.910 -7.163 1.00 66.01 34 LEU B C 1
ATOM 3877 O O . LEU B 2 8 ? 42.715 -34.384 -6.879 1.00 64.38 34 LEU B O 1
ATOM 3893 N N . ASP B 2 9 ? 44.813 -34.972 -6.317 1.00 67.93 35 ASP B N 1
ATOM 3894 C CA . ASP B 2 9 ? 44.732 -34.387 -4.990 1.00 68.78 35 ASP B CA 1
ATOM 3895 C C . ASP B 2 9 ? 44.668 -32.871 -5.099 1.00 66.56 35 ASP B C 1
ATOM 3896 O O . ASP B 2 9 ? 43.915 -32.221 -4.380 1.00 67.75 35 ASP B O 1
ATOM 3905 N N . ARG B 2 10 ? 45.450 -32.314 -6.014 1.00 65.48 36 ARG B N 1
ATOM 3906 C CA . ARG B 2 10 ? 45.457 -30.876 -6.227 1.00 68.05 36 ARG B CA 1
ATOM 3907 C C . ARG B 2 10 ? 44.081 -30.391 -6.685 1.00 64.68 36 ARG B C 1
ATOM 3908 O O . ARG B 2 10 ? 43.555 -29.413 -6.161 1.00 60.23 36 ARG B O 1
ATOM 3929 N N . ALA B 2 11 ? 43.498 -31.079 -7.659 1.00 64.74 37 ALA B N 1
ATOM 3930 C CA . ALA B 2 11 ? 42.195 -30.692 -8.178 1.00 63.90 37 ALA B CA 1
ATOM 3931 C C . ALA B 2 11 ? 41.130 -30.801 -7.089 1.00 63.39 37 ALA B C 1
ATOM 3932 O O . ALA B 2 11 ? 40.208 -29.988 -7.029 1.00 60.01 37 ALA B O 1
ATOM 3939 N N . THR B 2 12 ? 41.274 -31.793 -6.218 1.00 64.09 38 THR B N 1
ATOM 3940 C CA . THR B 2 12 ? 40.334 -31.985 -5.123 1.00 64.33 38 THR B CA 1
ATOM 3941 C C . THR B 2 12 ? 40.415 -30.838 -4.121 1.00 64.55 38 THR B C 1
ATOM 3942 O O . THR B 2 12 ? 39.388 -30.364 -3.625 1.00 63.58 38 THR B O 1
ATOM 3953 N N . THR B 2 13 ? 41.632 -30.394 -3.824 1.00 66.57 39 THR B N 1
ATOM 3954 C CA . THR B 2 13 ? 41.829 -29.251 -2.941 1.00 61.74 39 THR B CA 1
ATOM 3955 C C . THR B 2 13 ? 41.220 -28.009 -3.570 1.00 59.20 39 THR B C 1
ATOM 3956 O O . THR B 2 13 ? 40.559 -27.225 -2.891 1.00 61.20 39 THR B O 1
ATOM 3967 N N . LEU B 2 14 ? 41.441 -27.839 -4.871 1.00 56.91 40 LEU B N 1
ATOM 3968 C CA . LEU B 2 14 ? 40.898 -26.699 -5.599 1.00 61.35 40 LEU B CA 1
ATOM 3969 C C . LEU B 2 14 ? 39.372 -26.711 -5.560 1.00 61.94 40 LEU B C 1
ATOM 3970 O O . LEU B 2 14 ? 38.737 -25.670 -5.407 1.00 63.45 40 LEU B O 1
ATOM 3986 N N . LEU B 2 15 ? 38.791 -27.895 -5.694 1.00 60.51 41 LEU B N 1
ATOM 3987 C CA . LEU B 2 15 ? 37.347 -28.044 -5.658 1.00 63.41 41 LEU B CA 1
ATOM 3988 C C . LEU B 2 15 ? 36.820 -27.702 -4.265 1.00 64.78 41 LEU B C 1
ATOM 3989 O O . LEU B 2 15 ? 35.784 -27.052 -4.127 1.00 61.73 41 LEU B O 1
ATOM 4005 N N . GLU B 2 16 ? 37.549 -28.130 -3.239 1.00 67.96 42 GLU B N 1
ATOM 4006 C CA . GLU B 2 16 ? 37.154 -27.880 -1.857 1.00 68.46 42 GLU B CA 1
ATOM 4007 C C . GLU B 2 16 ? 37.350 -26.418 -1.458 1.00 70.45 42 GLU B C 1
ATOM 4008 O O . GLU B 2 16 ? 36.867 -25.992 -0.410 1.00 71.45 42 GLU B O 1
ATOM 4020 N N . GLU B 2 17 ? 38.064 -25.661 -2.288 1.00 73.00 43 GLU B N 1
ATOM 4021 C CA . GLU B 2 17 ? 38.282 -24.234 -2.046 1.00 76.12 43 GLU B CA 1
ATOM 4022 C C . GLU B 2 17 ? 37.347 -23.381 -2.894 1.00 74.48 43 GLU B C 1
ATOM 4023 O O . GLU B 2 17 ? 37.478 -22.159 -2.931 1.00 72.96 43 GLU B O 1
ATOM 4035 N N . GLY B 2 18 ? 36.414 -24.029 -3.586 1.00 72.92 44 GLY B N 1
ATOM 4036 C CA . GLY B 2 18 ? 35.453 -23.326 -4.414 1.00 71.57 44 GLY B CA 1
ATOM 4037 C C . GLY B 2 18 ? 36.039 -22.785 -5.707 1.00 74.13 44 GLY B C 1
ATOM 4038 O O . GLY B 2 18 ? 35.416 -21.957 -6.375 1.00 74.87 44 GLY B O 1
ATOM 4042 N N . ASP B 2 19 ? 37.234 -23.251 -6.064 1.00 74.73 45 ASP B N 1
ATOM 4043 C CA . ASP B 2 19 ? 37.879 -22.831 -7.307 1.00 78.75 45 ASP B CA 1
ATOM 4044 C C . ASP B 2 19 ? 37.624 -23.879 -8.388 1.00 78.03 45 ASP B C 1
ATOM 4045 O O . ASP B 2 19 ? 38.536 -24.580 -8.827 1.00 79.48 45 ASP B O 1
ATOM 4054 N N . ILE B 2 20 ? 36.370 -23.956 -8.821 1.00 76.51 46 ILE B N 1
ATOM 4055 C CA . ILE B 2 20 ? 35.902 -25.022 -9.703 1.00 75.13 46 ILE B CA 1
ATOM 4056 C C . ILE B 2 20 ? 36.523 -24.954 -11.099 1.00 75.18 46 ILE B C 1
ATOM 4057 O O . ILE B 2 20 ? 36.829 -25.985 -11.696 1.00 74.15 46 ILE B O 1
ATOM 4073 N N . GLU B 2 21 ? 36.711 -23.745 -11.614 1.00 78.67 47 GLU B N 1
ATOM 4074 C CA . GLU B 2 21 ? 37.261 -23.563 -12.955 1.00 82.69 47 GLU B CA 1
ATOM 4075 C C . GLU B 2 21 ? 38.651 -24.187 -13.079 1.00 79.94 47 GLU B C 1
ATOM 4076 O O . GLU B 2 21 ? 38.926 -24.946 -14.009 1.00 81.53 47 GLU B O 1
ATOM 4088 N N . THR B 2 22 ? 39.526 -23.865 -12.136 1.00 75.56 48 THR B N 1
ATOM 4089 C CA . THR B 2 22 ? 40.895 -24.359 -12.175 1.00 77.60 48 THR B CA 1
ATOM 4090 C C . THR B 2 22 ? 40.949 -25.860 -11.894 1.00 73.65 48 THR B C 1
ATOM 4091 O O . THR B 2 22 ? 41.805 -26.566 -12.427 1.00 73.41 48 THR B O 1
ATOM 4102 N N . ALA B 2 23 ? 40.030 -26.339 -11.061 1.00 68.09 49 ALA B N 1
ATOM 4103 C CA . ALA B 2 23 ? 39.941 -27.760 -10.747 1.00 63.15 49 ALA B CA 1
ATOM 4104 C C . ALA B 2 23 ? 39.663 -28.573 -12.003 1.00 61.93 49 ALA B C 1
ATOM 4105 O O . ALA B 2 23 ? 40.247 -29.634 -12.208 1.00 59.89 49 ALA B O 1
ATOM 4112 N N . ALA B 2 24 ? 38.762 -28.078 -12.842 1.00 66.90 50 ALA B N 1
ATOM 4113 C CA . ALA B 2 24 ? 38.423 -28.775 -14.072 1.00 68.37 50 ALA B CA 1
ATOM 4114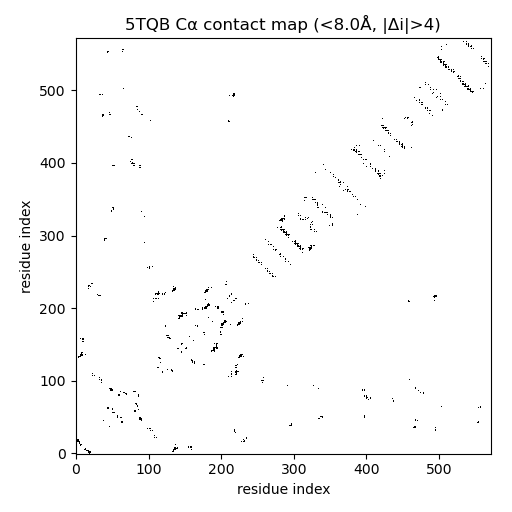 C C . ALA B 2 24 ? 39.652 -28.877 -14.963 1.00 69.28 50 ALA B C 1
ATOM 4115 O O . ALA B 2 24 ? 39.896 -29.907 -15.586 1.00 71.59 50 ALA B O 1
ATOM 4122 N N . LYS B 2 25 ? 40.429 -27.804 -15.018 1.00 72.51 51 LYS B N 1
ATOM 4123 C CA . LYS B 2 25 ? 41.635 -27.798 -15.830 1.00 76.53 51 LYS B CA 1
ATOM 4124 C C . LYS B 2 25 ? 42.640 -28.818 -15.311 1.00 73.49 51 LYS B C 1
ATOM 4125 O O . LYS B 2 25 ? 43.181 -29.605 -16.084 1.00 76.69 51 LYS B O 1
ATOM 4144 N N . VAL B 2 26 ? 42.883 -28.812 -14.003 1.00 69.98 52 VAL B N 1
ATOM 4145 C CA . VAL B 2 26 ? 43.867 -29.718 -13.413 1.00 72.06 52 VAL B CA 1
ATOM 4146 C C . VAL B 2 26 ? 43.392 -31.169 -13.478 1.00 69.60 52 VAL B C 1
ATOM 4147 O O . VAL B 2 26 ? 44.193 -32.079 -13.694 1.00 67.15 52 VAL B O 1
ATOM 4160 N N . ALA B 2 27 ? 42.091 -31.376 -13.296 1.00 68.84 53 ALA B N 1
ATOM 4161 C CA . ALA B 2 27 ? 41.505 -32.714 -13.355 1.00 67.17 53 ALA B CA 1
ATOM 4162 C C . ALA B 2 27 ? 41.558 -33.265 -14.773 1.00 70.02 53 ALA B C 1
ATOM 4163 O O . ALA B 2 27 ? 41.725 -34.467 -14.973 1.00 70.51 53 ALA B O 1
ATOM 4170 N N . ARG B 2 28 ? 41.412 -32.385 -15.757 1.00 73.00 54 ARG B N 1
ATOM 4171 C CA . ARG B 2 28 ? 41.487 -32.796 -17.152 1.00 77.09 54 ARG B CA 1
ATOM 4172 C C . ARG B 2 28 ? 42.904 -33.264 -17.481 1.00 77.48 54 ARG B C 1
ATOM 4173 O O . ARG B 2 28 ? 43.098 -34.388 -17.948 1.00 77.69 54 ARG B O 1
ATOM 4194 N N . THR B 2 29 ? 43.894 -32.413 -17.223 1.00 78.15 55 THR B N 1
ATOM 4195 C CA . THR B 2 29 ? 45.284 -32.772 -17.480 1.00 81.72 55 THR B CA 1
ATOM 4196 C C . THR B 2 29 ? 45.636 -34.072 -16.763 1.00 76.68 55 THR B C 1
ATOM 4197 O O . THR B 2 29 ? 46.286 -34.944 -17.336 1.00 79.70 55 THR B O 1
ATOM 4208 N N . ALA B 2 30 ? 45.181 -34.204 -15.519 1.00 69.88 56 ALA B N 1
ATOM 4209 C CA . ALA B 2 30 ? 45.410 -35.414 -14.734 1.00 68.51 56 ALA B CA 1
ATOM 4210 C C . ALA B 2 30 ? 44.974 -36.652 -15.510 1.00 68.51 56 ALA B C 1
ATOM 4211 O O . ALA B 2 30 ? 45.774 -37.564 -15.748 1.00 66.60 56 ALA B O 1
ATOM 4218 N N . TYR B 2 31 ? 43.706 -36.665 -15.919 1.00 66.70 57 TYR B N 1
ATOM 4219 C CA . TYR B 2 31 ? 43.125 -37.824 -16.592 1.00 69.06 57 TYR B CA 1
ATOM 4220 C C . TYR B 2 31 ? 43.833 -38.153 -17.902 1.00 72.64 57 TYR B C 1
ATOM 4221 O O . TYR B 2 31 ? 43.972 -39.324 -18.264 1.00 72.87 57 TYR B O 1
ATOM 4239 N N . GLU B 2 32 ? 44.288 -37.122 -18.608 1.00 77.22 58 GLU B N 1
ATOM 4240 C CA . GLU B 2 32 ? 45.031 -37.325 -19.850 1.00 80.06 58 GLU B CA 1
ATOM 4241 C C . GLU B 2 32 ? 46.272 -38.178 -19.618 1.00 76.92 58 GLU B C 1
ATOM 4242 O O . GLU B 2 32 ? 46.678 -38.937 -20.499 1.00 76.92 58 GLU B O 1
ATOM 4254 N N . HIS B 2 33 ? 46.868 -38.058 -18.434 1.00 74.91 59 HIS B N 1
ATOM 4255 C CA . HIS B 2 33 ? 48.064 -38.834 -18.102 1.00 78.17 59 HIS B CA 1
ATOM 4256 C C . HIS B 2 33 ? 47.707 -40.146 -17.406 1.00 75.42 59 HIS B C 1
ATOM 4257 O O . HIS B 2 33 ? 48.580 -40.837 -16.887 1.00 74.44 59 HIS B O 1
ATOM 4272 N N . ILE B 2 34 ? 46.419 -40.484 -17.407 1.00 73.47 60 ILE B N 1
ATOM 4273 C CA . ILE B 2 34 ? 45.929 -41.699 -16.766 1.00 70.31 60 ILE B CA 1
ATOM 4274 C C . ILE B 2 34 ? 45.250 -42.576 -17.809 1.00 72.91 60 ILE B C 1
ATOM 4275 O O . ILE B 2 34 ? 45.596 -43.746 -17.969 1.00 72.52 60 ILE B O 1
ATOM 4291 N N . GLY B 2 35 ? 44.280 -42.005 -18.518 1.00 76.39 61 GLY B N 1
ATOM 4292 C CA . GLY B 2 35 ? 43.559 -42.732 -19.549 1.00 76.21 61 GLY B CA 1
ATOM 4293 C C . GLY B 2 35 ? 42.585 -43.744 -18.980 1.00 77.55 61 GLY B C 1
ATOM 4294 O O . GLY B 2 35 ? 42.563 -43.992 -17.776 1.00 77.84 61 GLY B O 1
ATOM 4298 N N . GLU B 2 36 ? 41.779 -44.341 -19.853 1.00 81.00 62 GLU B N 1
ATOM 4299 C CA . GLU B 2 36 ? 40.714 -45.239 -19.417 1.00 83.05 62 GLU B CA 1
ATOM 4300 C C . GLU B 2 36 ? 41.263 -46.534 -18.826 1.00 83.16 62 GLU B C 1
ATOM 4301 O O . GLU B 2 36 ? 40.617 -47.165 -17.990 1.00 81.84 62 GLU B O 1
ATOM 4313 N N . ASN B 2 37 ? 42.460 -46.921 -19.254 1.00 85.81 63 ASN B N 1
ATOM 4314 C CA . ASN B 2 37 ? 43.093 -48.146 -18.771 1.00 85.08 63 ASN B CA 1
ATOM 4315 C C . ASN B 2 37 ? 43.922 -47.919 -17.507 1.00 79.32 63 ASN B C 1
ATOM 4316 O O . ASN B 2 37 ? 44.423 -48.867 -16.906 1.00 77.15 63 ASN B O 1
ATOM 4327 N N . GLY B 2 38 ? 44.048 -46.660 -17.103 1.00 76.44 64 GLY B N 1
ATOM 4328 C CA . GLY B 2 38 ? 44.848 -46.300 -15.948 1.00 74.25 64 GLY B CA 1
ATOM 4329 C C . GLY B 2 38 ? 44.310 -46.815 -14.626 1.00 74.97 64 GLY B C 1
ATOM 4330 O O . GLY B 2 38 ? 43.124 -47.122 -14.484 1.00 76.41 64 GLY B O 1
ATOM 4334 N N . ARG B 2 39 ? 45.208 -46.891 -13.651 1.00 75.28 65 ARG B N 1
ATOM 4335 C CA . ARG B 2 39 ? 44.904 -47.365 -12.308 1.00 73.91 65 ARG B CA 1
ATOM 4336 C C . ARG B 2 39 ? 43.840 -46.486 -11.642 1.00 68.02 65 ARG B C 1
ATOM 4337 O O . ARG B 2 39 ? 42.902 -46.993 -11.023 1.00 63.75 65 ARG B O 1
ATOM 4358 N N . HIS B 2 40 ? 43.990 -45.169 -11.785 1.00 66.72 66 HIS B N 1
ATOM 4359 C CA . HIS B 2 40 ? 43.098 -44.204 -11.134 1.00 67.42 66 HIS B CA 1
ATOM 4360 C C . HIS B 2 40 ? 42.021 -43.656 -12.069 1.00 62.67 66 HIS B C 1
ATOM 4361 O O . HIS B 2 40 ? 41.484 -42.575 -11.833 1.00 62.43 66 HIS B O 1
ATOM 4376 N N . ALA B 2 41 ? 41.704 -44.394 -13.126 1.00 63.64 67 ALA B N 1
ATOM 4377 C CA . ALA B 2 41 ? 40.724 -43.933 -14.108 1.00 66.34 67 ALA B CA 1
ATOM 4378 C C . ALA B 2 41 ? 39.360 -43.670 -13.462 1.00 62.35 67 ALA B C 1
ATOM 4379 O O . ALA B 2 41 ? 38.742 -42.632 -13.703 1.00 63.30 67 ALA B O 1
ATOM 4386 N N . GLY B 2 42 ? 38.913 -44.593 -12.619 1.00 59.60 68 GLY B N 1
ATOM 4387 C CA . GLY B 2 42 ? 37.628 -44.459 -11.961 1.00 62.87 68 GLY B CA 1
ATOM 4388 C C . GLY B 2 42 ? 37.540 -43.233 -11.076 1.00 64.23 68 GLY B C 1
ATOM 4389 O O . GLY B 2 42 ? 36.568 -42.476 -11.134 1.00 63.19 68 GLY B O 1
ATOM 4393 N N . ALA B 2 43 ? 38.557 -43.040 -10.246 1.00 65.61 69 ALA B N 1
ATOM 4394 C CA . ALA B 2 43 ? 38.599 -41.898 -9.344 1.00 61.55 69 ALA B CA 1
ATOM 4395 C C . ALA B 2 43 ? 38.702 -40.601 -10.137 1.00 57.51 69 ALA B C 1
ATOM 4396 O O . ALA B 2 43 ? 38.097 -39.598 -9.775 1.00 57.32 69 ALA B O 1
ATOM 4403 N N . ALA B 2 44 ? 39.471 -40.630 -11.222 1.00 56.12 70 ALA B N 1
ATOM 4404 C CA . ALA B 2 44 ? 39.665 -39.446 -12.053 1.00 55.40 70 ALA B CA 1
ATOM 4405 C C . ALA B 2 44 ? 38.373 -39.035 -12.758 1.00 59.64 70 ALA B C 1
ATOM 4406 O O . ALA B 2 44 ? 38.021 -37.855 -12.803 1.00 59.06 70 ALA B O 1
ATOM 4413 N N . LEU B 2 45 ? 37.676 -40.013 -13.321 1.00 61.50 71 LEU B N 1
ATOM 4414 C CA . LEU B 2 45 ? 36.416 -39.747 -13.998 1.00 59.41 71 LEU B CA 1
ATOM 4415 C C . LEU B 2 45 ? 35.351 -3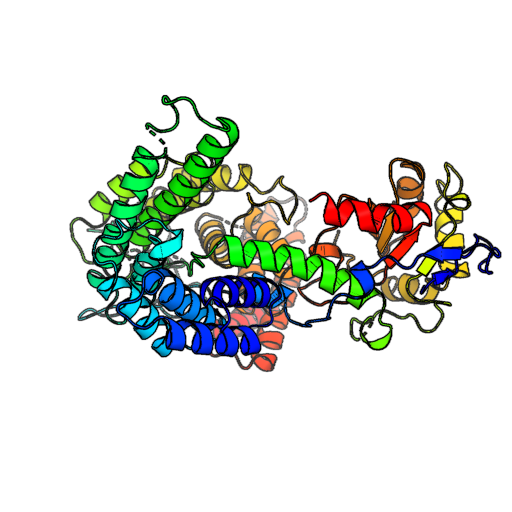9.320 -12.991 1.00 59.19 71 LEU B C 1
ATOM 4416 O O . LEU B 2 45 ? 34.527 -38.452 -13.276 1.00 58.51 71 LEU B O 1
ATOM 4432 N N . THR B 2 46 ? 35.379 -39.921 -11.807 1.00 59.13 72 THR B N 1
ATOM 4433 C CA . THR B 2 46 ? 34.466 -39.532 -10.740 1.00 55.25 72 THR B CA 1
ATOM 4434 C C . THR B 2 46 ? 34.656 -38.056 -10.412 1.00 60.63 72 THR B C 1
ATOM 4435 O O . THR B 2 46 ? 33.683 -37.303 -10.319 1.00 62.23 72 THR B O 1
ATOM 4446 N N . LEU B 2 47 ? 35.915 -37.649 -10.252 1.00 58.97 73 LEU B N 1
ATOM 4447 C CA . LEU B 2 47 ? 36.240 -36.275 -9.894 1.00 57.32 73 LEU B CA 1
ATOM 4448 C C . LEU B 2 47 ? 35.786 -35.308 -10.976 1.00 56.55 73 LEU B C 1
ATOM 4449 O O . LEU B 2 47 ? 35.196 -34.270 -10.687 1.00 55.62 73 LEU B O 1
ATOM 4465 N N . LEU B 2 48 ? 36.066 -35.653 -12.226 1.00 58.04 74 LEU B N 1
ATOM 4466 C CA . LEU B 2 48 ? 35.605 -34.851 -13.348 1.00 60.73 74 LEU B CA 1
ATOM 4467 C C . LEU B 2 48 ? 34.076 -34.770 -13.359 1.00 61.65 74 LEU B C 1
ATOM 4468 O O . LEU B 2 48 ? 33.500 -33.780 -13.811 1.00 63.07 74 LEU B O 1
ATOM 4484 N N . GLY B 2 49 ? 33.427 -35.810 -12.841 1.00 61.45 75 GLY B N 1
ATOM 4485 C CA . GLY B 2 49 ? 31.981 -35.834 -12.734 1.00 61.94 75 GLY B CA 1
ATOM 4486 C C . GLY B 2 49 ? 31.477 -34.848 -11.697 1.00 60.29 75 GLY B C 1
ATOM 4487 O O . GLY B 2 49 ? 30.571 -34.061 -11.979 1.00 58.69 75 GLY B O 1
ATOM 4491 N N . GLN B 2 50 ? 32.057 -34.906 -10.497 1.00 59.86 76 GLN B N 1
ATOM 4492 C CA . GLN B 2 50 ? 31.726 -33.977 -9.415 1.00 61.26 76 GLN B CA 1
ATOM 4493 C C . GLN B 2 50 ? 31.905 -32.534 -9.868 1.00 62.19 76 GLN B C 1
ATOM 4494 O O . GLN B 2 50 ? 31.075 -31.675 -9.579 1.00 68.02 76 GLN B O 1
ATOM 4508 N N . ILE B 2 51 ? 33.002 -32.274 -10.569 1.00 58.75 77 ILE B N 1
ATOM 4509 C CA . ILE B 2 51 ? 33.351 -30.915 -10.961 1.00 60.78 77 ILE B CA 1
ATOM 4510 C C . ILE B 2 51 ? 32.314 -30.339 -11.907 1.00 61.86 77 ILE B C 1
ATOM 4511 O O . ILE B 2 51 ? 31.884 -29.199 -11.749 1.00 59.52 77 ILE B O 1
ATOM 4527 N N . HIS B 2 52 ? 31.911 -31.132 -12.890 1.00 65.39 78 HIS B N 1
ATOM 4528 C CA . HIS B 2 52 ? 30.961 -30.660 -13.880 1.00 66.83 78 HIS B CA 1
ATOM 4529 C C . HIS B 2 52 ? 29.539 -30.595 -13.323 1.00 68.37 78 HIS B C 1
ATOM 4530 O O . HIS B 2 52 ? 28.696 -29.876 -13.854 1.00 68.25 78 HIS B O 1
ATOM 4545 N N . VAL B 2 53 ? 29.280 -31.329 -12.245 1.00 67.80 79 VAL B N 1
ATOM 4546 C CA . VAL B 2 53 ? 28.012 -31.203 -11.533 1.00 67.56 79 VAL B CA 1
ATOM 4547 C C . VAL B 2 53 ? 27.979 -29.845 -10.860 1.00 69.35 79 VAL B C 1
ATOM 4548 O O . VAL B 2 53 ? 26.995 -29.115 -10.951 1.00 70.28 79 VAL B O 1
ATOM 4561 N N . GLU B 2 54 ? 29.069 -29.513 -10.180 1.00 70.46 80 GLU B N 1
ATOM 4562 C CA . GLU B 2 54 ? 29.172 -28.243 -9.481 1.00 72.31 80 GLU B CA 1
ATOM 4563 C C . GLU B 2 54 ? 29.142 -27.077 -10.468 1.00 71.20 80 GLU B C 1
ATOM 4564 O O . GLU B 2 54 ? 28.769 -25.964 -10.104 1.00 71.29 80 GLU B O 1
ATOM 4576 N N . LEU B 2 55 ? 29.527 -27.340 -11.716 1.00 70.52 81 LEU B N 1
ATOM 4577 C CA . LEU B 2 55 ? 29.506 -26.319 -12.764 1.00 70.15 81 LEU B CA 1
ATOM 4578 C C . LEU B 2 55 ? 28.123 -26.152 -13.391 1.00 70.61 81 LEU B C 1
ATOM 4579 O O . LEU B 2 55 ? 27.876 -25.187 -14.115 1.00 70.07 81 LEU B O 1
ATOM 4595 N N . GLY B 2 56 ? 27.232 -27.101 -13.129 1.00 71.55 82 GLY B N 1
ATOM 4596 C CA . GLY B 2 56 ? 25.906 -27.079 -13.714 1.00 73.63 82 GLY B CA 1
ATOM 4597 C C . GLY B 2 56 ? 25.856 -27.706 -15.097 1.00 76.13 82 GLY B C 1
ATOM 4598 O O . GLY B 2 56 ? 24.821 -27.656 -15.763 1.00 79.65 82 GLY B O 1
ATOM 4602 N N . ASP B 2 57 ? 26.971 -28.288 -15.536 1.00 75.54 83 ASP B N 1
ATOM 4603 C CA . ASP B 2 57 ? 27.010 -29.011 -16.806 1.00 78.86 83 ASP B CA 1
ATOM 4604 C C . ASP B 2 57 ? 26.633 -30.471 -16.582 1.00 77.96 83 ASP B C 1
ATOM 4605 O O . ASP B 2 57 ? 27.493 -31.330 -16.398 1.00 77.22 83 ASP B O 1
ATOM 4614 N N . ILE B 2 58 ? 25.334 -30.737 -16.612 1.00 79.39 84 ILE B N 1
ATOM 4615 C CA . ILE B 2 58 ? 24.793 -32.049 -16.283 1.00 78.16 84 ILE B CA 1
ATOM 4616 C C . ILE B 2 58 ? 25.175 -33.104 -17.314 1.00 75.92 84 ILE B C 1
ATOM 4617 O O . ILE B 2 58 ? 25.440 -34.252 -16.967 1.00 73.12 84 ILE B O 1
ATOM 4633 N N . ASP B 2 59 ? 25.192 -32.718 -18.583 1.00 79.67 85 ASP B N 1
ATOM 4634 C CA . ASP B 2 59 ? 25.437 -33.675 -19.654 1.00 84.11 85 ASP B CA 1
ATOM 4635 C C . ASP B 2 59 ? 26.893 -34.131 -19.680 1.00 79.74 85 ASP B C 1
ATOM 4636 O O . ASP B 2 59 ? 27.184 -35.281 -20.012 1.00 79.51 85 ASP B O 1
ATOM 4645 N N . ALA B 2 60 ? 27.804 -33.227 -19.332 1.00 75.55 86 ALA B N 1
ATOM 4646 C CA . ALA B 2 60 ? 29.211 -33.580 -19.207 1.00 71.72 86 ALA B CA 1
ATOM 4647 C C . ALA B 2 60 ? 29.379 -34.480 -17.996 1.00 65.71 86 ALA B C 1
ATOM 4648 O O . ALA B 2 60 ? 30.103 -35.476 -18.039 1.00 65.31 86 ALA B O 1
ATOM 4655 N N . ALA B 2 61 ? 28.690 -34.125 -16.917 1.00 60.23 87 ALA B N 1
ATOM 4656 C CA . ALA B 2 61 ? 28.739 -34.900 -15.686 1.00 58.90 87 ALA B CA 1
ATOM 4657 C C . ALA B 2 61 ? 28.260 -36.335 -15.895 1.00 65.31 87 ALA B C 1
ATOM 4658 O O . ALA B 2 61 ? 28.839 -37.270 -15.339 1.00 67.33 87 ALA B O 1
ATOM 4665 N N . ARG B 2 62 ? 27.211 -36.510 -16.698 1.00 64.17 88 ARG B N 1
ATOM 4666 C CA . ARG B 2 62 ? 26.667 -37.841 -16.950 1.00 64.29 88 ARG B CA 1
ATOM 4667 C C . ARG B 2 62 ? 27.671 -38.705 -17.709 1.00 63.64 88 ARG B C 1
ATOM 4668 O O . ARG B 2 62 ? 27.882 -39.873 -17.373 1.00 65.86 88 ARG B O 1
ATOM 4689 N N . ASN B 2 63 ? 28.286 -38.130 -18.735 1.00 63.76 89 ASN B N 1
ATOM 4690 C CA . ASN B 2 63 ? 29.263 -38.860 -19.536 1.00 68.73 89 ASN B CA 1
ATOM 4691 C C . ASN B 2 63 ? 30.486 -39.295 -18.717 1.00 64.87 89 ASN B C 1
ATOM 4692 O O . ASN B 2 63 ? 31.001 -40.400 -18.897 1.00 67.87 89 ASN B O 1
ATOM 4703 N N . TYR B 2 64 ? 30.936 -38.437 -17.807 1.00 59.94 90 TYR B N 1
ATOM 4704 C CA . TYR B 2 64 ? 32.098 -38.745 -16.978 1.00 63.59 90 TYR B CA 1
ATOM 4705 C C . TYR B 2 64 ? 31.768 -39.839 -15.971 1.00 63.57 90 TYR B C 1
ATOM 4706 O O . TYR B 2 64 ? 32.540 -40.781 -15.783 1.00 65.32 90 TYR B O 1
ATOM 4724 N N . TYR B 2 65 ? 30.616 -39.705 -15.325 1.00 59.42 91 TYR B N 1
ATOM 4725 C CA . TYR B 2 65 ? 30.170 -40.687 -14.350 1.00 57.70 91 TYR B CA 1
ATOM 4726 C C . TYR B 2 65 ? 29.896 -42.025 -15.038 1.00 60.51 91 TYR B C 1
ATOM 4727 O O . TYR B 2 65 ? 30.158 -43.082 -14.469 1.00 63.47 91 TYR B O 1
ATOM 4745 N N . ALA B 2 66 ? 29.386 -41.974 -16.265 1.00 59.88 92 ALA B N 1
ATOM 4746 C CA . ALA B 2 66 ? 29.131 -43.185 -17.045 1.00 62.14 92 ALA B CA 1
ATOM 4747 C C . ALA B 2 66 ? 30.435 -43.893 -17.417 1.00 63.73 92 ALA B C 1
ATOM 4748 O O . ALA B 2 66 ? 30.532 -45.121 -17.349 1.00 61.20 92 ALA B O 1
ATOM 4755 N N . ALA B 2 67 ? 31.435 -43.113 -17.817 1.00 64.96 93 ALA B N 1
ATOM 4756 C CA . ALA B 2 67 ? 32.736 -43.664 -18.179 1.00 62.51 93 ALA B CA 1
ATOM 4757 C C . ALA B 2 67 ? 33.406 -44.280 -16.956 1.00 61.15 93 ALA B C 1
ATOM 4758 O O . ALA B 2 67 ? 34.112 -45.281 -17.061 1.00 66.05 93 ALA B O 1
ATOM 4765 N N . ALA B 2 68 ? 33.173 -43.684 -15.793 1.00 59.90 94 ALA B N 1
ATOM 4766 C CA . ALA B 2 68 ? 33.723 -44.208 -14.551 1.00 60.26 94 ALA B CA 1
ATOM 4767 C C . ALA B 2 68 ? 33.148 -45.589 -14.252 1.00 64.32 94 ALA B C 1
ATOM 4768 O O . ALA B 2 68 ? 33.856 -46.476 -13.765 1.00 65.61 94 ALA B O 1
ATOM 4775 N N . VAL B 2 69 ? 31.868 -45.775 -14.558 1.00 64.26 95 VAL B N 1
ATOM 4776 C CA . VAL B 2 69 ? 31.216 -47.062 -14.342 1.00 63.32 95 VAL B CA 1
ATOM 4777 C C . VAL B 2 69 ? 31.810 -48.129 -15.254 1.00 65.59 95 VAL B C 1
ATOM 4778 O O . VAL B 2 69 ? 32.076 -49.248 -14.820 1.00 67.82 95 VAL B O 1
ATOM 4791 N N . LYS B 2 70 ? 32.013 -47.781 -16.520 1.00 66.08 96 LYS B N 1
ATOM 4792 C CA . LYS B 2 70 ? 32.555 -48.728 -17.483 1.00 71.30 96 LYS B CA 1
ATOM 4793 C C . LYS B 2 70 ? 33.946 -49.203 -17.068 1.00 74.80 96 LYS B C 1
ATOM 4794 O O . LYS B 2 70 ? 34.366 -50.294 -17.440 1.00 77.53 96 LYS B O 1
ATOM 4813 N N . VAL B 2 71 ? 34.645 -48.387 -16.283 1.00 75.46 97 VAL B N 1
ATOM 4814 C CA . VAL B 2 71 ? 35.964 -48.744 -15.761 1.00 77.35 97 VAL B CA 1
ATOM 4815 C C . VAL B 2 71 ? 35.866 -49.626 -14.513 1.00 76.89 97 VAL B C 1
ATOM 4816 O O . VAL B 2 71 ? 36.772 -50.402 -14.230 1.00 77.36 97 VAL B O 1
ATOM 4829 N N . ASP B 2 72 ? 34.766 -49.500 -13.771 1.00 78.40 98 ASP B N 1
ATOM 4830 C CA . ASP B 2 72 ? 34.584 -50.215 -12.503 1.00 77.02 98 ASP B CA 1
ATOM 4831 C C . ASP B 2 72 ? 33.125 -50.663 -12.358 1.00 74.70 98 ASP B C 1
ATOM 4832 O O . ASP B 2 72 ? 32.386 -50.175 -11.496 1.00 71.29 98 ASP B O 1
ATOM 4841 N N . GLU B 2 73 ? 32.722 -51.605 -13.204 1.00 77.53 99 GLU B N 1
ATOM 4842 C CA . GLU B 2 73 ? 31.308 -51.940 -13.379 1.00 77.75 99 GLU B CA 1
ATOM 4843 C C . GLU B 2 73 ? 30.607 -52.432 -12.108 1.00 73.49 99 GLU B C 1
ATOM 4844 O O . GLU B 2 73 ? 29.432 -52.136 -11.895 1.00 72.83 99 GLU B O 1
ATOM 4856 N N . ASP B 2 74 ? 31.321 -53.180 -11.272 1.00 72.55 100 ASP B N 1
ATOM 4857 C CA . ASP B 2 74 ? 30.732 -53.753 -10.061 1.00 73.19 100 ASP B CA 1
ATOM 4858 C C . ASP B 2 74 ? 31.091 -52.969 -8.800 1.00 69.99 100 ASP B C 1
ATOM 4859 O O . ASP B 2 74 ? 30.635 -53.309 -7.708 1.00 66.14 100 ASP B O 1
ATOM 4868 N N . GLY B 2 75 ? 31.911 -51.931 -8.954 1.00 70.70 101 GLY B N 1
ATOM 4869 C CA . GLY B 2 75 ? 32.284 -51.072 -7.842 1.00 70.83 101 GLY B CA 1
ATOM 4870 C C . GLY B 2 75 ? 33.202 -51.723 -6.822 1.00 74.67 101 GLY B C 1
ATOM 4871 O O . GLY B 2 75 ? 33.370 -51.214 -5.714 1.00 74.56 101 GLY B O 1
ATOM 4875 N N . SER B 2 76 ? 33.810 -52.842 -7.196 1.00 79.96 102 SER B N 1
ATOM 4876 C CA . SER B 2 76 ? 34.632 -53.618 -6.273 1.00 83.80 102 SER B CA 1
ATOM 4877 C C . SER B 2 76 ? 35.980 -52.953 -5.957 1.00 82.45 102 SER B C 1
ATOM 4878 O O . SER B 2 76 ? 36.627 -53.289 -4.962 1.00 81.62 102 SER B O 1
ATOM 4886 N N . LEU B 2 77 ? 36.405 -52.020 -6.804 1.00 80.24 103 LEU B N 1
ATOM 4887 C CA . LEU B 2 77 ? 37.679 -51.330 -6.602 1.00 76.50 103 LEU B CA 1
ATOM 4888 C C . LEU B 2 77 ? 37.655 -50.456 -5.350 1.00 76.07 103 LEU B C 1
ATOM 4889 O O . LEU B 2 77 ? 36.604 -49.916 -4.993 1.00 75.55 103 LEU B O 1
ATOM 4905 N N . PRO B 2 78 ? 38.816 -50.308 -4.681 1.00 75.18 104 PRO B N 1
ATOM 4906 C CA . PRO B 2 78 ? 38.909 -49.383 -3.543 1.00 73.86 104 PRO B CA 1
ATOM 4907 C C . PRO B 2 78 ? 38.503 -47.982 -3.961 1.00 72.77 104 PRO B C 1
ATOM 4908 O O . PRO B 2 78 ? 38.849 -47.575 -5.072 1.00 69.88 104 PRO B O 1
ATOM 4919 N N . GLU B 2 79 ? 37.791 -47.266 -3.091 1.00 75.83 105 GLU B N 1
ATOM 4920 C CA . GLU B 2 79 ? 37.273 -45.936 -3.410 1.00 77.02 105 GLU B CA 1
ATOM 4921 C C . GLU B 2 79 ? 38.365 -45.026 -3.949 1.00 75.14 105 GLU B C 1
ATOM 4922 O O . GLU B 2 79 ? 38.114 -44.165 -4.794 1.00 73.86 105 GLU B O 1
ATOM 4934 N N . GLU B 2 80 ? 39.580 -45.229 -3.454 1.00 76.56 106 GLU B N 1
ATOM 4935 C CA . GLU B 2 80 ? 40.711 -44.377 -3.799 1.00 76.80 106 GLU B CA 1
ATOM 4936 C C . GLU B 2 80 ? 41.111 -44.539 -5.267 1.00 72.12 106 GLU B C 1
ATOM 4937 O O . GLU B 2 80 ? 41.579 -43.588 -5.898 1.00 71.90 106 GLU B O 1
ATOM 4949 N N . LEU B 2 81 ? 40.918 -45.741 -5.808 1.00 66.61 107 LEU B N 1
ATOM 4950 C CA . LEU B 2 81 ? 41.276 -46.025 -7.195 1.00 64.18 107 LEU B CA 1
ATOM 4951 C C . LEU B 2 81 ? 40.096 -45.868 -8.152 1.00 66.41 107 LEU B C 1
ATOM 4952 O O . LEU B 2 81 ? 40.243 -45.281 -9.225 1.00 67.18 107 LEU B O 1
ATOM 4968 N N . GLY B 2 82 ? 38.933 -46.391 -7.758 1.00 66.06 108 GLY B N 1
ATOM 4969 C CA . GLY B 2 82 ? 37.783 -46.490 -8.644 1.00 68.28 108 GLY B CA 1
ATOM 4970 C C . GLY B 2 82 ? 36.687 -45.452 -8.448 1.00 70.33 108 GLY B C 1
ATOM 4971 O O . GLY B 2 82 ? 35.734 -45.401 -9.231 1.00 70.93 108 GLY B O 1
ATOM 4975 N N . GLY B 2 83 ? 36.803 -44.637 -7.404 1.00 69.27 109 GLY B N 1
ATOM 4976 C CA . GLY B 2 83 ? 35.860 -43.555 -7.172 1.00 66.54 109 GLY B CA 1
ATOM 4977 C C . GLY B 2 83 ? 34.804 -43.841 -6.117 1.00 63.66 109 GLY B C 1
ATOM 4978 O O . GLY B 2 83 ? 34.372 -42.926 -5.417 1.00 62.51 109 GLY B O 1
ATOM 4982 N N . GLY B 2 84 ? 34.379 -45.098 -6.007 1.00 62.13 110 GLY B N 1
ATOM 4983 C CA . GLY B 2 84 ? 33.380 -45.484 -5.024 1.00 62.71 110 GLY B CA 1
ATOM 4984 C C . GLY B 2 84 ? 31.970 -45.523 -5.593 1.00 63.90 110 GLY B C 1
ATOM 4985 O O . GLY B 2 84 ? 31.770 -45.325 -6.790 1.00 64.14 110 GLY B O 1
ATOM 4989 N N . PRO B 2 85 ? 30.976 -45.770 -4.728 1.00 62.96 111 PRO B N 1
ATOM 4990 C CA . PRO B 2 85 ? 29.583 -45.944 -5.160 1.00 63.87 111 PRO B CA 1
ATOM 4991 C C . PRO B 2 85 ? 28.921 -44.654 -5.651 1.00 62.97 111 PRO B C 1
ATOM 4992 O O . PRO B 2 85 ? 27.834 -44.711 -6.233 1.00 63.39 111 PRO B O 1
ATOM 5003 N N . GLU B 2 86 ? 29.584 -43.522 -5.426 1.00 59.94 112 GLU B N 1
ATOM 5004 C CA . GLU B 2 86 ? 29.049 -42.198 -5.735 1.00 61.47 112 GLU B CA 1
ATOM 5005 C C . GLU B 2 86 ? 28.574 -42.085 -7.179 1.00 59.84 112 GLU B C 1
ATOM 5006 O O . GLU B 2 86 ? 27.513 -41.513 -7.448 1.00 56.31 112 GLU B O 1
ATOM 5018 N N . LYS B 2 87 ? 29.356 -42.634 -8.103 1.00 59.02 113 LYS B N 1
ATOM 5019 C CA . LYS B 2 87 ? 29.030 -42.551 -9.526 1.00 59.36 113 LYS B CA 1
ATOM 5020 C C . LYS B 2 87 ? 27.696 -43.224 -9.883 1.00 57.53 113 LYS B C 1
ATOM 5021 O O . LYS B 2 87 ? 26.993 -42.770 -10.788 1.00 60.34 113 LYS B O 1
ATOM 5040 N N . PHE B 2 88 ? 27.349 -44.302 -9.185 1.00 54.09 114 PHE B N 1
ATOM 5041 C CA . PHE B 2 88 ? 26.085 -44.987 -9.443 1.00 57.58 114 PHE B CA 1
ATOM 5042 C C . PHE B 2 88 ? 24.920 -44.112 -9.007 1.00 57.11 114 PHE B C 1
ATOM 5043 O O . PHE B 2 88 ? 23.910 -44.010 -9.704 1.00 57.60 114 PHE B O 1
ATOM 5060 N N . LEU B 2 89 ? 25.078 -43.472 -7.852 1.00 57.19 115 LEU B N 1
ATOM 5061 C CA . LEU B 2 89 ? 24.017 -42.668 -7.260 1.00 55.64 115 LEU B CA 1
ATOM 5062 C C . LEU B 2 89 ? 23.755 -41.420 -8.089 1.00 56.11 115 LEU B C 1
ATOM 5063 O O . LEU B 2 89 ? 22.606 -40.996 -8.236 1.00 54.45 115 LEU B O 1
ATOM 5079 N N . TRP B 2 90 ? 24.816 -40.833 -8.639 1.00 54.53 116 TRP B N 1
ATOM 5080 C CA . TRP B 2 90 ? 24.661 -39.646 -9.472 1.00 54.19 116 TRP B CA 1
ATOM 5081 C C . TRP B 2 90 ? 23.983 -39.967 -10.795 1.00 52.42 116 TRP B C 1
ATOM 5082 O O . TRP B 2 90 ? 23.205 -39.163 -11.301 1.00 49.20 116 TRP B O 1
ATOM 5103 N N . LEU B 2 91 ? 24.292 -41.130 -11.363 1.00 55.71 117 LEU B N 1
ATOM 5104 C CA . LEU B 2 91 ? 23.684 -41.548 -12.624 1.00 54.12 117 LEU B CA 1
ATOM 5105 C C . LEU B 2 91 ? 22.187 -41.770 -12.454 1.00 53.41 117 LEU B C 1
ATOM 5106 O O . LEU B 2 91 ? 21.411 -41.557 -13.390 1.00 52.87 117 LEU B O 1
ATOM 5122 N N . ALA B 2 92 ? 21.795 -42.191 -11.254 1.00 54.14 118 ALA B N 1
ATOM 5123 C CA . ALA B 2 92 ? 20.392 -42.405 -10.916 1.00 57.78 118 ALA B CA 1
ATOM 5124 C C . ALA B 2 92 ? 19.625 -41.084 -10.918 1.00 58.86 118 ALA B C 1
ATOM 5125 O O . ALA B 2 92 ? 18.516 -41.007 -11.445 1.00 58.99 118 ALA B O 1
ATOM 5132 N N . GLN B 2 93 ? 20.220 -40.046 -10.335 1.00 59.37 119 GLN B N 1
ATOM 5133 C CA . GLN B 2 93 ? 19.579 -38.737 -10.269 1.00 62.45 119 GLN B CA 1
ATOM 5134 C C . GLN B 2 93 ? 19.602 -38.029 -11.613 1.00 63.59 119 GLN B C 1
ATOM 5135 O O . GLN B 2 93 ? 18.673 -37.293 -11.960 1.00 64.35 119 GLN B O 1
ATOM 5149 N N . LEU B 2 94 ? 20.670 -38.259 -12.366 1.00 62.32 120 LEU B N 1
ATOM 5150 C CA . LEU B 2 94 ? 20.861 -37.603 -13.655 1.00 64.21 120 LEU B CA 1
ATOM 5151 C C . LEU B 2 94 ? 20.156 -38.339 -14.790 1.00 61.04 120 LEU B C 1
ATOM 5152 O O . LEU B 2 94 ? 20.150 -37.872 -15.928 1.00 60.99 120 LEU B O 1
ATOM 5168 N N . SER B 2 95 ? 19.556 -39.483 -14.475 1.00 60.98 121 SER B N 1
ATOM 5169 C CA . SER B 2 95 ? 18.877 -40.297 -15.478 1.00 60.30 121 SER B CA 1
ATOM 5170 C C . SER B 2 95 ? 17.789 -39.508 -16.185 1.00 59.79 121 SER B C 1
ATOM 5171 O O . SER B 2 95 ? 16.967 -38.856 -15.546 1.00 56.68 121 SER B O 1
ATOM 5179 N N . GLU B 2 96 ? 17.796 -39.579 -17.510 1.00 64.14 122 GLU B N 1
ATOM 5180 C CA . GLU B 2 96 ? 16.859 -38.827 -18.331 1.00 71.03 122 GLU B CA 1
ATOM 5181 C C . GLU B 2 96 ? 15.538 -39.583 -18.467 1.00 73.95 122 GLU B C 1
ATOM 5182 O O . GLU B 2 96 ? 14.501 -38.986 -18.741 1.00 72.66 122 GLU B O 1
ATOM 5194 N N . GLU B 2 97 ? 15.585 -40.897 -18.274 1.00 76.68 123 GLU B N 1
ATOM 5195 C CA . GLU B 2 97 ? 14.379 -41.709 -18.226 1.00 78.64 123 GLU B CA 1
ATOM 5196 C C . GLU B 2 97 ? 13.735 -41.606 -16.848 1.00 76.82 123 GLU B C 1
ATOM 5197 O O . GLU B 2 97 ? 12.515 -41.512 -16.726 1.00 77.68 123 GLU B O 1
ATOM 5209 N N . GLY B 2 98 ? 14.566 -41.614 -15.812 1.00 75.81 124 GLY B N 1
ATOM 5210 C CA . GLY B 2 98 ? 14.084 -41.684 -14.446 1.00 72.71 124 GLY B CA 1
ATOM 5211 C C . GLY B 2 98 ? 13.496 -43.052 -14.182 1.00 69.31 124 GLY B C 1
ATOM 5212 O O . GLY B 2 98 ? 13.859 -44.022 -14.844 1.00 68.53 124 GLY B O 1
ATOM 5216 N N . GLY B 2 99 ? 12.589 -43.126 -13.215 1.00 70.89 125 GLY B N 1
ATOM 5217 C CA . GLY B 2 99 ? 11.809 -44.329 -12.987 1.00 71.57 125 GLY B CA 1
ATOM 5218 C C . GLY B 2 99 ? 12.657 -45.561 -12.752 1.00 73.28 125 GLY B C 1
ATOM 5219 O O . GLY B 2 99 ? 13.545 -45.557 -11.901 1.00 73.29 125 GLY B O 1
ATOM 5223 N N . HIS B 2 100 ? 12.380 -46.614 -13.517 1.00 75.37 126 HIS B N 1
ATOM 5224 C CA . HIS B 2 100 ? 13.082 -47.889 -13.376 1.00 74.43 126 HIS B CA 1
ATOM 5225 C C . HIS B 2 100 ? 14.586 -47.731 -13.573 1.00 71.20 126 HIS B C 1
ATOM 5226 O O . HIS B 2 100 ? 15.378 -48.426 -12.938 1.00 68.96 126 HIS B O 1
ATOM 5241 N N . ASP B 2 101 ? 14.969 -46.812 -14.454 1.00 71.95 127 ASP B N 1
ATOM 5242 C CA . ASP B 2 101 ? 16.377 -46.577 -14.754 1.00 72.27 127 ASP B CA 1
ATOM 5243 C C . ASP B 2 101 ? 17.108 -45.987 -13.548 1.00 71.69 127 ASP B C 1
ATOM 5244 O O . ASP B 2 101 ? 18.263 -46.333 -13.282 1.00 70.88 127 ASP B O 1
ATOM 5253 N N . SER B 2 102 ? 16.432 -45.101 -12.819 1.00 68.20 128 SER B N 1
ATOM 5254 C CA . SER B 2 102 ? 17.008 -44.501 -11.619 1.00 62.16 128 SER B CA 1
ATOM 5255 C C . SER B 2 102 ? 17.127 -45.522 -10.499 1.00 62.06 128 SER B C 1
ATOM 5256 O O . SER B 2 102 ? 18.154 -45.595 -9.827 1.00 61.24 128 SER B O 1
ATOM 5264 N N . VAL B 2 103 ? 16.065 -46.298 -10.295 1.00 61.19 129 VAL B N 1
ATOM 5265 C CA . VAL B 2 103 ? 16.058 -47.335 -9.270 1.00 60.18 129 VAL B CA 1
ATOM 5266 C C . VAL B 2 103 ? 17.162 -48.365 -9.523 1.00 59.15 129 VAL B C 1
ATOM 5267 O O . VAL B 2 103 ? 17.813 -48.831 -8.587 1.00 58.12 129 VAL B O 1
ATOM 5280 N N . ALA B 2 104 ? 17.354 -48.720 -10.790 1.00 58.28 130 ALA B N 1
ATOM 5281 C CA . ALA B 2 104 ? 18.390 -49.670 -11.174 1.00 61.25 130 ALA B CA 1
ATOM 5282 C C . ALA B 2 104 ? 19.767 -49.143 -10.773 1.00 63.23 130 ALA B C 1
ATOM 5283 O O . ALA B 2 104 ? 20.563 -49.864 -10.175 1.00 67.58 130 ALA B O 1
ATOM 5290 N N . TRP B 2 105 ? 20.041 -47.882 -11.094 1.00 60.92 131 TRP B N 1
ATOM 5291 C CA . TRP B 2 105 ? 21.3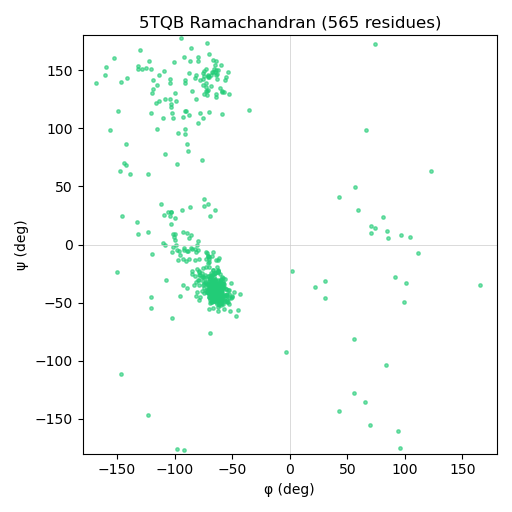05 -47.260 -10.711 1.00 60.75 131 TRP B CA 1
ATOM 5292 C C . TRP B 2 105 ? 21.454 -47.173 -9.190 1.00 58.61 131 TRP B C 1
ATOM 5293 O O . TRP B 2 105 ? 22.528 -47.444 -8.644 1.00 55.11 131 TRP B O 1
ATOM 5314 N N . PHE B 2 106 ? 20.373 -46.798 -8.511 1.00 59.79 132 PHE B N 1
ATOM 5315 C CA . PHE B 2 106 ? 20.383 -46.672 -7.058 1.00 60.89 132 PHE B CA 1
ATOM 5316 C C . PHE B 2 106 ? 20.668 -48.022 -6.414 1.00 64.23 132 PHE B C 1
ATOM 5317 O O . PHE B 2 106 ? 21.407 -48.108 -5.431 1.00 64.10 132 PHE B O 1
ATOM 5334 N N . GLU B 2 107 ? 20.069 -49.073 -6.968 1.00 67.50 133 GLU B N 1
ATOM 5335 C CA . GLU B 2 107 ? 20.238 -50.419 -6.435 1.00 70.83 133 GLU B CA 1
ATOM 5336 C C . GLU B 2 107 ? 21.686 -50.866 -6.561 1.00 66.13 133 GLU B C 1
ATOM 5337 O O . GLU B 2 107 ? 22.244 -51.450 -5.635 1.00 67.29 133 GLU B O 1
ATOM 5349 N N . ARG B 2 108 ? 22.293 -50.585 -7.708 1.00 64.01 134 ARG B N 1
ATOM 5350 C CA . ARG B 2 108 ? 23.703 -50.888 -7.913 1.00 64.33 134 ARG B CA 1
ATOM 5351 C C . ARG B 2 108 ? 24.556 -50.160 -6.883 1.00 64.26 134 ARG B C 1
ATOM 5352 O O . ARG B 2 108 ? 25.541 -50.705 -6.382 1.00 65.63 134 ARG B O 1
ATOM 5373 N N . GLY B 2 109 ? 24.165 -48.929 -6.565 1.00 61.25 135 GLY B N 1
ATOM 5374 C CA . GLY B 2 109 ? 24.885 -48.127 -5.595 1.00 59.33 135 GLY B CA 1
ATOM 5375 C C . GLY B 2 109 ? 24.717 -48.664 -4.189 1.00 59.77 135 GLY B C 1
ATOM 5376 O O . GLY B 2 109 ? 25.669 -48.702 -3.404 1.00 60.57 135 GLY B O 1
ATOM 5380 N N . ALA B 2 110 ? 23.495 -49.075 -3.868 1.00 60.57 136 ALA B N 1
ATOM 5381 C CA . ALA B 2 110 ? 23.203 -49.656 -2.565 1.00 63.77 136 ALA B CA 1
ATOM 5382 C C . ALA B 2 110 ? 23.994 -50.949 -2.365 1.00 64.82 136 ALA B C 1
ATOM 5383 O O . ALA B 2 110 ? 24.511 -51.203 -1.276 1.00 65.37 136 ALA B O 1
ATOM 5390 N N . THR B 2 111 ? 24.092 -51.756 -3.420 1.00 65.59 137 THR B N 1
ATOM 5391 C CA . THR B 2 111 ? 24.828 -53.020 -3.364 1.00 68.89 137 THR B CA 1
ATOM 5392 C C . THR B 2 111 ? 26.290 -52.791 -2.980 1.00 67.40 137 THR B C 1
ATOM 5393 O O . THR B 2 111 ? 26.827 -53.484 -2.116 1.00 65.41 137 THR B O 1
ATOM 5404 N N . VAL B 2 112 ? 26.926 -51.818 -3.627 1.00 66.38 138 VAL B N 1
ATOM 5405 C CA . VAL B 2 112 ? 28.317 -51.487 -3.337 1.00 65.58 138 VAL B CA 1
ATOM 5406 C C . VAL B 2 112 ? 28.458 -51.016 -1.896 1.00 64.73 138 VAL B C 1
ATOM 5407 O O . VAL B 2 112 ? 29.355 -51.455 -1.181 1.00 66.07 138 VAL B O 1
ATOM 5420 N N . LEU B 2 113 ? 27.564 -50.127 -1.475 1.00 63.25 139 LEU B N 1
ATOM 5421 C CA . LEU B 2 113 ? 27.584 -49.606 -0.111 1.00 64.74 139 LEU B CA 1
ATOM 5422 C C . LEU B 2 113 ? 27.423 -50.708 0.935 1.00 66.50 139 LEU B C 1
ATOM 5423 O O . LEU B 2 113 ? 28.156 -50.739 1.921 1.00 69.40 139 LEU B O 1
ATOM 5439 N N . ARG B 2 114 ? 26.466 -51.608 0.726 1.00 65.98 140 ARG B N 1
ATOM 5440 C CA . ARG B 2 114 ? 26.218 -52.680 1.688 1.00 68.50 140 ARG B CA 1
ATOM 5441 C C . ARG B 2 114 ? 27.429 -53.593 1.864 1.00 70.07 140 ARG B C 1
ATOM 5442 O O . ARG B 2 114 ? 27.706 -54.054 2.974 1.00 70.57 140 ARG B O 1
ATOM 5463 N N . ALA B 2 115 ? 28.145 -53.848 0.772 1.00 69.80 141 ALA B N 1
ATOM 5464 C CA . ALA B 2 115 ? 29.350 -54.674 0.817 1.00 70.04 141 ALA B CA 1
ATOM 5465 C C . ALA B 2 115 ? 30.469 -53.968 1.584 1.00 70.96 141 ALA B C 1
ATOM 5466 O O . ALA B 2 115 ? 31.178 -54.589 2.371 1.00 70.54 141 ALA B O 1
ATOM 5473 N N . GLN B 2 116 ? 30.616 -52.667 1.352 1.00 73.55 142 GLN B N 1
ATOM 5474 C CA . GLN B 2 116 ? 31.620 -51.868 2.050 1.00 73.56 142 GLN B CA 1
ATOM 5475 C C . GLN B 2 116 ? 31.332 -51.811 3.548 1.00 73.96 142 GLN B C 1
ATOM 5476 O O . GLN B 2 116 ? 32.240 -51.951 4.369 1.00 76.88 142 GLN B O 1
ATOM 5490 N N . ILE B 2 117 ? 30.064 -51.600 3.892 1.00 71.84 143 ILE B N 1
ATOM 5491 C CA . ILE B 2 117 ? 29.615 -51.643 5.281 1.00 71.59 143 ILE B CA 1
ATOM 5492 C C . ILE B 2 117 ? 29.999 -52.968 5.924 1.00 73.95 143 ILE B C 1
ATOM 5493 O O . ILE B 2 117 ? 30.561 -52.996 7.016 1.00 74.00 143 ILE B O 1
ATOM 5509 N N . GLN B 2 118 ? 29.682 -54.064 5.242 1.00 79.05 144 GLN B N 1
ATOM 5510 C CA . GLN B 2 118 ? 29.969 -55.403 5.753 1.00 84.77 144 GLN B CA 1
ATOM 5511 C C . GLN B 2 118 ? 31.474 -55.645 5.889 1.00 84.11 144 GLN B C 1
ATOM 5512 O O . GLN B 2 118 ? 31.916 -56.352 6.793 1.00 81.87 144 GLN B O 1
ATOM 5526 N N . SER B 2 119 ? 32.254 -55.054 4.988 1.00 85.27 145 SER B N 1
ATOM 5527 C CA . SER B 2 119 ? 33.705 -55.188 5.026 1.00 87.01 145 SER B CA 1
ATOM 5528 C C . SER B 2 119 ? 34.302 -54.416 6.201 1.00 87.55 145 SER B C 1
ATOM 5529 O O . SER B 2 119 ? 35.228 -54.892 6.854 1.00 89.95 145 SER B O 1
ATOM 5537 N N . LEU B 2 120 ? 33.775 -53.224 6.467 1.00 84.58 146 LEU B N 1
ATOM 5538 C CA . LEU B 2 120 ? 34.248 -52.425 7.593 1.00 82.94 146 LEU B CA 1
ATOM 5539 C C . LEU B 2 120 ? 33.955 -53.120 8.920 1.00 84.91 146 LEU B C 1
ATOM 5540 O O . LEU B 2 120 ? 34.732 -53.013 9.870 1.00 85.82 146 LEU B O 1
ATOM 5573 N N . ASP B 2 122 ? 33.775 -56.423 9.381 1.00 103.53 148 ASP B N 1
ATOM 5574 C CA . ASP B 2 122 ? 34.701 -57.542 9.515 1.00 108.24 148 ASP B CA 1
ATOM 5575 C C . ASP B 2 122 ? 36.061 -57.014 9.948 1.00 111.65 148 ASP B C 1
ATOM 5576 O O . ASP B 2 122 ? 36.766 -57.647 10.732 1.00 114.64 148 ASP B O 1
ATOM 5585 N N . SER B 2 123 ? 36.418 -55.842 9.432 1.00 112.42 149 SER B N 1
ATOM 5586 C CA . SER B 2 123 ? 37.665 -55.183 9.790 1.00 115.93 149 SER B CA 1
ATOM 5587 C C . SER B 2 123 ? 37.623 -54.671 11.226 1.00 122.23 149 SER B C 1
ATOM 5588 O O . SER B 2 123 ? 38.658 -54.337 11.805 1.00 123.51 149 SER B O 1
ATOM 5596 N N . LEU B 2 124 ? 36.421 -54.608 11.793 1.00 127.65 150 LEU B N 1
ATOM 5597 C CA . LEU B 2 124 ? 36.226 -54.104 13.150 1.00 132.04 150 LEU B CA 1
ATOM 5598 C C . LEU B 2 124 ? 36.609 -55.159 14.185 1.00 137.29 150 LEU B C 1
ATOM 5599 O O . LEU B 2 124 ? 37.288 -54.857 15.168 1.00 138.76 150 LEU B O 1
ATOM 5615 N N . GLU B 2 125 ? 36.166 -56.394 13.962 1.00 140.65 151 GLU B N 1
ATOM 5616 C CA . GLU B 2 125 ? 36.494 -57.506 14.852 1.00 145.66 151 GLU B CA 1
ATOM 5617 C C . GLU B 2 125 ? 37.944 -57.940 14.642 1.00 145.50 151 GLU B C 1
ATOM 5618 O O . GLU B 2 125 ? 38.586 -58.469 15.551 1.00 146.59 151 GLU B O 1
ATOM 5630 N N . GLN B 2 126 ? 38.448 -57.725 13.430 1.00 143.21 152 GLN B N 1
ATOM 5631 C CA . GLN B 2 126 ? 39.878 -57.807 13.167 1.00 142.17 152 GLN B CA 1
ATOM 5632 C C . GLN B 2 126 ? 40.512 -56.634 13.901 1.00 142.11 152 GLN B C 1
ATOM 5633 O O . GLN B 2 126 ? 39.901 -55.571 14.004 1.00 141.18 152 GLN B O 1
ATOM 5647 N N . ARG B 2 127 ? 41.723 -56.814 14.420 1.00 143.84 153 ARG B N 1
ATOM 5648 C CA . ARG B 2 127 ? 42.352 -55.765 15.217 1.00 144.59 153 ARG B CA 1
ATOM 5649 C C . ARG B 2 127 ? 42.493 -54.489 14.391 1.00 145.21 153 ARG B C 1
ATOM 5650 O O . ARG B 2 127 ? 43.262 -54.457 13.430 1.00 145.44 153 ARG B O 1
ATOM 5671 N N . PRO B 2 128 ? 41.742 -53.434 14.757 1.00 145.90 154 PRO B N 1
ATOM 5672 C CA . PRO B 2 128 ? 41.744 -52.228 13.932 1.00 143.87 154 PRO B CA 1
ATOM 5673 C C . PRO B 2 128 ? 42.804 -51.237 14.387 1.00 143.36 154 PRO B C 1
ATOM 5674 O O . PRO B 2 128 ? 43.287 -51.327 15.517 1.00 145.55 154 PRO B O 1
ATOM 5685 N N . LEU B 2 129 ? 43.162 -50.305 13.512 1.00 139.62 155 LEU B N 1
ATOM 5686 C CA . LEU B 2 129 ? 44.077 -49.234 13.878 1.00 136.78 155 LEU B CA 1
ATOM 5687 C C . LEU B 2 129 ? 43.360 -48.314 14.864 1.00 133.32 155 LEU B C 1
ATOM 5688 O O . LEU B 2 129 ? 43.946 -47.859 15.848 1.00 134.53 155 LEU B O 1
ATOM 5704 N N . SER B 2 130 ? 42.081 -48.060 14.593 1.00 127.21 156 SER B N 1
ATOM 5705 C CA . SER B 2 130 ? 41.228 -47.290 15.494 1.00 121.03 156 SER B CA 1
ATOM 5706 C C . SER B 2 130 ? 39.772 -47.743 15.391 1.00 117.97 156 SER B C 1
ATOM 5707 O O . SER B 2 130 ? 39.137 -47.578 14.348 1.00 117.15 156 SER B O 1
ATOM 5715 N N . ARG B 2 131 ? 39.249 -48.310 16.476 1.00 115.57 157 ARG B N 1
ATOM 5716 C CA . ARG B 2 131 ? 37.851 -48.733 16.528 1.00 112.28 157 ARG B CA 1
ATOM 5717 C C . ARG B 2 131 ? 36.912 -47.558 16.265 1.00 107.22 157 ARG B C 1
ATOM 5718 O O . ARG B 2 131 ? 35.876 -47.716 15.621 1.00 103.45 157 ARG B O 1
ATOM 5739 N N . GLY B 2 132 ? 37.283 -46.383 16.762 1.00 107.16 158 GLY B N 1
ATOM 5740 C CA . GLY B 2 132 ? 36.479 -45.187 16.581 1.00 106.58 158 GLY B CA 1
ATOM 5741 C C . GLY B 2 132 ? 36.398 -44.752 15.131 1.00 105.49 158 GLY B C 1
ATOM 5742 O O . GLY B 2 132 ? 35.353 -44.291 14.670 1.00 104.09 158 GLY B O 1
ATOM 5746 N N . GLN B 2 133 ? 37.507 -44.899 14.411 1.00 107.34 159 GLN B N 1
ATOM 5747 C CA . GLN B 2 133 ? 37.569 -44.527 13.000 1.00 105.38 159 GLN B CA 1
ATOM 5748 C C . GLN B 2 133 ? 36.643 -45.405 12.167 1.00 97.14 159 GLN B C 1
ATOM 5749 O O . GLN B 2 133 ? 35.921 -44.910 11.301 1.00 92.65 159 GLN B O 1
ATOM 5763 N N . VAL B 2 134 ? 36.671 -46.708 12.432 1.00 93.84 160 VAL B N 1
ATOM 5764 C CA . VAL B 2 134 ? 35.868 -47.662 11.677 1.00 92.55 160 VAL B CA 1
ATOM 5765 C C . VAL B 2 134 ? 34.378 -47.433 11.925 1.00 93.46 160 VAL B C 1
ATOM 5766 O O . VAL B 2 134 ? 33.590 -47.394 10.981 1.00 92.79 160 VAL B O 1
ATOM 5779 N N . GLU B 2 135 ? 33.999 -47.289 13.193 1.00 94.65 161 GLU B N 1
ATOM 5780 C CA . GLU B 2 135 ? 32.606 -47.038 13.556 1.00 92.77 161 GLU B CA 1
ATOM 5781 C C . GLU B 2 135 ? 32.101 -45.757 12.907 1.00 88.49 161 GLU B C 1
ATOM 5782 O O . GLU B 2 135 ? 30.943 -45.672 12.499 1.00 88.28 161 GLU B O 1
ATOM 5794 N N . ALA B 2 136 ? 32.978 -44.763 12.814 1.00 84.91 162 ALA B N 1
ATOM 5795 C CA . ALA B 2 136 ? 32.643 -43.506 12.158 1.00 81.94 162 ALA B CA 1
ATOM 5796 C C . ALA B 2 136 ? 32.445 -43.735 10.666 1.00 78.92 162 ALA B C 1
ATOM 5797 O O . ALA B 2 136 ? 31.508 -43.212 10.061 1.00 79.27 162 ALA B O 1
ATOM 5804 N N . ALA B 2 137 ? 33.342 -44.520 10.080 1.00 77.00 163 ALA B N 1
ATOM 5805 C CA . ALA B 2 137 ? 33.277 -44.845 8.662 1.00 73.84 163 ALA B CA 1
ATOM 5806 C C . ALA B 2 137 ? 32.024 -45.662 8.368 1.00 69.33 163 ALA B C 1
ATOM 5807 O O . ALA B 2 137 ? 31.355 -45.438 7.359 1.00 66.91 163 ALA B O 1
ATOM 5814 N N . ILE B 2 138 ? 31.720 -46.610 9.252 1.00 68.93 164 ILE B N 1
ATOM 5815 C CA . ILE B 2 138 ? 30.511 -47.422 9.140 1.00 69.67 164 ILE B CA 1
ATOM 5816 C C . ILE B 2 138 ? 29.269 -46.538 9.203 1.00 70.15 164 ILE B C 1
ATOM 5817 O O . ILE B 2 138 ? 28.331 -46.713 8.426 1.00 68.80 164 ILE B O 1
ATOM 5833 N N . ALA B 2 139 ? 29.271 -45.591 10.135 1.00 72.15 165 ALA B N 1
ATOM 5834 C CA . ALA B 2 139 ? 28.151 -44.675 10.306 1.00 72.68 165 ALA B CA 1
ATOM 5835 C C . ALA B 2 139 ? 27.919 -43.869 9.032 1.00 73.98 165 ALA B C 1
ATOM 5836 O O . ALA B 2 139 ? 26.793 -43.791 8.535 1.00 75.87 165 ALA B O 1
ATOM 5843 N N . ASP B 2 140 ? 28.993 -43.282 8.508 1.00 73.40 166 ASP B N 1
ATOM 5844 C CA . ASP B 2 140 ? 28.937 -42.517 7.268 1.00 72.14 166 ASP B CA 1
ATOM 5845 C C . ASP B 2 140 ? 28.344 -43.352 6.148 1.00 66.03 166 ASP B C 1
ATOM 5846 O O . ASP B 2 140 ? 27.467 -42.897 5.420 1.00 63.54 166 ASP B O 1
ATOM 5855 N N . LYS B 2 141 ? 28.836 -44.579 6.014 1.00 65.74 167 LYS B N 1
ATOM 5856 C CA . LYS B 2 141 ? 28.394 -45.466 4.947 1.00 65.39 167 LYS B CA 1
ATOM 5857 C C . LYS B 2 141 ? 26.920 -45.859 5.093 1.00 62.39 167 LYS B C 1
ATOM 5858 O O . LYS B 2 141 ? 26.192 -45.908 4.106 1.00 60.22 167 LYS B O 1
ATOM 5877 N N . ARG B 2 142 ? 26.494 -46.152 6.319 1.00 61.77 168 ARG B N 1
ATOM 5878 C CA . ARG B 2 142 ? 25.108 -46.532 6.580 1.00 64.91 168 ARG B CA 1
ATOM 5879 C C . ARG B 2 142 ? 24.157 -45.375 6.291 1.00 64.82 168 ARG B C 1
ATOM 5880 O O . ARG B 2 142 ? 23.024 -45.585 5.849 1.00 63.62 168 ARG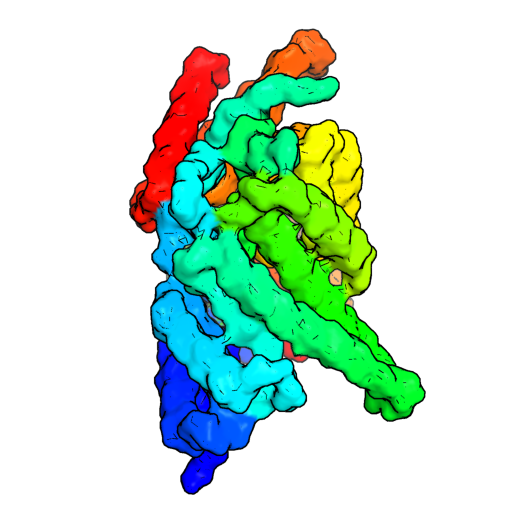 B O 1
ATOM 5901 N N . ARG B 2 143 ? 24.622 -44.155 6.541 1.00 63.75 169 ARG B N 1
ATOM 5902 C CA . ARG B 2 143 ? 23.811 -42.972 6.282 1.00 64.21 169 ARG B CA 1
ATOM 5903 C C . ARG B 2 143 ? 23.651 -42.737 4.785 1.00 62.59 169 ARG B C 1
ATOM 5904 O O . ARG B 2 143 ? 22.563 -42.391 4.328 1.00 62.74 169 ARG B O 1
ATOM 5925 N N . ARG B 2 144 ? 24.725 -42.940 4.024 1.00 58.38 170 ARG B N 1
ATOM 5926 C CA . ARG B 2 144 ? 24.654 -42.817 2.570 1.00 58.38 170 ARG B CA 1
ATOM 5927 C C . ARG B 2 144 ? 23.707 -43.871 2.007 1.00 56.67 170 ARG B C 1
ATOM 5928 O O . ARG B 2 144 ? 22.965 -43.612 1.054 1.00 52.02 170 ARG B O 1
ATOM 5949 N N . LEU B 2 145 ? 23.749 -45.067 2.591 1.00 61.77 171 LEU B N 1
ATOM 5950 C CA . LEU B 2 145 ? 22.867 -46.153 2.181 1.00 63.28 171 LEU B CA 1
ATOM 5951 C C . LEU B 2 145 ? 21.422 -45.812 2.510 1.00 64.58 171 LEU B C 1
ATOM 5952 O O . LEU B 2 145 ? 20.534 -46.006 1.684 1.00 67.18 171 LEU B O 1
ATOM 5968 N N . ALA B 2 146 ? 21.194 -45.308 3.720 1.00 62.72 172 ALA B N 1
ATOM 5969 C CA . ALA B 2 146 ? 19.853 -44.938 4.160 1.00 62.99 172 ALA B CA 1
ATOM 5970 C C . ALA B 2 146 ? 19.268 -43.881 3.232 1.00 63.87 172 ALA B C 1
ATOM 5971 O O . ALA B 2 146 ? 18.097 -43.951 2.839 1.00 64.04 172 ALA B O 1
ATOM 5978 N N . GLU B 2 147 ? 20.099 -42.907 2.875 1.00 61.36 173 GLU B N 1
ATOM 5979 C CA . GLU B 2 147 ? 19.699 -41.855 1.954 1.00 57.51 173 GLU B CA 1
ATOM 5980 C C . GLU B 2 147 ? 19.399 -42.420 0.565 1.00 54.94 173 GLU B C 1
ATOM 5981 O O . GLU B 2 147 ? 18.562 -41.889 -0.157 1.00 52.34 173 GLU B O 1
ATOM 5993 N N . THR B 2 148 ? 20.085 -43.499 0.197 1.00 56.02 174 THR B N 1
ATOM 5994 C CA . THR B 2 148 ? 19.876 -44.132 -1.102 1.00 53.78 174 THR B CA 1
ATOM 5995 C C . THR B 2 148 ? 18.521 -44.832 -1.132 1.00 56.73 174 THR B C 1
ATOM 5996 O O . THR B 2 148 ? 17.800 -44.781 -2.133 1.00 56.41 174 THR B O 1
ATOM 6007 N N . LEU B 2 149 ? 18.176 -45.488 -0.032 1.00 56.04 175 LEU B N 1
ATOM 6008 C CA . LEU B 2 149 ? 16.905 -46.184 0.046 1.00 59.75 175 LEU B CA 1
ATOM 6009 C C . LEU B 2 149 ? 15.794 -45.145 -0.001 1.00 61.72 175 LEU B C 1
ATOM 6010 O O . LEU B 2 149 ? 14.791 -45.327 -0.692 1.00 63.99 175 LEU B O 1
ATOM 6026 N N . CYS B 2 150 ? 16.002 -44.035 0.701 1.00 60.78 176 CYS B N 1
ATOM 6027 C CA . CYS B 2 150 ? 15.042 -42.940 0.705 1.00 56.15 176 CYS B CA 1
ATOM 6028 C C . CYS B 2 150 ? 14.899 -42.358 -0.691 1.00 56.69 176 CYS B C 1
ATOM 6029 O O . CYS B 2 150 ? 13.801 -41.989 -1.108 1.00 58.67 176 CYS B O 1
ATOM 6037 N N . ALA B 2 151 ? 16.005 -42.279 -1.421 1.00 56.17 177 ALA B N 1
ATOM 6038 C CA . ALA B 2 151 ? 15.945 -41.772 -2.784 1.00 56.31 177 ALA B CA 1
ATOM 6039 C C . ALA B 2 151 ? 15.040 -42.659 -3.639 1.00 55.89 177 ALA B C 1
ATOM 6040 O O . ALA B 2 151 ? 14.296 -42.162 -4.481 1.00 61.52 177 ALA B O 1
ATOM 6047 N N . VAL B 2 152 ? 15.101 -43.967 -3.412 1.00 53.46 178 VAL B N 1
ATOM 6048 C CA . VAL B 2 152 ? 14.275 -44.918 -4.153 1.00 57.81 178 VAL B CA 1
ATOM 6049 C C . VAL B 2 152 ? 12.801 -44.789 -3.759 1.00 58.72 178 VAL B C 1
ATOM 6050 O O . VAL B 2 152 ? 11.916 -44.862 -4.611 1.00 60.03 178 VAL B O 1
ATOM 6063 N N . VAL B 2 153 ? 12.547 -44.594 -2.468 1.00 59.87 179 VAL B N 1
ATOM 6064 C CA . VAL B 2 153 ? 11.198 -44.334 -1.976 1.00 62.17 179 VAL B CA 1
ATOM 6065 C C . VAL B 2 153 ? 10.543 -43.207 -2.769 1.00 63.47 179 VAL B C 1
ATOM 6066 O O . VAL B 2 153 ? 9.389 -43.322 -3.189 1.00 66.24 179 VAL B O 1
ATOM 6079 N N . GLU B 2 154 ? 11.292 -42.130 -2.984 1.00 61.33 180 GLU B N 1
ATOM 6080 C CA . GLU B 2 154 ? 10.765 -40.934 -3.634 1.00 61.03 180 GLU B CA 1
ATOM 6081 C C . GLU B 2 154 ? 10.512 -41.149 -5.131 1.00 63.03 180 GLU B C 1
ATOM 6082 O O . GLU B 2 154 ? 9.644 -40.496 -5.717 1.00 63.46 180 GLU B O 1
ATOM 6094 N N . VAL B 2 155 ? 11.254 -42.063 -5.752 1.00 62.18 181 VAL B N 1
ATOM 6095 C CA . VAL B 2 155 ? 10.979 -42.427 -7.142 1.00 61.51 181 VAL B CA 1
ATOM 6096 C C . VAL B 2 155 ? 9.638 -43.161 -7.226 1.00 62.71 181 VAL B C 1
ATOM 6097 O O . VAL B 2 155 ? 8.855 -42.941 -8.155 1.00 59.01 181 VAL B O 1
ATOM 6110 N N . TYR B 2 156 ? 9.374 -44.029 -6.251 1.00 62.81 182 TYR B N 1
ATOM 6111 C CA . TYR B 2 156 ? 8.144 -44.814 -6.252 1.00 65.75 182 TYR B CA 1
ATOM 6112 C C . TYR B 2 156 ? 6.920 -43.984 -5.880 1.00 66.56 182 TYR B C 1
ATOM 6113 O O . TYR B 2 156 ? 5.788 -44.424 -6.079 1.00 69.79 182 TYR B O 1
ATOM 6148 N N . THR B 2 158 ? 6.779 -40.845 -7.091 1.00 60.19 184 THR B N 1
ATOM 6149 C CA . THR B 2 158 ? 6.674 -39.956 -8.240 1.00 61.41 184 THR B CA 1
ATOM 6150 C C . THR B 2 158 ? 6.670 -40.762 -9.544 1.00 65.60 184 THR B C 1
ATOM 6151 O O . THR B 2 158 ? 5.610 -41.210 -9.990 1.00 64.66 184 THR B O 1
ATOM 6162 N N . ASP B 2 159 ? 7.849 -40.959 -10.135 1.00 65.90 185 ASP B N 1
ATOM 6163 C CA . ASP B 2 159 ? 7.975 -41.605 -11.448 1.00 66.79 185 ASP B CA 1
ATOM 6164 C C . ASP B 2 159 ? 7.217 -42.941 -11.556 1.00 68.64 185 ASP B C 1
ATOM 6165 O O . ASP B 2 159 ? 6.541 -43.202 -12.554 1.00 65.96 185 ASP B O 1
ATOM 6174 N N . LEU B 2 160 ? 7.344 -43.779 -10.531 1.00 69.92 186 LEU B N 1
ATOM 6175 C CA . LEU B 2 160 ? 6.789 -45.131 -10.557 1.00 71.27 186 LEU B CA 1
ATOM 6176 C C . LEU B 2 160 ? 5.594 -45.282 -9.613 1.00 72.90 186 LEU B C 1
ATOM 6177 O O . LEU B 2 160 ? 5.285 -46.386 -9.161 1.00 72.52 186 LEU B O 1
ATOM 6193 N N . SER B 2 161 ? 4.920 -44.172 -9.331 1.00 72.65 187 SER B N 1
ATOM 6194 C CA . SER B 2 161 ? 3.746 -44.186 -8.458 1.00 72.64 187 SER B CA 1
ATOM 6195 C C . SER B 2 161 ? 2.571 -44.990 -9.026 1.00 74.95 187 SER B C 1
ATOM 6196 O O . SER B 2 161 ? 1.628 -45.296 -8.298 1.00 77.68 187 SER B O 1
ATOM 6204 N N . TRP B 2 162 ? 2.629 -45.338 -10.311 1.00 77.39 188 TRP B N 1
ATOM 6205 C CA . TRP B 2 162 ? 1.579 -46.149 -10.935 1.00 81.01 188 TRP B CA 1
ATOM 6206 C C . TRP B 2 162 ? 1.817 -47.643 -10.742 1.00 85.19 188 TRP B C 1
ATOM 6207 O O . TRP B 2 162 ? 1.006 -48.461 -11.170 1.00 89.46 188 TRP B O 1
ATOM 6228 N N . GLU B 2 163 ? 2.932 -47.998 -10.116 1.00 86.71 189 GLU B N 1
ATOM 6229 C CA . GLU B 2 163 ? 3.236 -49.399 -9.848 1.00 89.48 189 GLU B CA 1
ATOM 6230 C C . GLU B 2 163 ? 2.332 -49.919 -8.734 1.00 90.71 189 GLU B C 1
ATOM 6231 O O . GLU B 2 163 ? 2.087 -49.227 -7.746 1.00 89.45 189 GLU B O 1
ATOM 6243 N N . ASP B 2 164 ? 1.839 -51.142 -8.901 1.00 93.46 190 ASP B N 1
ATOM 6244 C CA . ASP B 2 164 ? 0.930 -51.743 -7.933 1.00 97.95 190 ASP B CA 1
ATOM 6245 C C . ASP B 2 164 ? 1.615 -52.030 -6.601 1.00 95.62 190 ASP B C 1
ATOM 6246 O O . ASP B 2 164 ? 1.015 -51.860 -5.538 1.00 95.92 190 ASP B O 1
ATOM 6255 N N . ASP B 2 165 ? 2.869 -52.466 -6.664 1.00 92.60 191 ASP B N 1
ATOM 6256 C CA . ASP B 2 165 ? 3.638 -52.771 -5.464 1.00 91.51 191 ASP B CA 1
ATOM 6257 C C . ASP B 2 165 ? 4.461 -51.560 -5.023 1.00 88.56 191 ASP B C 1
ATOM 6258 O O . ASP B 2 165 ? 5.530 -51.707 -4.429 1.00 85.99 191 ASP B O 1
ATOM 6267 N N . ALA B 2 166 ? 3.956 -50.364 -5.313 1.00 85.57 192 ALA B N 1
ATOM 6268 C CA . ALA B 2 166 ? 4.650 -49.133 -4.953 1.00 81.05 192 ALA B CA 1
ATOM 6269 C C . ALA B 2 166 ? 4.693 -48.948 -3.440 1.00 79.04 192 ALA B C 1
ATOM 6270 O O . ALA B 2 166 ? 5.747 -48.653 -2.877 1.00 76.67 192 ALA B O 1
ATOM 6277 N N . GLU B 2 167 ? 3.552 -49.125 -2.779 1.00 78.32 193 GLU B N 1
ATOM 6278 C CA . GLU B 2 167 ? 3.482 -48.917 -1.336 1.00 79.18 193 GLU B CA 1
ATOM 6279 C C . GLU B 2 167 ? 4.269 -49.987 -0.592 1.00 81.36 193 GLU B C 1
ATOM 6280 O O . GLU B 2 167 ? 4.896 -49.708 0.432 1.00 83.13 193 GLU B O 1
ATOM 6292 N N . GLN B 2 168 ? 4.231 -51.209 -1.113 1.00 79.96 194 GLN B N 1
ATOM 6293 C CA . GLN B 2 168 ? 4.923 -52.335 -0.498 1.00 79.69 194 GLN B CA 1
ATOM 6294 C C . GLN B 2 168 ? 6.438 -52.125 -0.521 1.00 79.84 194 GLN B C 1
ATOM 6295 O O . GLN B 2 168 ? 7.124 -52.311 0.490 1.00 77.26 194 GLN B O 1
ATOM 6309 N N . ARG B 2 169 ? 6.955 -51.727 -1.678 1.00 80.35 195 ARG B N 1
ATOM 6310 C CA . ARG B 2 169 ? 8.383 -51.482 -1.831 1.00 81.37 195 ARG B CA 1
ATOM 6311 C C . ARG B 2 169 ? 8.858 -50.336 -0.936 1.00 77.25 195 ARG B C 1
ATOM 6312 O O . ARG B 2 169 ? 9.929 -50.423 -0.331 1.00 74.74 195 ARG B O 1
ATOM 6333 N N . CYS B 2 170 ? 8.056 -49.277 -0.842 1.00 76.03 196 CYS B N 1
ATOM 6334 C CA . CYS B 2 170 ? 8.376 -48.149 0.034 1.00 73.84 196 CYS B CA 1
ATOM 6335 C C . CYS B 2 170 ? 8.436 -48.593 1.490 1.00 75.10 196 CYS B C 1
ATOM 6336 O O . CYS B 2 170 ? 9.346 -48.209 2.223 1.00 75.86 196 CYS B O 1
ATOM 6344 N N . GLU B 2 171 ? 7.464 -49.400 1.905 1.00 76.57 197 GLU B N 1
ATOM 6345 C CA . GLU B 2 171 ? 7.416 -49.894 3.277 1.00 78.30 197 GLU B CA 1
ATOM 6346 C C . GLU B 2 171 ? 8.661 -50.702 3.635 1.00 76.97 197 GLU B C 1
ATOM 6347 O O . GLU B 2 171 ? 9.127 -50.659 4.773 1.00 77.69 197 GLU B O 1
ATOM 6359 N N . ALA B 2 172 ? 9.197 -51.433 2.662 1.00 76.26 198 ALA B N 1
ATOM 6360 C CA . ALA B 2 172 ? 10.374 -52.266 2.888 1.00 75.43 198 ALA B CA 1
ATOM 6361 C C . ALA B 2 172 ? 11.620 -51.397 2.978 1.00 75.49 198 ALA B C 1
ATOM 6362 O O . ALA B 2 172 ? 12.543 -51.684 3.744 1.00 75.62 198 ALA B O 1
ATOM 6369 N N . LEU B 2 173 ? 11.637 -50.325 2.196 1.00 73.42 199 LEU B N 1
ATOM 6370 C CA . LEU B 2 173 ? 12.773 -49.419 2.176 1.00 69.74 199 LEU B CA 1
ATOM 6371 C C . LEU B 2 173 ? 12.905 -48.655 3.491 1.00 67.23 199 LEU B C 1
ATOM 6372 O O . LEU B 2 173 ? 14.005 -48.542 4.033 1.00 63.54 199 LEU B O 1
ATOM 6388 N N . ILE B 2 174 ? 11.791 -48.150 4.017 1.00 69.54 200 ILE B N 1
ATOM 6389 C CA . ILE B 2 174 ? 11.845 -47.327 5.226 1.00 69.27 200 ILE B CA 1
ATOM 6390 C C . ILE B 2 174 ? 12.061 -48.164 6.490 1.00 69.83 200 ILE B C 1
ATOM 6391 O O . ILE B 2 174 ? 12.563 -47.654 7.490 1.00 70.00 200 ILE B O 1
ATOM 6407 N N . THR B 2 175 ? 11.689 -49.441 6.452 1.00 72.91 201 THR B N 1
ATOM 6408 C CA . THR B 2 175 ? 11.972 -50.334 7.577 1.00 73.20 201 THR B CA 1
ATOM 6409 C C . THR B 2 175 ? 13.477 -50.594 7.673 1.00 71.97 201 THR B C 1
ATOM 6410 O O . THR B 2 175 ? 14.058 -50.520 8.758 1.00 73.06 201 THR B O 1
ATOM 6421 N N . GLU B 2 176 ? 14.107 -50.885 6.537 1.00 68.21 202 GLU B N 1
ATOM 6422 C CA . GLU B 2 176 ? 15.552 -51.080 6.499 1.00 73.26 202 GLU B CA 1
ATOM 6423 C C . GLU B 2 176 ? 16.309 -49.793 6.850 1.00 73.21 202 GLU B C 1
ATOM 6424 O O . GLU B 2 176 ? 17.315 -49.835 7.553 1.00 73.67 202 GLU B O 1
ATOM 6436 N N . ALA B 2 177 ? 15.825 -48.653 6.363 1.00 69.76 203 ALA B N 1
ATOM 6437 C CA . ALA B 2 177 ? 16.507 -47.380 6.584 1.00 65.98 203 ALA B CA 1
ATOM 6438 C C . ALA B 2 177 ? 16.468 -46.953 8.053 1.00 70.03 203 ALA B C 1
ATOM 6439 O O . ALA B 2 177 ? 17.452 -46.427 8.575 1.00 68.83 203 ALA B O 1
ATOM 6446 N N . THR B 2 178 ? 15.337 -47.171 8.719 1.00 74.53 204 THR B N 1
ATOM 6447 C CA . THR B 2 178 ? 15.225 -46.846 10.140 1.00 78.71 204 THR B CA 1
ATOM 6448 C C . THR B 2 178 ? 16.053 -47.815 10.979 1.00 82.07 204 THR B C 1
ATOM 6449 O O . THR B 2 178 ? 16.474 -47.493 12.090 1.00 84.58 204 THR B O 1
ATOM 6477 N N . ILE B 2 180 ? 19.064 -49.151 9.985 1.00 77.34 206 ILE B N 1
ATOM 6478 C CA . ILE B 2 180 ? 20.493 -48.885 9.812 1.00 76.06 206 ILE B CA 1
ATOM 6479 C C . ILE B 2 180 ? 20.902 -47.475 10.246 1.00 75.07 206 ILE B C 1
ATOM 6480 O O . ILE B 2 180 ? 22.070 -47.236 10.555 1.00 76.41 206 ILE B O 1
ATOM 6496 N N . ALA B 2 181 ? 19.948 -46.547 10.264 1.00 71.62 207 ALA B N 1
ATOM 6497 C CA . ALA B 2 181 ? 20.242 -45.163 10.624 1.00 70.01 207 ALA B CA 1
ATOM 6498 C C . ALA B 2 181 ? 19.081 -44.481 11.346 1.00 74.29 207 ALA B C 1
ATOM 6499 O O . ALA B 2 181 ? 18.525 -43.500 10.841 1.00 72.18 207 ALA B O 1
ATOM 6506 N N . PRO B 2 182 ? 18.720 -44.986 12.539 1.00 78.81 208 PRO B N 1
ATOM 6507 C CA . PRO B 2 182 ? 17.614 -44.400 13.308 1.00 80.46 208 PRO B CA 1
ATOM 6508 C C . PRO B 2 182 ? 17.958 -43.029 13.889 1.00 79.95 208 PRO B C 1
ATOM 6509 O O . PRO B 2 182 ? 17.079 -42.338 14.402 1.00 81.94 208 PRO B O 1
ATOM 6520 N N . GLU B 2 183 ? 19.229 -42.648 13.802 1.00 78.22 209 GLU B N 1
ATOM 6521 C CA . GLU B 2 183 ? 19.707 -41.384 14.354 1.00 77.38 209 GLU B CA 1
ATOM 6522 C C . GLU B 2 183 ? 19.815 -40.305 13.279 1.00 70.02 209 GLU B C 1
ATOM 6523 O O . GLU B 2 183 ? 20.194 -39.172 13.566 1.00 71.28 209 GLU B O 1
ATOM 6535 N N . TRP B 2 184 ? 19.484 -40.666 12.045 1.00 65.03 210 TRP B N 1
ATOM 6536 C CA . TRP B 2 184 ? 19.607 -39.762 10.911 1.00 63.02 210 TRP B CA 1
ATOM 6537 C C . TRP B 2 184 ? 18.245 -39.137 10.587 1.00 65.48 210 TRP B C 1
ATOM 6538 O O . TRP B 2 184 ? 17.273 -39.864 10.367 1.00 66.05 210 TRP B O 1
ATOM 6559 N N . PRO B 2 185 ? 18.162 -37.790 10.574 1.00 64.28 211 PRO B N 1
ATOM 6560 C CA . PRO B 2 185 ? 16.863 -37.135 10.353 1.00 65.15 211 PRO B CA 1
ATOM 6561 C C . PRO B 2 185 ? 16.146 -37.494 9.046 1.00 63.78 211 PRO B C 1
ATOM 6562 O O . PRO B 2 185 ? 14.915 -37.517 9.027 1.00 66.28 211 PRO B O 1
ATOM 6573 N N . GLU B 2 186 ? 16.893 -37.756 7.981 1.00 60.93 212 GLU B N 1
ATOM 6574 C CA . GLU B 2 186 ? 16.300 -38.007 6.673 1.00 61.37 212 GLU B CA 1
ATOM 6575 C C . GLU B 2 186 ? 15.505 -39.315 6.620 1.00 62.78 212 GLU B C 1
ATOM 6576 O O . GLU B 2 186 ? 14.575 -39.456 5.825 1.00 61.63 212 GLU B O 1
ATOM 6588 N N . THR B 2 187 ? 15.867 -40.272 7.463 1.00 62.08 213 THR B N 1
ATOM 6589 C CA . THR B 2 187 ? 15.165 -41.539 7.472 1.00 65.70 213 THR B CA 1
ATOM 6590 C C . THR B 2 187 ? 13.742 -41.312 7.982 1.00 64.60 213 THR B C 1
ATOM 6591 O O . THR B 2 187 ? 12.779 -41.806 7.399 1.00 61.04 213 THR B O 1
ATOM 6602 N N . TRP B 2 188 ? 13.618 -40.542 9.058 1.00 64.07 214 TRP B N 1
ATOM 6603 C CA . TRP B 2 188 ? 12.322 -40.292 9.679 1.00 67.65 214 TRP B CA 1
ATOM 6604 C C . TRP B 2 188 ? 11.513 -39.284 8.877 1.00 66.74 214 TRP B C 1
ATOM 6605 O O . TRP B 2 188 ? 10.281 -39.309 8.874 1.00 64.30 214 TRP B O 1
ATOM 6626 N N . GLN B 2 189 ? 12.226 -38.412 8.179 1.00 66.26 215 GLN B N 1
ATOM 6627 C CA . GLN B 2 189 ? 11.611 -37.503 7.233 1.00 65.11 215 GLN B CA 1
ATOM 6628 C C . GLN B 2 189 ? 10.904 -38.318 6.151 1.00 63.68 215 GLN B C 1
ATOM 6629 O O . GLN B 2 189 ? 9.773 -38.015 5.756 1.00 60.07 215 GLN B O 1
ATOM 6643 N N . THR B 2 190 ? 11.577 -39.369 5.694 1.00 60.78 216 THR B N 1
ATOM 6644 C CA . THR B 2 190 ? 11.071 -40.196 4.608 1.00 59.35 216 THR B CA 1
ATOM 6645 C C . THR B 2 190 ? 9.955 -41.104 5.101 1.00 61.55 216 THR B C 1
ATOM 6646 O O . THR B 2 190 ? 9.043 -41.436 4.346 1.00 62.45 216 THR B O 1
ATOM 6657 N N . VAL B 2 191 ? 10.030 -41.504 6.366 1.00 62.21 217 VAL B N 1
ATOM 6658 C CA . VAL B 2 191 ? 8.962 -42.277 6.978 1.00 64.11 217 VAL B CA 1
ATOM 6659 C C . VAL B 2 191 ? 7.692 -41.427 6.962 1.00 66.99 217 VAL B C 1
ATOM 6660 O O . VAL B 2 191 ? 6.612 -41.913 6.631 1.00 69.52 217 VAL B O 1
ATOM 6673 N N . ALA B 2 192 ? 7.833 -40.149 7.297 1.00 67.01 218 ALA B N 1
ATOM 6674 C CA . ALA B 2 192 ? 6.694 -39.238 7.329 1.00 69.00 218 ALA B CA 1
ATOM 6675 C C . ALA B 2 192 ? 6.095 -39.068 5.936 1.00 68.12 218 ALA B C 1
ATOM 6676 O O . ALA B 2 192 ? 4.872 -39.056 5.774 1.00 66.86 218 ALA B O 1
ATOM 6683 N N . ASN B 2 193 ? 6.970 -38.940 4.941 1.00 65.41 219 ASN B N 1
ATOM 6684 C CA . ASN B 2 193 ? 6.559 -38.786 3.553 1.00 64.07 219 ASN B CA 1
ATOM 6685 C C . ASN B 2 193 ? 5.602 -39.899 3.169 1.00 66.66 219 ASN B C 1
ATOM 6686 O O . ASN B 2 193 ? 4.513 -39.642 2.657 1.00 68.04 219 ASN B O 1
ATOM 6697 N N . VAL B 2 194 ? 6.009 -41.134 3.445 1.00 67.98 220 VAL B N 1
ATOM 6698 C CA . VAL B 2 194 ? 5.180 -42.312 3.182 1.00 70.60 220 VAL B CA 1
ATOM 6699 C C . VAL B 2 194 ? 3.856 -42.250 3.943 1.00 70.55 220 VAL B C 1
ATOM 6700 O O . VAL B 2 194 ? 2.788 -42.410 3.356 1.00 74.08 220 VAL B O 1
ATOM 6713 N N . ARG B 2 195 ? 3.941 -42.020 5.250 1.00 69.39 221 ARG B N 1
ATOM 6714 C CA . ARG B 2 195 ? 2.767 -41.965 6.116 1.00 71.52 221 ARG B CA 1
ATOM 6715 C C . ARG B 2 195 ? 1.692 -40.997 5.603 1.00 73.71 221 ARG B C 1
ATOM 6716 O O . ARG B 2 195 ? 0.506 -41.346 5.568 1.00 74.92 221 ARG B O 1
ATOM 6737 N N . ILE B 2 196 ? 2.112 -39.797 5.203 1.00 69.43 222 ILE B N 1
ATOM 6738 C CA . ILE B 2 196 ? 1.202 -38.787 4.664 1.00 67.04 222 ILE B CA 1
ATOM 6739 C C . ILE B 2 196 ? 0.388 -39.366 3.514 1.00 68.60 222 ILE B C 1
ATOM 6740 O O . ILE B 2 196 ? -0.839 -39.244 3.480 1.00 69.49 222 ILE B O 1
ATOM 6756 N N . SER B 2 197 ? 1.078 -39.998 2.573 1.00 67.21 223 SER B N 1
ATOM 6757 C CA . SER B 2 197 ? 0.414 -40.606 1.432 1.00 70.44 223 SER B CA 1
ATOM 6758 C C . SER B 2 197 ? -0.362 -41.870 1.809 1.00 72.98 223 SER B C 1
ATOM 6759 O O . SER B 2 197 ? -1.090 -42.419 0.984 1.00 71.51 223 SER B O 1
ATOM 6767 N N . GLN B 2 198 ? -0.204 -42.324 3.049 1.00 74.94 224 GLN B N 1
ATOM 6768 C CA . GLN B 2 198 ? -0.981 -43.450 3.561 1.00 77.14 224 GLN B CA 1
ATOM 6769 C C . GLN B 2 198 ? -2.149 -42.962 4.407 1.00 77.35 224 GLN B C 1
ATOM 6770 O O . GLN B 2 198 ? -2.814 -43.757 5.066 1.00 80.40 224 GLN B O 1
ATOM 6784 N N . GLU B 2 199 ? -2.385 -41.653 4.391 1.00 76.82 225 GLU B N 1
ATOM 6785 C CA . GLU B 2 199 ? -3.448 -41.043 5.183 1.00 80.63 225 GLU B CA 1
ATOM 6786 C C . GLU B 2 199 ? -3.244 -41.314 6.673 1.00 80.61 225 GLU B C 1
ATOM 6787 O O . GLU B 2 199 ? -4.209 -41.398 7.436 1.00 83.32 225 GLU B O 1
ATOM 6799 N N . ARG B 2 200 ? -1.982 -41.460 7.073 1.00 76.71 226 ARG B N 1
ATOM 6800 C CA . ARG B 2 200 ? -1.620 -41.612 8.480 1.00 79.62 226 ARG B CA 1
ATOM 6801 C C . ARG B 2 200 ? -0.944 -40.343 8.979 1.00 82.99 226 ARG B C 1
ATOM 6802 O O . ARG B 2 200 ? 0.282 -40.284 9.113 1.00 85.02 226 ARG B O 1
ATOM 6823 N N . THR B 2 201 ? -1.757 -39.331 9.260 1.00 82.18 227 THR B N 1
ATOM 6824 C CA . THR B 2 201 ? -1.259 -37.998 9.563 1.00 81.45 227 THR B CA 1
ATOM 6825 C C . THR B 2 201 ? -0.573 -37.913 10.919 1.00 84.51 227 THR B C 1
ATOM 6826 O O . THR B 2 201 ? 0.470 -37.268 11.048 1.00 84.70 227 THR B O 1
ATOM 6837 N N . GLU B 2 202 ? -1.148 -38.549 11.932 1.00 86.62 228 GLU B N 1
ATOM 6838 C CA . GLU B 2 202 ? -0.596 -38.430 13.273 1.00 90.10 228 GLU B CA 1
ATOM 6839 C C . GLU B 2 202 ? 0.773 -39.095 13.352 1.00 87.28 228 GLU B C 1
ATOM 6840 O O . GLU B 2 202 ? 1.685 -38.577 13.997 1.00 87.70 228 GLU B O 1
ATOM 6852 N N . GLU B 2 203 ? 0.922 -40.232 12.681 1.00 84.02 229 GLU B N 1
ATOM 6853 C CA . GLU B 2 203 ? 2.208 -40.910 12.646 1.00 81.99 229 GLU B CA 1
ATOM 6854 C C . GLU B 2 203 ? 3.212 -40.105 11.828 1.00 77.19 229 GLU B C 1
ATOM 6855 O O . GLU B 2 203 ? 4.411 -40.159 12.089 1.00 76.25 229 GLU B O 1
ATOM 6867 N N . ALA B 2 204 ? 2.724 -39.361 10.840 1.00 74.51 230 ALA B N 1
ATOM 6868 C CA . ALA B 2 204 ? 3.593 -38.485 10.062 1.00 73.39 230 ALA B CA 1
ATOM 6869 C C . ALA B 2 204 ? 4.150 -37.377 10.949 1.00 72.85 230 ALA B C 1
ATOM 6870 O O . ALA B 2 204 ? 5.339 -37.072 10.893 1.00 70.42 230 ALA B O 1
ATOM 6877 N N . ARG B 2 205 ? 3.286 -36.783 11.768 1.00 77.53 231 ARG B N 1
ATOM 6878 C CA . ARG B 2 205 ? 3.705 -35.738 12.696 1.00 78.84 231 ARG B CA 1
ATOM 6879 C C . ARG B 2 205 ? 4.719 -36.294 13.685 1.00 79.08 231 ARG B C 1
ATOM 6880 O O . ARG B 2 205 ? 5.740 -35.665 13.961 1.00 78.65 231 ARG B O 1
ATOM 6901 N N . GLU B 2 206 ? 4.422 -37.480 14.209 1.00 79.77 232 GLU B N 1
ATOM 6902 C CA . GLU B 2 206 ? 5.293 -38.167 15.154 1.00 80.11 232 GLU B CA 1
ATOM 6903 C C . GLU B 2 206 ? 6.691 -38.365 14.569 1.00 74.84 232 GLU B C 1
ATOM 6904 O O . GLU B 2 206 ? 7.697 -38.136 15.245 1.00 73.30 232 GLU B O 1
ATOM 6916 N N . ALA B 2 207 ? 6.743 -38.778 13.306 1.00 69.90 233 ALA B N 1
ATOM 6917 C CA . ALA B 2 207 ? 8.006 -39.026 12.622 1.00 68.05 233 ALA B CA 1
ATOM 6918 C C . ALA B 2 207 ? 8.786 -37.735 12.408 1.00 68.79 233 ALA B C 1
ATOM 6919 O O . ALA B 2 207 ? 9.998 -37.694 12.619 1.00 66.66 233 ALA B O 1
ATOM 6926 N N . LEU B 2 208 ? 8.091 -36.684 11.987 1.00 71.11 234 LEU B N 1
ATOM 6927 C CA . LEU B 2 208 ? 8.737 -35.407 11.710 1.00 71.23 234 LEU B CA 1
ATOM 6928 C C . LEU B 2 208 ? 9.276 -34.758 12.983 1.00 71.81 234 LEU B C 1
ATOM 6929 O O . LEU B 2 208 ? 10.355 -34.163 12.981 1.00 71.65 234 LEU B O 1
ATOM 6945 N N . ARG B 2 209 ? 8.518 -34.876 14.067 1.00 73.39 235 ARG B N 1
ATOM 6946 C CA . ARG B 2 209 ? 8.938 -34.364 15.365 1.00 74.53 235 ARG B CA 1
ATOM 6947 C C . ARG B 2 209 ? 10.209 -35.077 15.813 1.00 76.32 235 ARG B C 1
ATOM 6948 O O . ARG B 2 209 ? 11.053 -34.497 16.500 1.00 77.72 235 ARG B O 1
ATOM 6969 N N . ARG B 2 210 ? 10.347 -36.336 15.411 1.00 76.65 236 ARG B N 1
ATOM 6970 C CA . ARG B 2 210 ? 11.523 -37.121 15.763 1.00 76.62 236 ARG B CA 1
ATOM 6971 C C . ARG B 2 210 ? 12.748 -36.702 14.956 1.00 76.25 236 ARG B C 1
ATOM 6972 O O . ARG B 2 210 ? 13.848 -36.606 15.499 1.00 78.12 236 ARG B O 1
ATOM 6993 N N . SER B 2 211 ? 12.558 -36.460 13.662 1.00 72.43 237 SER B N 1
ATOM 6994 C CA . SER B 2 211 ? 13.654 -36.045 12.800 1.00 71.36 237 SER B CA 1
ATOM 6995 C C . SER B 2 211 ? 14.198 -34.692 13.235 1.00 72.78 237 SER B C 1
ATOM 6996 O O . SER B 2 211 ? 15.403 -34.464 13.204 1.00 72.60 237 SER B O 1
ATOM 7004 N N . LEU B 2 212 ? 13.304 -33.796 13.636 1.00 73.99 238 LEU B N 1
ATOM 7005 C CA . LEU B 2 212 ? 13.702 -32.468 14.084 1.00 72.70 238 LEU B CA 1
ATOM 7006 C C . LEU B 2 212 ? 14.510 -32.541 15.375 1.00 73.27 238 LEU B C 1
ATOM 7007 O O . LEU B 2 212 ? 15.471 -31.799 15.558 1.00 74.01 238 LEU B O 1
ATOM 7023 N N . GLY B 2 213 ? 14.123 -33.448 16.265 1.00 74.75 239 GLY B N 1
ATOM 7024 C CA . GLY B 2 213 ? 14.789 -33.589 17.547 1.00 75.39 239 GLY B CA 1
ATOM 7025 C C . GLY B 2 213 ? 16.220 -34.080 17.430 1.00 75.61 239 GLY B C 1
ATOM 7026 O O . GLY B 2 213 ? 16.945 -34.129 18.422 1.00 78.07 239 GLY B O 1
ATOM 7030 N N . LEU B 2 214 ? 16.627 -34.436 16.215 1.00 73.10 240 LEU B N 1
ATOM 7031 C CA . LEU B 2 214 ? 17.963 -34.961 15.971 1.00 69.79 240 LEU B CA 1
ATOM 7032 C C . LEU B 2 214 ? 18.936 -33.906 15.453 1.00 70.59 240 LEU B C 1
ATOM 7033 O O . LEU B 2 214 ? 20.119 -34.201 15.290 1.00 75.27 240 LEU B O 1
ATOM 7049 N N . TRP B 2 215 ? 18.462 -32.687 15.194 1.00 69.04 241 TRP B N 1
ATOM 7050 C CA . TRP B 2 215 ? 19.344 -31.660 14.631 1.00 68.12 241 TRP B CA 1
ATOM 7051 C C . TRP B 2 215 ? 19.028 -30.204 14.996 1.00 72.23 241 TRP B C 1
ATOM 7052 O O . TRP B 2 215 ? 19.921 -29.358 14.941 1.00 70.40 241 TRP B O 1
ATOM 7073 N N . THR B 2 216 ? 17.787 -29.898 15.368 1.00 76.58 242 THR B N 1
ATOM 7074 C CA . THR B 2 216 ? 17.407 -28.502 15.616 1.00 78.75 242 THR B CA 1
ATOM 7075 C C . THR B 2 216 ? 18.196 -27.879 16.766 1.00 82.46 242 THR B C 1
ATOM 7076 O O . THR B 2 216 ? 18.347 -26.661 16.836 1.00 82.57 242 THR B O 1
ATOM 7087 N N . HIS B 2 217 ? 18.706 -28.724 17.655 1.00 86.90 243 HIS B N 1
ATOM 7088 C CA . HIS B 2 217 ? 19.463 -28.269 18.816 1.00 90.82 243 HIS B CA 1
ATOM 7089 C C . HIS B 2 217 ? 20.968 -28.205 18.539 1.00 87.85 243 HIS B C 1
ATOM 7090 O O . HIS B 2 217 ? 21.736 -27.760 19.389 1.00 89.13 243 HIS B O 1
ATOM 7105 N N . LEU B 2 218 ? 21.387 -28.642 17.354 1.00 84.02 244 LEU B N 1
ATOM 7106 C CA . LEU B 2 218 ? 22.805 -28.641 16.994 1.00 81.36 244 LEU B CA 1
ATOM 7107 C C . LEU B 2 218 ? 23.273 -27.260 16.554 1.00 82.16 244 LEU B C 1
ATOM 7108 O O . LEU B 2 218 ? 22.461 -26.434 16.137 1.00 83.08 244 LEU B O 1
ATOM 7124 N N . PRO B 2 219 ? 24.590 -27.002 16.643 1.00 81.62 245 PRO B N 1
ATOM 7125 C CA . PRO B 2 219 ? 25.130 -25.772 16.054 1.00 80.63 245 PRO B CA 1
ATOM 7126 C C . PRO B 2 219 ? 25.026 -25.823 14.531 1.00 79.01 245 PRO B C 1
ATOM 7127 O O . PRO B 2 219 ? 25.115 -26.910 13.961 1.00 78.49 245 PRO B O 1
ATOM 7138 N N . PRO B 2 220 ? 24.842 -24.664 13.880 1.00 78.44 246 PRO B N 1
ATOM 7139 C CA . PRO B 2 220 ? 24.427 -24.608 12.471 1.00 79.08 246 PRO B CA 1
ATOM 7140 C C . PRO B 2 220 ? 25.362 -25.269 11.450 1.00 80.51 246 PRO B C 1
ATOM 7141 O O . PRO B 2 220 ? 24.903 -25.590 10.351 1.00 83.69 246 PRO B O 1
ATOM 7152 N N A GLU B 2 221 ? 26.619 -25.480 11.835 0.50 80.03 247 GLU B N 1
ATOM 7153 N N B GLU B 2 221 ? 26.638 -25.462 11.773 0.50 79.98 247 GLU B N 1
ATOM 7154 C CA A GLU B 2 221 ? 27.629 -26.039 10.943 0.50 79.28 247 GLU B CA 1
ATOM 7155 C CA B GLU B 2 221 ? 27.558 -26.114 10.832 0.50 78.68 247 GLU B CA 1
ATOM 7156 C C A GLU B 2 221 ? 27.913 -27.510 11.243 0.50 79.69 247 GLU B C 1
ATOM 7157 C C B GLU B 2 221 ? 27.974 -27.509 11.289 0.50 79.72 247 GLU B C 1
ATOM 7158 O O A GLU B 2 221 ? 28.709 -28.143 10.550 0.50 79.03 247 GLU B O 1
ATOM 7159 O O B GLU B 2 221 ? 28.911 -28.097 10.747 0.50 79.31 247 GLU B O 1
ATOM 7182 N N . ASP B 2 222 ? 27.266 -28.050 12.274 1.00 78.85 248 ASP B N 1
ATOM 7183 C CA . ASP B 2 222 ? 27.500 -29.427 12.693 1.00 77.50 248 ASP B CA 1
ATOM 7184 C C . ASP B 2 222 ? 27.144 -30.384 11.553 1.00 72.89 248 ASP B C 1
ATOM 7185 O O . ASP B 2 222 ? 26.152 -30.171 10.856 1.00 70.56 248 ASP B O 1
ATOM 7195 N N . PRO B 2 223 ? 27.953 -31.437 11.351 1.00 72.18 249 PRO B N 1
ATOM 7196 C CA . PRO B 2 223 ? 27.659 -32.395 10.276 1.00 69.63 249 PRO B CA 1
ATOM 7197 C C . PRO B 2 223 ? 26.315 -33.112 10.436 1.00 65.88 249 PRO B C 1
ATOM 7198 O O . PRO B 2 223 ? 25.876 -33.778 9.500 1.00 62.99 249 PRO B O 1
ATOM 7209 N N . GLY B 2 224 ? 25.686 -32.989 11.601 1.00 66.50 250 GLY B N 1
ATOM 7210 C CA . GLY B 2 224 ? 24.393 -33.609 11.844 1.00 67.83 250 GLY B CA 1
ATOM 7211 C C . GLY B 2 224 ? 23.207 -32.864 11.242 1.00 66.41 250 GLY B C 1
ATOM 7212 O O . GLY B 2 224 ? 22.102 -33.404 11.179 1.00 65.06 250 GLY B O 1
ATOM 7216 N N . VAL B 2 225 ? 23.431 -31.627 10.800 1.00 65.14 251 VAL B N 1
ATOM 7217 C CA . VAL B 2 225 ? 22.368 -30.799 10.226 1.00 61.04 251 VAL B CA 1
ATOM 7218 C C . VAL B 2 225 ? 22.145 -31.173 8.765 1.00 58.35 251 VAL B C 1
ATOM 7219 O O . VAL B 2 225 ? 23.090 -31.154 7.976 1.00 60.17 251 VAL B O 1
ATOM 7232 N N . PRO B 2 226 ? 20.897 -31.507 8.392 1.00 58.22 252 PRO B N 1
ATOM 7233 C CA . PRO B 2 226 ? 20.650 -31.951 7.014 1.00 57.92 252 PRO B CA 1
ATOM 7234 C C . PRO B 2 226 ? 20.933 -30.879 5.966 1.00 60.61 252 PRO B C 1
ATOM 7235 O O . PRO B 2 226 ? 20.793 -29.692 6.257 1.00 60.50 252 PRO B O 1
ATOM 7246 N N . PRO B 2 227 ? 21.328 -31.293 4.751 1.00 61.01 253 PRO B N 1
ATOM 7247 C CA . PRO B 2 227 ? 21.605 -30.325 3.685 1.00 60.42 253 PRO B CA 1
ATOM 7248 C C . PRO B 2 227 ? 20.395 -29.459 3.345 1.00 59.91 253 PRO B C 1
ATOM 7249 O O . PRO B 2 227 ? 19.254 -29.877 3.555 1.00 59.51 253 PRO B O 1
ATOM 7260 N N . PHE B 2 228 ? 20.668 -28.267 2.818 1.00 53.32 254 PHE B N 1
ATOM 7261 C CA . PHE B 2 228 ? 19.652 -27.309 2.409 1.00 51.67 254 PHE B CA 1
ATOM 7262 C C . PHE B 2 228 ? 18.497 -27.944 1.619 1.00 53.69 254 PHE B C 1
ATOM 7263 O O . PHE B 2 228 ? 17.344 -27.821 2.026 1.00 50.73 254 PHE B O 1
ATOM 7280 N N . PRO B 2 229 ? 18.796 -28.631 0.499 1.00 55.93 255 PRO B N 1
ATOM 7281 C CA . PRO B 2 229 ? 17.692 -29.153 -0.314 1.00 57.64 255 PRO B CA 1
ATOM 7282 C C . PRO B 2 229 ? 16.809 -30.126 0.461 1.00 60.04 255 PRO B C 1
ATOM 7283 O O . PRO B 2 229 ? 15.600 -30.174 0.254 1.00 63.75 255 PRO B O 1
ATOM 7294 N N . SER B 2 230 ? 17.422 -30.884 1.359 1.00 60.71 256 SER B N 1
ATOM 7295 C CA . SER B 2 230 ? 16.701 -31.834 2.188 1.00 60.88 256 SER B CA 1
ATOM 7296 C C . SER B 2 230 ? 15.775 -31.110 3.174 1.00 60.45 256 SER B C 1
ATOM 7297 O O . SER B 2 230 ? 14.711 -31.624 3.532 1.00 59.48 256 SER B O 1
ATOM 7305 N N . ARG B 2 231 ? 16.176 -29.917 3.607 1.00 59.55 257 ARG B N 1
ATOM 7306 C CA . ARG B 2 231 ? 15.370 -29.139 4.548 1.00 56.76 257 ARG B CA 1
ATOM 7307 C C . ARG B 2 231 ? 14.236 -28.404 3.843 1.00 52.99 257 ARG B C 1
ATOM 7308 O O . ARG B 2 231 ? 13.255 -28.022 4.472 1.00 52.93 257 ARG B O 1
ATOM 7329 N N . VAL B 2 232 ? 14.371 -28.205 2.538 1.00 51.17 258 VAL B N 1
ATOM 7330 C CA . VAL B 2 232 ? 13.286 -27.648 1.750 1.00 54.10 258 VAL B CA 1
ATOM 7331 C C . VAL B 2 232 ? 12.153 -28.670 1.719 1.00 56.21 258 VAL B C 1
ATOM 7332 O O . VAL B 2 232 ? 10.999 -28.338 1.993 1.00 57.23 258 VAL B O 1
ATOM 7345 N N . SER B 2 233 ? 12.498 -29.914 1.399 1.00 54.20 259 SER B N 1
ATOM 7346 C CA . SER B 2 233 ? 11.536 -31.008 1.387 1.00 56.09 259 SER B CA 1
ATOM 7347 C C . SER B 2 233 ? 10.851 -31.118 2.740 1.00 55.15 259 SER B C 1
ATOM 7348 O O . SER B 2 233 ? 9.641 -31.375 2.825 1.00 49.79 259 SER B O 1
ATOM 7356 N N . LEU B 2 234 ? 11.627 -30.908 3.798 1.00 52.87 260 LEU B N 1
ATOM 7357 C CA . LEU B 2 234 ? 11.096 -30.969 5.153 1.00 53.34 260 LEU B CA 1
ATOM 7358 C C . LEU B 2 234 ? 9.985 -29.939 5.359 1.00 57.23 260 LEU B C 1
ATOM 7359 O O . LEU B 2 234 ? 8.931 -30.262 5.901 1.00 62.81 260 LEU B O 1
ATOM 7375 N N . VAL B 2 235 ? 10.222 -28.705 4.923 1.00 54.68 261 VAL B N 1
ATOM 7376 C CA . VAL B 2 235 ? 9.241 -27.638 5.097 1.00 55.86 261 VAL B CA 1
ATOM 7377 C C . VAL B 2 235 ? 7.910 -27.986 4.431 1.00 56.15 261 VAL B C 1
ATOM 7378 O O . VAL B 2 235 ? 6.847 -27.674 4.969 1.00 53.73 261 VAL B O 1
ATOM 7391 N N . ARG B 2 236 ? 7.977 -28.621 3.262 1.00 55.34 262 ARG B N 1
ATOM 7392 C CA . ARG B 2 236 ? 6.779 -29.016 2.530 1.00 59.48 262 ARG B CA 1
ATOM 7393 C C . ARG B 2 236 ? 6.009 -30.059 3.337 1.00 60.44 262 ARG B C 1
ATOM 7394 O O . ARG B 2 236 ? 4.781 -30.006 3.423 1.00 61.36 262 ARG B O 1
ATOM 7415 N N . LEU B 2 237 ? 6.741 -30.984 3.951 1.00 57.51 263 LEU B N 1
ATOM 7416 C CA . LEU B 2 237 ? 6.136 -31.990 4.816 1.00 60.26 263 LEU B CA 1
ATOM 7417 C C . LEU B 2 237 ? 5.495 -31.361 6.052 1.00 61.81 263 LEU B C 1
ATOM 7418 O O . LEU B 2 237 ? 4.440 -31.803 6.497 1.00 62.70 263 LEU B O 1
ATOM 7434 N N . LEU B 2 238 ? 6.141 -30.338 6.606 1.00 61.50 264 LEU B N 1
ATOM 7435 C CA . LEU B 2 238 ? 5.661 -29.682 7.823 1.00 60.18 264 LEU B CA 1
ATOM 7436 C C . LEU B 2 238 ? 4.373 -28.882 7.607 1.00 59.46 264 LEU B C 1
ATOM 7437 O O . LEU B 2 238 ? 3.493 -28.868 8.469 1.00 59.58 264 LEU B O 1
ATOM 7453 N N . ILE B 2 239 ? 4.276 -28.196 6.473 1.00 57.68 265 ILE B N 1
ATOM 7454 C CA . ILE B 2 239 ? 3.075 -27.437 6.151 1.00 61.83 265 ILE B CA 1
ATOM 7455 C C . ILE B 2 239 ? 1.943 -28.408 5.814 1.00 65.73 265 ILE B C 1
ATOM 7456 O O . ILE B 2 239 ? 0.784 -28.162 6.138 1.00 69.07 265 ILE B O 1
ATOM 7472 N N . GLU B 2 240 ? 2.302 -29.517 5.176 1.00 66.16 266 GLU B N 1
ATOM 7473 C CA . GLU B 2 240 ? 1.348 -30.546 4.796 1.00 68.52 266 GLU B CA 1
ATOM 7474 C C . GLU B 2 240 ? 0.570 -31.061 6.004 1.00 70.26 266 GLU B C 1
ATOM 7475 O O . GLU B 2 240 ? -0.659 -31.148 5.961 1.00 71.12 266 GLU B O 1
ATOM 7487 N N . VAL B 2 241 ? 1.284 -31.391 7.079 1.00 69.34 267 VAL B N 1
ATOM 7488 C CA . VAL B 2 241 ? 0.662 -31.988 8.263 1.00 68.20 267 VAL B CA 1
ATOM 7489 C C . VAL B 2 241 ? 0.480 -30.990 9.412 1.00 67.32 267 VAL B C 1
ATOM 7490 O O . VAL B 2 241 ? 0.474 -31.375 10.584 1.00 66.97 267 VAL B O 1
ATOM 7503 N N . ASP B 2 242 ? 0.344 -29.712 9.065 1.00 68.29 268 ASP B N 1
ATOM 7504 C CA . ASP B 2 242 ? -0.103 -28.673 10.000 1.00 73.32 268 ASP B CA 1
ATOM 7505 C C . ASP B 2 242 ? 0.861 -28.386 11.151 1.00 75.82 268 ASP B C 1
ATOM 7506 O O . ASP B 2 242 ? 0.428 -28.149 12.280 1.00 76.64 268 ASP B O 1
ATOM 7532 N N . GLU B 2 244 ? 3.071 -25.702 11.077 1.00 72.04 270 GLU B N 1
ATOM 7533 C CA . GLU B 2 244 ? 3.569 -24.456 10.514 1.00 72.76 270 GLU B CA 1
ATOM 7534 C C . GLU B 2 244 ? 4.528 -23.760 11.476 1.00 74.66 270 GLU B C 1
ATOM 7535 O O . GLU B 2 244 ? 5.497 -23.133 11.049 1.00 73.18 270 GLU B O 1
ATOM 7547 N N . GLU B 2 245 ? 4.255 -23.879 12.772 1.00 77.04 271 GLU B N 1
ATOM 7548 C CA . GLU B 2 245 ? 5.099 -23.275 13.793 1.00 80.31 271 GLU B CA 1
ATOM 7549 C C . GLU B 2 245 ? 6.533 -23.780 13.659 1.00 77.80 271 GLU B C 1
ATOM 7550 O O . GLU B 2 245 ? 7.482 -23.004 13.739 1.00 79.75 271 GLU B O 1
ATOM 7562 N N . GLU B 2 246 ? 6.685 -25.081 13.438 1.00 74.67 272 GLU B N 1
ATOM 7563 C CA . GLU B 2 246 ? 8.002 -25.663 13.225 1.00 71.11 272 GLU B CA 1
ATOM 7564 C C . GLU B 2 246 ? 8.563 -25.229 11.875 1.00 67.17 272 GLU B C 1
ATOM 7565 O O . GLU B 2 246 ? 9.761 -24.983 11.746 1.00 63.80 272 GLU B O 1
ATOM 7577 N N . ALA B 2 247 ? 7.698 -25.132 10.870 1.00 64.86 273 ALA B N 1
ATOM 7578 C CA . ALA B 2 247 ? 8.135 -24.727 9.537 1.00 59.88 273 ALA B CA 1
ATOM 7579 C C . ALA B 2 247 ? 8.683 -23.305 9.548 1.00 63.05 273 ALA B C 1
ATOM 7580 O O . ALA B 2 247 ? 9.602 -22.988 8.799 1.00 64.21 273 ALA B O 1
ATOM 7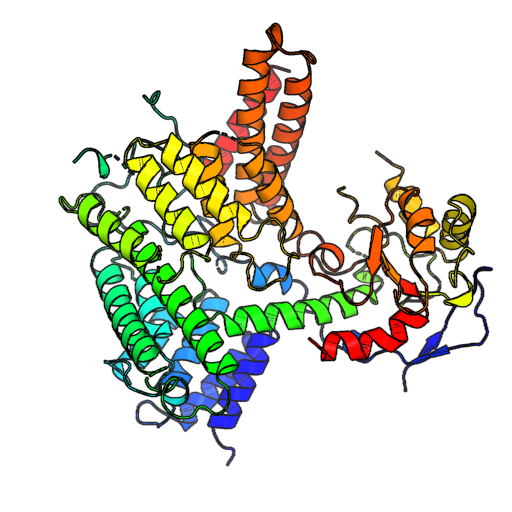587 N N . LEU B 2 248 ? 8.111 -22.455 10.397 1.00 64.35 274 LEU B N 1
ATOM 7588 C CA . LEU B 2 248 ? 8.547 -21.064 10.513 1.00 64.68 274 LEU B CA 1
ATOM 7589 C C . LEU B 2 248 ? 10.007 -20.965 10.960 1.00 65.15 274 LEU B C 1
ATOM 7590 O O . LEU B 2 248 ? 10.783 -20.175 10.414 1.00 63.24 274 LEU B O 1
ATOM 7606 N N . GLU B 2 249 ? 10.370 -21.766 11.958 1.00 68.68 275 GLU B N 1
ATOM 7607 C CA . GLU B 2 249 ? 11.735 -21.794 12.471 1.00 72.73 275 GLU B CA 1
ATOM 7608 C C . GLU B 2 249 ? 12.704 -22.335 11.423 1.00 69.64 275 GLU B C 1
ATOM 7609 O O . GLU B 2 249 ? 13.778 -21.766 11.208 1.00 69.96 275 GLU B O 1
ATOM 7621 N N . VAL B 2 250 ? 12.316 -23.419 10.758 1.00 65.70 276 VAL B N 1
ATOM 7622 C CA . VAL B 2 250 ? 13.153 -24.014 9.721 1.00 62.55 276 VAL B CA 1
ATOM 7623 C C . VAL B 2 250 ? 13.357 -23.053 8.544 1.00 64.53 276 VAL B C 1
ATOM 7624 O O . VAL B 2 250 ? 14.472 -22.937 8.031 1.00 62.76 276 VAL B O 1
ATOM 7637 N N . THR B 2 251 ? 12.300 -22.359 8.122 1.00 63.29 277 THR B N 1
ATOM 7638 C CA . THR B 2 251 ? 12.415 -21.430 6.993 1.00 62.23 277 THR B CA 1
ATOM 7639 C C . THR B 2 251 ? 13.253 -20.197 7.338 1.00 61.74 277 THR B C 1
ATOM 7640 O O . THR B 2 251 ? 13.883 -19.607 6.459 1.00 59.17 277 THR B O 1
ATOM 7651 N N . GLU B 2 252 ? 13.261 -19.806 8.608 1.00 65.30 278 GLU B N 1
ATOM 7652 C CA . GLU B 2 252 ? 14.038 -18.646 9.021 1.00 71.46 278 GLU B CA 1
ATOM 7653 C C . GLU B 2 252 ? 15.537 -18.965 9.022 1.00 69.92 278 GLU B C 1
ATOM 7654 O O . GLU B 2 252 ? 16.345 -18.143 8.590 1.00 70.60 278 GLU B O 1
ATOM 7666 N N . ARG B 2 253 ? 15.899 -20.157 9.493 1.00 68.91 279 ARG B N 1
ATOM 7667 C CA . ARG B 2 253 ? 17.284 -20.624 9.428 1.00 68.03 279 ARG B CA 1
ATOM 7668 C C . ARG B 2 253 ? 17.746 -20.717 7.978 1.00 65.06 279 ARG B C 1
ATOM 7669 O O . ARG B 2 253 ? 18.852 -20.298 7.644 1.00 66.07 279 ARG B O 1
ATOM 7690 N N . LEU B 2 254 ? 16.903 -21.276 7.119 1.00 58.31 280 LEU B N 1
ATOM 7691 C CA . LEU B 2 254 ? 17.268 -21.445 5.720 1.00 54.66 280 LEU B CA 1
ATOM 7692 C C . LEU B 2 254 ? 17.584 -20.109 5.050 1.00 56.80 280 LEU B C 1
ATOM 7693 O O . LEU B 2 254 ? 18.553 -20.006 4.300 1.00 56.11 280 LEU B O 1
ATOM 7709 N N . ILE B 2 255 ? 16.776 -19.088 5.332 1.00 57.74 281 ILE B N 1
ATOM 7710 C CA . ILE B 2 255 ? 16.978 -17.757 4.760 1.00 55.15 281 ILE B CA 1
ATOM 7711 C C . ILE B 2 255 ? 18.220 -17.091 5.347 1.00 53.63 281 ILE B C 1
ATOM 7712 O O . ILE B 2 255 ? 18.847 -16.244 4.708 1.00 54.84 281 ILE B O 1
ATOM 7728 N N . ALA B 2 256 ? 18.576 -17.475 6.564 1.00 54.16 282 ALA B N 1
ATOM 7729 C CA . ALA B 2 256 ? 19.802 -16.984 7.171 1.00 57.35 282 ALA B CA 1
ATOM 7730 C C . ALA B 2 256 ? 21.048 -17.569 6.476 1.00 59.42 282 ALA B C 1
ATOM 7731 O O . ALA B 2 256 ? 22.157 -17.079 6.679 1.00 61.71 282 ALA B O 1
ATOM 7738 N N . GLU B 2 257 ? 20.850 -18.586 5.636 1.00 60.44 283 GLU B N 1
ATOM 7739 C CA . GLU B 2 257 ? 21.943 -19.272 4.937 1.00 61.8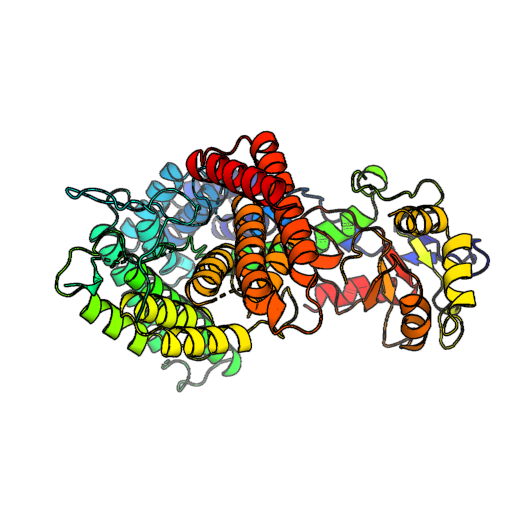8 283 GLU B CA 1
ATOM 7740 C C . GLU B 2 257 ? 21.986 -18.939 3.439 1.00 59.46 283 GLU B C 1
ATOM 7741 O O . GLU B 2 257 ? 23.056 -18.945 2.822 1.00 57.38 283 GLU B O 1
ATOM 7753 N N . ASP B 2 258 ? 20.818 -18.670 2.859 1.00 54.54 284 ASP B N 1
ATOM 7754 C CA . ASP B 2 258 ? 20.717 -18.239 1.463 1.00 52.77 284 ASP B CA 1
ATOM 7755 C C . ASP B 2 258 ? 19.429 -17.451 1.235 1.00 57.66 284 ASP B C 1
ATOM 7756 O O . ASP B 2 258 ? 18.356 -18.037 1.050 1.00 60.46 284 ASP B O 1
ATOM 7765 N N . ASP B 2 259 ? 19.539 -16.126 1.244 1.00 55.82 285 ASP B N 1
ATOM 7766 C CA . ASP B 2 259 ? 18.369 -15.271 1.114 1.00 56.28 285 ASP B CA 1
ATOM 7767 C C . ASP B 2 259 ? 18.060 -14.962 -0.347 1.00 54.72 285 ASP B C 1
ATOM 7768 O O . ASP B 2 259 ? 17.215 -14.113 -0.642 1.00 55.91 285 ASP B O 1
ATOM 7777 N N . LEU B 2 260 ? 18.737 -15.660 -1.257 1.00 52.57 286 LEU B N 1
ATOM 7778 C CA . LEU B 2 260 ? 18.398 -15.589 -2.678 1.00 56.50 286 LEU B CA 1
ATOM 7779 C C . LEU B 2 260 ? 17.625 -16.835 -3.129 1.00 58.78 286 LEU B C 1
ATOM 7780 O O . LEU B 2 260 ? 17.521 -17.122 -4.326 1.00 61.38 286 LEU B O 1
ATOM 7796 N N . SER B 2 261 ? 17.071 -17.559 -2.161 1.00 55.60 287 SER B N 1
ATOM 7797 C CA . SER B 2 261 ? 16.303 -18.763 -2.443 1.00 59.22 287 SER B CA 1
ATOM 7798 C C . SER B 2 261 ? 14.823 -18.437 -2.619 1.00 55.78 287 SER B C 1
ATOM 7799 O O . SER B 2 261 ? 14.091 -18.277 -1.641 1.00 53.25 287 SER B O 1
ATOM 7807 N N . VAL B 2 262 ? 14.396 -18.350 -3.873 1.00 54.87 288 VAL B N 1
ATOM 7808 C CA . VAL B 2 262 ? 13.028 -17.992 -4.200 1.00 56.36 288 VAL B CA 1
ATOM 7809 C C . VAL B 2 262 ? 12.045 -18.927 -3.517 1.00 60.40 288 VAL B C 1
ATOM 7810 O O . VAL B 2 262 ? 11.083 -18.482 -2.885 1.00 62.29 288 VAL B O 1
ATOM 7823 N N . GLU B 2 263 ? 12.305 -20.224 -3.645 1.00 58.57 289 GLU B N 1
ATOM 7824 C CA . GLU B 2 263 ? 11.380 -21.244 -3.180 1.00 61.10 289 GLU B CA 1
ATOM 7825 C C . GLU B 2 263 ? 11.230 -21.218 -1.663 1.00 59.01 289 GLU B C 1
ATOM 7826 O O . GLU B 2 263 ? 10.176 -21.577 -1.133 1.00 57.38 289 GLU B O 1
ATOM 7838 N N . VAL B 2 264 ? 12.270 -20.777 -0.963 1.00 55.20 290 VAL B N 1
ATOM 7839 C CA . VAL B 2 264 ? 12.203 -20.703 0.493 1.00 54.01 290 VAL B CA 1
ATOM 7840 C C . VAL B 2 264 ? 11.435 -19.466 0.961 1.00 55.08 290 VAL B C 1
ATOM 7841 O O . VAL B 2 264 ? 10.737 -19.522 1.974 1.00 55.99 290 VAL B O 1
ATOM 7854 N N . TRP B 2 265 ? 11.554 -18.355 0.237 1.00 54.68 291 TRP B N 1
ATOM 7855 C CA . TRP B 2 265 ? 10.764 -17.175 0.569 1.00 58.94 291 TRP B CA 1
ATOM 7856 C C . TRP B 2 265 ? 9.284 -17.513 0.401 1.00 58.83 291 TRP B C 1
ATOM 7857 O O . TRP B 2 265 ? 8.451 -17.134 1.218 1.00 58.48 291 TRP B O 1
ATOM 7878 N N . TYR B 2 266 ? 8.973 -18.255 -0.654 1.00 59.00 292 TYR B N 1
ATOM 7879 C CA . TYR B 2 266 ? 7.607 -18.682 -0.907 1.00 60.54 292 TYR B CA 1
ATOM 7880 C C . TYR B 2 266 ? 7.086 -19.597 0.197 1.00 58.35 292 TYR B C 1
ATOM 7881 O O . TYR B 2 266 ? 6.013 -19.368 0.748 1.00 60.56 292 TYR B O 1
ATOM 7899 N N . LEU B 2 267 ? 7.849 -20.631 0.523 1.00 58.43 293 LEU B N 1
ATOM 7900 C CA . LEU B 2 267 ? 7.415 -21.590 1.528 1.00 59.45 293 LEU B CA 1
ATOM 7901 C C . LEU B 2 267 ? 7.206 -20.923 2.884 1.00 59.65 293 LEU B C 1
ATOM 7902 O O . LEU B 2 267 ? 6.249 -21.235 3.590 1.00 63.07 293 LEU B O 1
ATOM 7918 N N . GLY B 2 268 ? 8.088 -19.992 3.234 1.00 57.80 294 GLY B N 1
ATOM 7919 C CA . GLY B 2 268 ? 7.978 -19.274 4.492 1.00 54.81 294 GLY B CA 1
ATOM 7920 C C . GLY B 2 268 ? 6.766 -18.364 4.491 1.00 56.16 294 GLY B C 1
ATOM 7921 O O . GLY B 2 268 ? 6.059 -18.242 5.493 1.00 58.87 294 GLY B O 1
ATOM 7925 N N . GLY B 2 269 ? 6.524 -17.720 3.356 1.00 56.33 295 GLY B N 1
ATOM 7926 C CA . GLY B 2 269 ? 5.356 -16.878 3.199 1.00 62.86 295 GLY B CA 1
ATOM 7927 C C . GLY B 2 269 ? 4.070 -17.680 3.262 1.00 62.74 295 GLY B C 1
ATOM 7928 O O . GLY B 2 269 ? 3.091 -17.257 3.881 1.00 61.50 295 GLY B O 1
ATOM 7932 N N . TYR B 2 270 ? 4.074 -18.843 2.620 1.00 63.36 296 TYR B N 1
ATOM 7933 C CA . TYR B 2 270 ? 2.890 -19.690 2.589 1.00 64.69 296 TYR B CA 1
ATOM 7934 C C . TYR B 2 270 ? 2.635 -20.296 3.960 1.00 63.96 296 TYR B C 1
ATOM 7935 O O . TYR B 2 270 ? 1.489 -20.371 4.411 1.00 58.23 296 TYR B O 1
ATOM 7953 N N . ALA B 2 271 ? 3.707 -20.726 4.622 1.00 63.92 297 ALA B N 1
ATOM 7954 C CA . ALA B 2 271 ? 3.585 -21.299 5.958 1.00 64.50 297 ALA B CA 1
ATOM 7955 C C . ALA B 2 271 ? 2.975 -20.279 6.914 1.00 65.83 297 ALA B C 1
ATOM 7956 O O . ALA B 2 271 ? 2.206 -20.630 7.808 1.00 68.21 297 ALA B O 1
ATOM 7963 N N . ARG B 2 272 ? 3.317 -19.013 6.712 1.00 64.71 298 ARG B N 1
ATOM 7964 C CA . ARG B 2 272 ? 2.848 -17.951 7.584 1.00 66.82 298 ARG B CA 1
ATOM 7965 C C . ARG B 2 272 ? 1.417 -17.565 7.219 1.00 67.05 298 ARG B C 1
ATOM 7966 O O . ARG B 2 272 ? 0.629 -17.172 8.083 1.00 69.40 298 ARG B O 1
ATOM 7987 N N . TYR B 2 273 ? 1.077 -17.709 5.941 1.00 67.44 299 TYR B N 1
ATOM 7988 C CA . TYR B 2 273 ? -0.287 -17.469 5.474 1.00 70.16 299 TYR B CA 1
ATOM 7989 C C . TYR B 2 273 ? -1.235 -18.516 6.049 1.00 68.81 299 TYR B C 1
ATOM 7990 O O . TYR B 2 273 ? -2.328 -18.186 6.522 1.00 71.51 299 TYR B O 1
ATOM 8008 N N . ARG B 2 274 ? -0.810 -19.776 5.999 1.00 65.52 300 ARG B N 1
ATOM 8009 C CA . ARG B 2 274 ? -1.596 -20.891 6.525 1.00 69.17 300 ARG B CA 1
ATOM 8010 C C . ARG B 2 274 ? -1.781 -20.735 8.024 1.00 69.82 300 ARG B C 1
ATOM 8011 O O . ARG B 2 274 ? -2.874 -20.940 8.556 1.00 71.11 300 ARG B O 1
ATOM 8032 N N . LEU B 2 275 ? -0.698 -20.369 8.700 1.00 68.53 301 LEU B N 1
ATOM 8033 C CA . LEU B 2 275 ? -0.734 -20.165 10.139 1.00 68.77 301 LEU B CA 1
ATOM 8034 C C . LEU B 2 275 ? -1.706 -19.038 10.494 1.00 66.71 301 LEU B C 1
ATOM 8035 O O . LEU B 2 275 ? -2.413 -19.107 11.499 1.00 67.78 301 LEU B O 1
ATOM 8051 N N . GLY B 2 276 ? -1.744 -18.009 9.655 1.00 65.61 302 GLY B N 1
ATOM 8052 C CA . GLY B 2 276 ? -2.629 -16.884 9.881 1.00 68.93 302 GLY B CA 1
ATOM 8053 C C . GLY B 2 276 ? -4.087 -17.264 9.721 1.00 71.62 302 GLY B C 1
ATOM 8054 O O . GLY B 2 276 ? -4.946 -16.761 10.444 1.00 71.68 302 GLY B O 1
ATOM 8058 N N . GLU B 2 277 ? -4.368 -18.151 8.769 1.00 74.26 303 GLU B N 1
ATOM 8059 C CA . GLU B 2 277 ? -5.730 -18.634 8.560 1.00 77.37 303 GLU B CA 1
ATOM 8060 C C . GLU B 2 277 ? -6.231 -19.327 9.821 1.00 78.61 303 GLU B C 1
ATOM 8061 O O . GLU B 2 277 ? -7.350 -19.077 10.272 1.00 81.50 303 GLU B O 1
ATOM 8073 N N . LYS B 2 278 ? -5.393 -20.191 10.389 1.00 77.18 304 LYS B N 1
ATOM 8074 C CA . LYS B 2 278 ? -5.757 -20.943 11.586 1.00 77.08 304 LYS B CA 1
ATOM 8075 C C . LYS B 2 278 ? -6.020 -20.011 12.766 1.00 78.56 304 LYS B C 1
ATOM 8076 O O . LYS B 2 278 ? -7.089 -20.063 13.382 1.00 80.84 304 LYS B O 1
ATOM 8095 N N . GLU B 2 279 ? -5.049 -19.151 13.065 1.00 77.96 305 GLU B N 1
ATOM 8096 C CA . GLU B 2 279 ? -5.172 -18.200 14.167 1.00 77.38 305 GLU B CA 1
ATOM 8097 C C . GLU B 2 279 ? -6.405 -17.321 14.000 1.00 76.30 305 GLU B C 1
ATOM 8098 O O . GLU B 2 279 ? -7.047 -16.939 14.979 1.00 79.17 305 GLU B O 1
ATOM 8110 N N . ARG B 2 280 ? -6.733 -17.008 12.751 1.00 74.09 306 ARG B N 1
ATOM 8111 C CA . ARG B 2 280 ? -7.881 -16.164 12.446 1.00 77.53 306 ARG B CA 1
ATOM 8112 C C . ARG B 2 280 ? -9.200 -16.887 12.741 1.00 76.86 306 ARG B C 1
ATOM 8113 O O . ARG B 2 280 ? -10.129 -16.284 13.269 1.00 78.47 306 ARG B O 1
ATOM 8134 N N . GLU B 2 281 ? -9.280 -18.170 12.396 1.00 76.92 307 GLU B N 1
ATOM 8135 C CA . GLU B 2 281 ? -10.483 -18.963 12.667 1.00 84.50 307 GLU B CA 1
ATOM 8136 C C . GLU B 2 281 ? -10.688 -19.124 14.169 1.00 88.76 307 GLU B C 1
ATOM 8137 O O . GLU B 2 281 ? -11.820 -19.128 14.657 1.00 94.88 307 GLU B O 1
ATOM 8149 N N . ALA B 2 282 ? -9.578 -19.242 14.892 1.00 89.02 308 ALA B N 1
ATOM 8150 C CA . ALA B 2 282 ? -9.598 -19.407 16.343 1.00 89.49 308 ALA B CA 1
ATOM 8151 C C . ALA B 2 282 ? -9.623 -18.059 17.061 1.00 87.37 308 ALA B C 1
ATOM 8152 O O . ALA B 2 282 ? -9.544 -18.004 18.288 1.00 87.59 308 ALA B O 1
ATOM 8159 N N . SER B 2 283 ? -9.742 -16.980 16.291 1.00 86.83 309 SER B N 1
ATOM 8160 C CA . SER B 2 283 ? -9.663 -15.623 16.829 1.00 90.23 309 SER B CA 1
ATOM 8161 C C . SER B 2 283 ? -10.717 -15.341 17.894 1.00 96.78 309 SER B C 1
ATOM 8162 O O . SER B 2 283 ? -10.463 -14.601 18.845 1.00 98.36 309 SER B O 1
ATOM 8170 N N . GLY B 2 284 ? -11.901 -15.920 17.730 1.00 101.34 310 GLY B N 1
ATOM 8171 C CA . GLY B 2 284 ? -12.982 -15.702 18.674 1.00 104.08 310 GLY B CA 1
ATOM 8172 C C . GLY B 2 284 ? -12.687 -16.343 20.013 1.00 106.15 310 GLY B C 1
ATOM 8173 O O . GLY B 2 284 ? -13.059 -15.822 21.064 1.00 106.96 310 GLY B O 1
ATOM 8177 N N . GLN B 2 285 ? -12.005 -17.482 19.969 1.00 111.05 311 GLN B N 1
ATOM 8178 C CA . GLN B 2 285 ? -11.667 -18.228 21.174 1.00 119.18 311 GLN B CA 1
ATOM 8179 C C . GLN B 2 285 ? -10.288 -17.824 21.701 1.00 121.48 311 GLN B C 1
ATOM 8180 O O . GLN B 2 285 ? -9.920 -18.166 22.824 1.00 122.25 311 GLN B O 1
ATOM 8194 N N . ALA B 2 286 ? -9.534 -17.089 20.889 1.00 122.87 312 ALA B N 1
ATOM 8195 C CA . ALA B 2 286 ? -8.170 -16.705 21.245 1.00 125.62 312 ALA B CA 1
ATOM 8196 C C . ALA B 2 286 ? -8.141 -15.519 22.206 1.00 133.55 312 ALA B C 1
ATOM 8197 O O . ALA B 2 286 ? -9.122 -14.786 22.343 1.00 135.73 312 ALA B O 1
ATOM 8204 N N . SER B 2 287 ? -7.001 -15.345 22.868 1.00 139.58 313 SER B N 1
ATOM 8205 C CA . SER B 2 287 ? -6.795 -14.236 23.795 1.00 146.20 313 SER B CA 1
ATOM 8206 C C . SER B 2 287 ? -6.425 -12.966 23.035 1.00 147.89 313 SER B C 1
ATOM 8207 O O . SER B 2 287 ? -6.938 -11.885 23.328 1.00 148.80 313 SER B O 1
ATOM 8215 N N . GLU B 2 288 ? -5.523 -13.110 22.068 1.00 147.61 314 GLU B N 1
ATOM 8216 C CA . GLU B 2 288 ? -5.167 -12.024 21.161 1.00 148.06 314 GLU B CA 1
ATOM 8217 C C . GLU B 2 288 ? -5.957 -12.181 19.866 1.00 143.95 314 GLU B C 1
ATOM 8218 O O . GLU B 2 288 ? -5.547 -12.929 18.978 1.00 141.97 314 GLU B O 1
ATOM 8230 N N . PRO B 2 289 ? -7.098 -11.481 19.748 1.00 141.75 315 PRO B N 1
ATOM 8231 C CA . PRO B 2 289 ? -7.915 -11.661 18.544 1.00 137.98 315 PRO B CA 1
ATOM 8232 C C . PRO B 2 289 ? -7.286 -11.053 17.292 1.00 130.46 315 PRO B C 1
ATOM 8233 O O . PRO B 2 289 ? -7.775 -11.301 16.190 1.00 130.65 315 PRO B O 1
ATOM 8244 N N . GLU B 2 290 ? -6.218 -10.280 17.466 1.00 123.05 316 GLU B N 1
ATOM 8245 C CA . GLU B 2 290 ? -5.599 -9.551 16.362 1.00 115.09 316 GLU B CA 1
ATOM 8246 C C . GLU B 2 290 ? -4.249 -10.144 15.963 1.00 106.28 316 GLU B C 1
ATOM 8247 O O . GLU B 2 290 ? -3.593 -9.644 15.047 1.00 103.61 316 GLU B O 1
ATOM 8259 N N . ALA B 2 291 ? -3.836 -11.205 16.651 1.00 102.01 317 ALA B N 1
ATOM 8260 C CA . ALA B 2 291 ? -2.522 -11.803 16.428 1.00 97.25 317 ALA B CA 1
ATOM 8261 C C . ALA B 2 291 ? -2.349 -12.278 14.992 1.00 93.81 317 ALA B C 1
ATOM 8262 O O . ALA B 2 291 ? -1.252 -12.218 14.437 1.00 95.08 317 ALA B O 1
ATOM 8269 N N . TRP B 2 292 ? -3.439 -12.746 14.395 1.00 90.65 318 TRP B N 1
ATOM 8270 C CA . TRP B 2 292 ? -3.397 -13.305 13.050 1.00 85.19 318 TRP B CA 1
ATOM 8271 C C . TRP B 2 292 ? -3.040 -12.249 12.010 1.00 84.41 318 TRP B C 1
ATOM 8272 O O . TRP B 2 292 ? -2.430 -12.562 10.986 1.00 85.30 318 TRP B O 1
ATOM 8293 N N . LYS B 2 293 ? -3.419 -11.001 12.270 1.00 85.71 319 LYS B N 1
ATOM 8294 C CA . LYS B 2 293 ? -3.115 -9.912 11.347 1.00 86.57 319 LYS B CA 1
ATOM 8295 C C . LYS B 2 293 ? -1.606 -9.695 11.235 1.00 84.47 319 LYS B C 1
ATOM 8296 O O . LYS B 2 293 ? -1.077 -9.506 10.139 1.00 81.85 319 LYS B O 1
ATOM 8315 N N . ASP B 2 294 ? -0.914 -9.742 12.367 1.00 85.48 320 ASP B N 1
ATOM 8316 C CA . ASP B 2 294 ? 0.537 -9.601 12.369 1.00 86.68 320 ASP B CA 1
ATOM 8317 C C . ASP B 2 294 ? 1.196 -10.796 11.687 1.00 83.98 320 ASP B C 1
ATOM 8318 O O . ASP B 2 294 ? 2.230 -10.655 11.030 1.00 79.82 320 ASP B O 1
ATOM 8327 N N . THR B 2 295 ? 0.585 -11.969 11.831 1.00 81.81 321 THR B N 1
ATOM 8328 C CA . THR B 2 295 ? 1.100 -13.177 11.197 1.00 76.28 321 THR B CA 1
ATOM 8329 C C . THR B 2 295 ? 0.950 -13.090 9.679 1.00 75.16 321 THR B C 1
ATOM 8330 O O . THR B 2 295 ? 1.818 -13.550 8.937 1.00 73.62 321 THR B O 1
ATOM 8341 N N . TRP B 2 296 ? -0.146 -12.490 9.221 1.00 76.29 322 TRP B N 1
ATOM 8342 C CA . TRP B 2 296 ? -0.370 -12.314 7.790 1.00 75.87 322 TRP B CA 1
ATOM 8343 C C . TRP B 2 296 ? 0.464 -11.158 7.242 1.00 75.88 322 TRP B C 1
ATOM 8344 O O . TRP B 2 296 ? 0.801 -11.139 6.060 1.00 76.78 322 TRP B O 1
ATOM 8365 N N . ARG B 2 297 ? 0.799 -10.195 8.094 1.00 76.30 323 ARG B N 1
ATOM 8366 C CA . ARG B 2 297 ? 1.662 -9.100 7.670 1.00 76.00 323 ARG B CA 1
ATOM 8367 C C . ARG B 2 297 ? 3.037 -9.636 7.290 1.00 72.18 323 ARG B C 1
ATOM 8368 O O . ARG B 2 297 ? 3.564 -9.302 6.229 1.00 70.41 323 ARG B O 1
ATOM 8389 N N . SER B 2 298 ? 3.605 -10.484 8.144 1.00 70.95 324 SER B N 1
ATOM 8390 C CA . SER B 2 298 ? 4.898 -11.097 7.850 1.00 72.73 324 SER B CA 1
ATOM 8391 C C . SER B 2 298 ? 4.801 -12.042 6.656 1.00 70.64 324 SER B C 1
ATOM 8392 O O . SER B 2 298 ? 5.755 -12.184 5.897 1.00 68.92 324 SER B O 1
ATOM 8400 N N . SER B 2 299 ? 3.649 -12.682 6.483 1.00 70.45 325 SER B N 1
ATOM 8401 C CA . SER B 2 299 ? 3.435 -13.533 5.319 1.00 67.85 325 SER B CA 1
ATOM 8402 C C . SER B 2 299 ? 3.578 -12.693 4.056 1.00 67.46 325 SER B C 1
ATOM 8403 O O . SER B 2 299 ? 4.228 -13.100 3.095 1.00 66.45 325 SER B O 1
ATOM 8411 N N . ARG B 2 300 ? 2.985 -11.505 4.082 1.00 72.13 326 ARG B N 1
ATOM 8412 C CA . ARG B 2 300 ? 3.053 -10.582 2.956 1.00 74.86 326 ARG B CA 1
ATOM 8413 C C . ARG B 2 300 ? 4.494 -10.140 2.684 1.00 72.36 326 ARG B C 1
ATOM 8414 O O . ARG B 2 300 ? 4.905 -10.015 1.527 1.00 70.22 326 ARG B O 1
ATOM 8435 N N . LYS B 2 301 ? 5.253 -9.900 3.751 1.00 71.09 327 LYS B N 1
ATOM 8436 C CA . LYS B 2 301 ? 6.642 -9.458 3.631 1.00 70.27 327 LYS B CA 1
ATOM 8437 C C . LYS B 2 301 ? 7.502 -10.534 2.978 1.00 65.50 327 LYS B C 1
ATOM 8438 O O . LYS B 2 301 ? 8.346 -10.240 2.133 1.00 64.17 327 LYS B O 1
ATOM 8457 N N . TRP B 2 302 ? 7.280 -11.782 3.372 1.00 63.64 328 TRP B N 1
ATOM 8458 C CA . TRP B 2 302 ? 8.001 -12.903 2.786 1.00 59.91 328 TRP B CA 1
ATOM 8459 C C . TRP B 2 302 ? 7.662 -13.054 1.304 1.00 61.38 328 TRP B C 1
ATOM 8460 O O . TRP B 2 302 ? 8.547 -13.290 0.480 1.00 61.19 328 TRP B O 1
ATOM 8481 N N . LEU B 2 303 ? 6.383 -12.899 0.964 1.00 61.31 329 LEU B N 1
ATOM 8482 C CA . LEU B 2 303 ? 5.932 -13.111 -0.406 1.00 59.41 329 LEU B CA 1
ATOM 8483 C C . LEU B 2 303 ? 6.343 -11.960 -1.316 1.00 61.15 329 LEU B C 1
ATOM 8484 O O . LEU B 2 303 ? 6.673 -12.172 -2.480 1.00 59.54 329 LEU B O 1
ATOM 8500 N N . ARG B 2 304 ? 6.303 -10.741 -0.790 1.00 68.47 330 ARG B N 1
ATOM 8501 C CA . ARG B 2 304 ? 6.807 -9.588 -1.525 1.00 70.87 330 ARG B CA 1
ATOM 8502 C C . ARG B 2 304 ? 8.273 -9.834 -1.849 1.00 65.22 330 ARG B C 1
ATOM 8503 O O . ARG B 2 304 ? 8.711 -9.653 -2.985 1.00 64.36 330 ARG B O 1
ATOM 8524 N N . GLN B 2 305 ? 9.017 -10.280 -0.844 1.00 61.46 331 GLN B N 1
ATOM 8525 C CA . GLN B 2 305 ? 10.444 -10.520 -0.997 1.00 61.38 331 GLN B CA 1
ATOM 8526 C C . GLN B 2 305 ? 10.694 -11.680 -1.952 1.00 62.86 331 GLN B C 1
ATOM 8527 O O . GLN B 2 305 ? 11.701 -11.704 -2.658 1.00 60.98 331 GLN B O 1
ATOM 8541 N N . CYS B 2 306 ? 9.773 -12.640 -1.975 1.00 63.80 332 CYS B N 1
ATOM 8542 C CA . CYS B 2 306 ? 9.877 -13.755 -2.903 1.00 61.46 332 CYS B CA 1
ATOM 8543 C C . CYS B 2 306 ? 9.833 -13.242 -4.338 1.00 60.94 332 CYS B C 1
ATOM 8544 O O . CYS B 2 306 ? 10.705 -13.567 -5.142 1.00 63.24 332 CYS B O 1
ATOM 8552 N N . LEU B 2 307 ? 8.832 -12.426 -4.651 1.00 63.15 333 LEU B N 1
ATOM 8553 C CA . LEU B 2 307 ? 8.684 -11.885 -6.001 1.00 69.19 333 LEU B CA 1
ATOM 8554 C C . LEU B 2 307 ? 9.844 -10.966 -6.360 1.00 68.72 333 LEU B C 1
ATOM 8555 O O . LEU B 2 307 ? 10.238 -10.874 -7.520 1.00 67.59 333 LEU B O 1
ATOM 8571 N N . LYS B 2 308 ? 10.375 -10.268 -5.365 1.00 69.50 334 LYS B N 1
ATOM 8572 C CA . LYS B 2 308 ? 11.495 -9.373 -5.591 1.00 67.68 334 LYS B CA 1
ATOM 8573 C C . LYS B 2 308 ? 12.696 -10.188 -6.077 1.00 70.21 334 LYS B C 1
ATOM 8574 O O . LYS B 2 308 ? 13.226 -9.937 -7.158 1.00 72.96 334 LYS B O 1
ATOM 8593 N N . VAL B 2 309 ? 13.099 -11.178 -5.283 1.00 67.19 335 VAL B N 1
ATOM 8594 C CA . VAL B 2 309 ? 14.201 -12.075 -5.643 1.00 63.12 335 VAL B CA 1
ATOM 8595 C C . VAL B 2 309 ? 13.876 -12.861 -6.912 1.00 66.24 335 VAL B C 1
ATOM 8596 O O . VAL B 2 309 ? 14.774 -13.213 -7.675 1.00 63.59 335 VAL B O 1
ATOM 8609 N N . PHE B 2 310 ? 12.589 -13.140 -7.124 1.00 67.08 336 PHE B N 1
ATOM 8610 C CA . PHE B 2 310 ? 12.122 -13.835 -8.319 1.00 67.94 336 PHE B CA 1
ATOM 8611 C C . PHE B 2 310 ? 12.545 -13.057 -9.569 1.00 72.37 336 PHE B C 1
ATOM 8612 O O . PHE B 2 310 ? 13.138 -13.621 -10.492 1.00 72.57 336 PHE B O 1
ATOM 8629 N N . GLU B 2 311 ? 12.235 -11.761 -9.587 1.00 75.78 337 GLU B N 1
ATOM 8630 C CA . GLU B 2 311 ? 12.624 -10.873 -10.684 1.00 82.37 337 GLU B CA 1
ATOM 8631 C C . GLU B 2 311 ? 14.144 -10.780 -10.841 1.00 81.61 337 GLU B C 1
ATOM 8632 O O . GLU B 2 311 ? 14.675 -10.940 -11.940 1.00 82.89 337 GLU B O 1
ATOM 8644 N N . ALA B 2 312 ? 14.832 -10.505 -9.736 1.00 79.14 338 ALA B N 1
ATOM 8645 C CA . ALA B 2 312 ? 16.278 -10.297 -9.746 1.00 80.89 338 ALA B CA 1
ATOM 8646 C C . ALA B 2 312 ? 17.034 -11.513 -10.271 1.00 83.20 338 ALA B C 1
ATOM 8647 O O . ALA B 2 312 ? 18.023 -11.370 -10.983 1.00 85.32 338 ALA B O 1
ATOM 8654 N N . GLU B 2 313 ? 16.567 -12.706 -9.918 1.00 83.18 339 GLU B N 1
ATOM 8655 C CA . GLU B 2 313 ? 17.233 -13.940 -10.328 1.00 81.28 339 GLU B CA 1
ATOM 8656 C C . GLU B 2 313 ? 16.718 -14.457 -11.668 1.00 81.87 339 GLU B C 1
ATOM 8657 O O . GLU B 2 313 ? 17.249 -15.427 -12.205 1.00 79.51 339 GLU B O 1
ATOM 8669 N N . GLU B 2 314 ? 15.686 -13.810 -12.204 1.00 86.88 340 GLU B N 1
ATOM 8670 C CA . GLU B 2 314 ? 15.069 -14.245 -13.455 1.00 90.95 340 GLU B CA 1
ATOM 8671 C C . GLU B 2 314 ? 14.604 -15.699 -13.342 1.00 88.94 340 GLU B C 1
ATOM 8672 O O . GLU B 2 314 ? 14.894 -16.535 -14.200 1.00 88.98 340 GLU B O 1
ATOM 8684 N N . TYR B 2 315 ? 13.877 -15.979 -12.264 1.00 86.30 341 TYR B N 1
ATOM 8685 C CA . TYR B 2 315 ? 13.380 -17.318 -11.967 1.00 83.59 341 TYR B CA 1
ATOM 8686 C C . TYR B 2 315 ? 12.398 -17.773 -13.040 1.00 84.61 341 TYR B C 1
ATOM 8687 O O . TYR B 2 315 ? 11.808 -16.946 -13.735 1.00 85.03 341 TYR B O 1
ATOM 8705 N N . GLU B 2 316 ? 12.221 -19.088 -13.160 1.00 85.65 342 GLU B N 1
ATOM 8706 C CA . GLU B 2 316 ? 11.415 -19.668 -14.235 1.00 88.75 342 GLU B CA 1
ATOM 8707 C C . GLU B 2 316 ? 10.252 -20.545 -13.744 1.00 84.98 342 GLU B C 1
ATOM 8708 O O . GLU B 2 316 ? 9.622 -21.245 -14.541 1.00 87.02 342 GLU B O 1
ATOM 8720 N N . ASP B 2 317 ? 9.965 -20.505 -12.444 1.00 79.63 343 ASP B N 1
ATOM 8721 C CA . ASP B 2 317 ? 8.801 -21.202 -11.892 1.00 75.20 343 ASP B CA 1
ATOM 8722 C C . ASP B 2 317 ? 7.595 -20.268 -11.965 1.00 72.36 343 ASP B C 1
ATOM 8723 O O . ASP B 2 317 ? 7.236 -19.622 -10.983 1.00 70.94 343 ASP B O 1
ATOM 8732 N N . GLU B 2 318 ? 6.983 -20.189 -13.143 1.00 74.23 344 GLU B N 1
ATOM 8733 C CA . GLU B 2 318 ? 5.863 -19.277 -13.370 1.00 81.50 344 GLU B CA 1
ATOM 8734 C C . GLU B 2 318 ? 4.684 -19.523 -12.427 1.00 78.80 344 GLU B C 1
ATOM 8735 O O . GLU B 2 318 ? 4.102 -18.576 -11.907 1.00 82.07 344 GLU B O 1
ATOM 8747 N N . ARG B 2 319 ? 4.335 -20.784 -12.197 1.00 75.19 345 ARG B N 1
ATOM 8748 C CA . ARG B 2 319 ? 3.184 -21.099 -11.350 1.00 75.56 345 ARG B CA 1
ATOM 8749 C C . ARG B 2 319 ? 3.382 -20.654 -9.899 1.00 73.79 345 ARG B C 1
ATOM 8750 O O . ARG B 2 319 ? 2.437 -20.216 -9.242 1.00 73.35 345 ARG B O 1
ATOM 8771 N N . LEU B 2 320 ? 4.609 -20.762 -9.402 1.00 71.87 346 LEU B N 1
ATOM 8772 C CA . LEU B 2 320 ? 4.919 -20.313 -8.049 1.00 68.84 346 LEU B CA 1
ATOM 8773 C C . LEU B 2 320 ? 4.853 -18.793 -7.972 1.00 70.01 346 LEU B C 1
ATOM 8774 O O . LEU B 2 320 ? 4.405 -18.228 -6.972 1.00 70.10 346 LEU B O 1
ATOM 8790 N N . GLY B 2 321 ? 5.294 -18.138 -9.041 1.00 69.78 347 GLY B N 1
ATOM 8791 C CA . GLY B 2 321 ? 5.274 -16.692 -9.114 1.00 69.91 347 GLY B CA 1
ATOM 8792 C C . GLY B 2 321 ? 3.865 -16.136 -9.115 1.00 70.58 347 GLY B C 1
ATOM 8793 O O . GLY B 2 321 ? 3.586 -15.125 -8.473 1.00 67.99 347 GLY B O 1
ATOM 8797 N N . GLU B 2 322 ? 2.966 -16.794 -9.833 1.00 74.52 348 GLU B N 1
ATOM 8798 C CA . GLU B 2 322 ? 1.589 -16.323 -9.902 1.00 80.16 348 GLU B CA 1
ATOM 8799 C C . GLU B 2 322 ? 0.843 -16.595 -8.602 1.00 76.42 348 GLU B C 1
ATOM 8800 O O . GLU B 2 322 ? -0.025 -15.821 -8.213 1.00 80.88 348 GLU B O 1
ATOM 8812 N N . HIS B 2 323 ? 1.181 -17.684 -7.922 1.00 72.48 349 HIS B N 1
ATOM 8813 C CA . HIS B 2 323 ? 0.506 -18.013 -6.672 1.00 70.90 349 HIS B CA 1
ATOM 8814 C C . HIS B 2 323 ? 0.877 -17.030 -5.569 1.00 72.82 349 HIS B C 1
ATOM 8815 O O . HIS B 2 323 ? 0.033 -16.651 -4.756 1.00 77.33 349 HIS B O 1
ATOM 8830 N N . ALA B 2 324 ? 2.143 -16.629 -5.541 1.00 70.98 350 ALA B N 1
ATOM 8831 C CA . ALA B 2 324 ? 2.609 -15.663 -4.560 1.00 67.77 350 ALA B CA 1
ATOM 8832 C C . ALA B 2 324 ? 1.821 -14.370 -4.721 1.00 69.62 350 ALA B C 1
ATOM 8833 O O . ALA B 2 324 ? 1.428 -13.741 -3.737 1.00 69.30 350 ALA B O 1
ATOM 8840 N N . LYS B 2 325 ? 1.565 -13.986 -5.967 1.00 72.20 351 LYS B N 1
ATOM 8841 C CA . LYS B 2 325 ? 0.758 -12.802 -6.235 1.00 75.10 351 LYS B CA 1
ATOM 8842 C C . LYS B 2 325 ? -0.659 -12.972 -5.685 1.00 74.61 351 LYS B C 1
ATOM 8843 O O . LYS B 2 325 ? -1.166 -12.078 -5.008 1.00 74.88 351 LYS B O 1
ATOM 8862 N N . GLU B 2 326 ? -1.286 -14.117 -5.965 1.00 77.03 352 GLU B N 1
ATOM 8863 C CA . GLU B 2 326 ? -2.646 -14.393 -5.486 1.00 82.61 352 GLU B CA 1
ATOM 8864 C C . GLU B 2 326 ? -2.724 -14.258 -3.973 1.00 77.13 352 GLU B C 1
ATOM 8865 O O . GLU B 2 326 ? -3.678 -13.692 -3.441 1.00 72.47 352 GLU B O 1
ATOM 8877 N N . LEU B 2 327 ? -1.714 -14.794 -3.290 1.00 73.72 353 LEU B N 1
ATOM 8878 C CA . LEU B 2 327 ? -1.679 -14.790 -1.831 1.00 72.40 353 LEU B CA 1
ATOM 8879 C C . LEU B 2 327 ? -1.555 -13.376 -1.269 1.00 73.96 353 LEU B C 1
ATOM 8880 O O . LEU B 2 327 ? -2.200 -13.039 -0.278 1.00 77.47 353 LEU B O 1
ATOM 8896 N N . ILE B 2 328 ? -0.736 -12.545 -1.904 1.00 73.82 354 ILE B N 1
ATOM 8897 C CA . ILE B 2 328 ? -0.584 -11.164 -1.467 1.00 74.66 354 ILE B CA 1
ATOM 8898 C C . ILE B 2 328 ? -1.895 -10.409 -1.667 1.00 75.40 354 ILE B C 1
ATOM 8899 O O . ILE B 2 328 ? -2.369 -9.731 -0.758 1.00 75.82 354 ILE B O 1
ATOM 8915 N N . ALA B 2 329 ? -2.473 -10.534 -2.857 1.00 74.99 355 ALA B N 1
ATOM 8916 C CA . ALA B 2 329 ? -3.742 -9.884 -3.173 1.00 78.24 355 ALA B CA 1
ATOM 8917 C C . ALA B 2 329 ? -4.816 -10.306 -2.180 1.00 80.13 355 ALA B C 1
ATOM 8918 O O . ALA B 2 329 ? -5.670 -9.505 -1.787 1.00 81.28 355 ALA B O 1
ATOM 8925 N N . SER B 2 330 ? -4.757 -11.568 -1.770 1.00 79.25 356 SER B N 1
ATOM 8926 C CA . SER B 2 330 ? -5.700 -12.112 -0.804 1.00 83.45 356 SER B CA 1
ATOM 8927 C C . SER B 2 330 ? -5.541 -11.493 0.586 1.00 87.49 356 SER B C 1
ATOM 8928 O O . SER B 2 330 ? -6.525 -11.085 1.204 1.00 92.05 356 SER B O 1
ATOM 8936 N N . ILE B 2 331 ? -4.306 -11.435 1.078 1.00 86.58 357 ILE B N 1
ATOM 8937 C CA . ILE B 2 331 ? -4.025 -10.829 2.378 1.00 86.05 357 ILE B CA 1
ATOM 8938 C C . ILE B 2 331 ? -4.470 -9.370 2.401 1.00 87.63 357 ILE B C 1
ATOM 8939 O O . ILE B 2 331 ? -4.953 -8.875 3.419 1.00 90.35 357 ILE B O 1
ATOM 8955 N N . ILE B 2 332 ? -4.302 -8.688 1.273 1.00 87.50 358 ILE B N 1
ATOM 8956 C CA . ILE B 2 332 ? -4.658 -7.279 1.163 1.00 90.18 358 ILE B CA 1
ATOM 8957 C C . ILE B 2 332 ? -6.155 -7.071 1.338 1.00 99.31 358 ILE B C 1
ATOM 8958 O O . ILE B 2 332 ? -6.581 -6.160 2.049 1.00 104.10 358 ILE B O 1
ATOM 8974 N N . GLY B 2 333 ? -6.947 -7.913 0.684 1.00 102.75 359 GLY B N 1
ATOM 8975 C CA . GLY B 2 333 ? -8.394 -7.795 0.732 1.00 105.96 359 GLY B CA 1
ATOM 8976 C C . GLY B 2 333 ? -8.950 -7.929 2.136 1.00 109.00 359 GLY B C 1
ATOM 8977 O O . GLY B 2 333 ? -9.957 -7.309 2.474 1.00 112.96 359 GLY B O 1
ATOM 8981 N N . GLU B 2 334 ? -8.284 -8.736 2.956 1.00 109.70 360 GLU B N 1
ATOM 8982 C CA . GLU B 2 334 ? -8.749 -9.010 4.311 1.00 112.82 360 GLU B CA 1
ATOM 8983 C C . GLU B 2 334 ? -8.159 -8.046 5.337 1.00 115.79 360 GLU B C 1
ATOM 8984 O O . GLU B 2 334 ? -8.491 -8.123 6.519 1.00 117.71 360 GLU B O 1
ATOM 8996 N N . LEU B 2 335 ? -7.285 -7.149 4.886 1.00 116.95 361 LEU B N 1
ATOM 8997 C CA . LEU B 2 335 ? -6.605 -6.214 5.781 1.00 117.83 361 LEU B CA 1
ATOM 8998 C C . LEU B 2 335 ? -5.870 -6.967 6.886 1.00 115.10 361 LEU B C 1
ATOM 8999 O O . LEU B 2 335 ? -4.934 -7.719 6.619 1.00 113.36 361 LEU B O 1
#